Protein AF-A0A8J7TY53-F1 (afdb_monomer)

pLDDT: mean 84.24, std 17.17, range [24.39, 98.81]

Mean predicted aligned error: 18.44 Å

Nearest PDB structures (foldseek):
  4e5v-assembly2_B  TM=7.227E-01  e=2.374E-07  Parabacteroides merdae ATCC 43184
  7zs0-assembly1_A  TM=5.339E-01  e=5.710E-08  Candidatus Kuenenia
  7zs2-assembly1_A  TM=5.351E-01  e=7.876E-08  Candidatus Kuenenia
  7zs1-assembly1_A  TM=4.752E-01  e=8.247E-08  Candidatus Kuenenia
  5t8y-assembly2_B  TM=8.502E-01  e=2.109E-01  Bacillus subtilis subsp. subtilis str. 168

Secondary structure (DSSP, 8-state):
--S----------------TT--HHHHHHHHHH-HHHHTSHHIIIIIHHHHHHHHHHHHSSSS-S-TTS--HHHHHHH-TTS-HHHHHHHHHHHHTT---SS--TTTHHHHHHHHHTT---HHHHHHHHHTT-HHHHHHHHHHHH-TTS-HHHHHHHHHHHHHH--GGGHHHHHHHHHH-SSHHHHHHHHHHHHTT--HHHHHHHHHHGGG--HHHHHHHHHHHHTSHHHHHHHHHHHHTTSS-GGGS-HHHHGGGGGG--HHHHHHHHHHH---SPPPHHHHHHHHHHHHHHTTSS---HHHHHHHHHHHTTTT-EETTEE-SSS--GGGS-TT-HHHHHHHHH-TTS---GGG-EEEEEETTS-EEEEEEES--SSEEEEEEEETTEEEEEEEEGGGEEEEEE-SS-SSPS-TTTTS-HHHHHHHHHHHT-SSS-PPPP--------------PPPP-PPPPEEEEEEEE-TTTTHHHHHHHHHHHHHHHSSEEEEEEE-SBTTB-TTGGGGGT-SEEEEEE-SB---HHHHHHHHHHHTTT--EEEEGGGGG-BGGGTTHIIIII------BPPS-SPEEEEE-HHHHT-GGGTTPPP-EE-SPPBP-SS--TTEEEEEEEEETTEEEEEEEEEEETTEEEEEES---TTGGGSHHHHHHHHHHHHHHTT-PPP--

Structure (mmCIF, N/CA/C/O backbone):
data_AF-A0A8J7TY53-F1
#
_entry.id   AF-A0A8J7TY53-F1
#
loop_
_atom_site.group_PDB
_atom_site.id
_atom_site.type_symbol
_atom_site.label_atom_id
_atom_site.label_alt_id
_atom_site.label_comp_id
_atom_site.label_asym_id
_atom_site.label_entity_id
_atom_site.label_seq_id
_atom_site.pdbx_PDB_ins_code
_atom_site.Cartn_x
_atom_site.Cartn_y
_atom_site.Cartn_z
_atom_site.occupancy
_atom_site.B_iso_or_equiv
_atom_site.auth_seq_id
_atom_site.auth_comp_id
_atom_site.auth_asym_id
_atom_site.auth_atom_id
_atom_site.pdbx_PDB_model_num
ATOM 1 N N . ASP A 1 1 ? -9.320 24.859 16.523 1.00 36.00 1 ASP A N 1
ATOM 2 C CA . ASP A 1 1 ? -8.706 25.915 15.698 1.00 36.00 1 ASP A CA 1
ATOM 3 C C . ASP A 1 1 ? -8.739 25.535 14.229 1.00 36.00 1 ASP A C 1
ATOM 5 O O . ASP A 1 1 ? -8.508 24.372 13.924 1.00 36.00 1 ASP A O 1
ATOM 9 N N . THR A 1 2 ? -9.061 26.504 13.361 1.00 31.62 2 THR A N 1
ATOM 10 C CA . THR A 1 2 ? -9.163 26.456 11.877 1.00 31.62 2 THR A CA 1
ATOM 11 C C . THR A 1 2 ? -10.469 25.981 11.218 1.00 31.62 2 THR A C 1
ATOM 13 O O . THR A 1 2 ? -10.434 25.165 10.308 1.00 31.62 2 THR A O 1
ATOM 16 N N . LEU A 1 3 ? -11.634 26.538 11.584 1.00 24.39 3 LEU A N 1
ATOM 17 C CA . LEU A 1 3 ? -12.836 26.372 10.734 1.00 24.39 3 LEU A CA 1
ATOM 18 C C . LEU A 1 3 ? -13.633 27.639 10.390 1.00 24.39 3 LEU A C 1
ATOM 20 O O . LEU A 1 3 ? -14.588 27.525 9.636 1.00 24.39 3 LEU A O 1
ATOM 24 N N . PHE A 1 4 ? -13.239 28.837 10.832 1.00 30.91 4 PHE A N 1
ATOM 25 C CA . PHE A 1 4 ? -13.923 30.074 10.423 1.00 30.91 4 PHE A CA 1
ATOM 26 C C . PHE A 1 4 ? -12.960 31.259 10.343 1.00 30.91 4 PHE A C 1
ATOM 28 O O . PHE A 1 4 ? -12.955 32.136 11.197 1.00 30.91 4 PHE A O 1
ATOM 35 N N . ALA A 1 5 ? -12.134 31.284 9.304 1.00 32.97 5 ALA A N 1
ATOM 36 C CA . ALA A 1 5 ? -11.469 32.505 8.877 1.00 32.97 5 ALA A CA 1
ATOM 37 C C . ALA A 1 5 ? -11.552 32.564 7.355 1.00 32.97 5 ALA A C 1
ATOM 39 O O . ALA A 1 5 ? -10.741 31.936 6.686 1.00 32.97 5 ALA A O 1
ATOM 40 N N . GLN A 1 6 ? -12.588 33.239 6.846 1.00 31.09 6 GLN A N 1
ATOM 41 C CA . GLN A 1 6 ? -12.584 34.040 5.614 1.00 31.09 6 GLN A CA 1
ATOM 42 C C . GLN A 1 6 ? -14.010 34.511 5.285 1.00 31.09 6 GLN A C 1
ATOM 44 O O . GLN A 1 6 ? -14.848 33.726 4.853 1.00 31.09 6 GLN A O 1
ATOM 49 N N . SER A 1 7 ? -14.269 35.801 5.503 1.00 26.81 7 SER A N 1
ATOM 50 C CA . SER A 1 7 ? -14.832 36.703 4.485 1.00 26.81 7 SER A CA 1
ATOM 51 C C . SER A 1 7 ? -14.895 38.141 5.023 1.00 26.81 7 SER A C 1
ATOM 53 O O . SER A 1 7 ? -15.268 38.322 6.183 1.00 26.81 7 SER A O 1
ATOM 55 N N . PRO A 1 8 ? -14.539 39.168 4.226 1.00 39.78 8 PRO A N 1
ATOM 56 C CA . PRO A 1 8 ? -14.582 40.561 4.646 1.00 39.78 8 PRO A CA 1
ATOM 57 C C . PRO A 1 8 ? -15.925 41.188 4.250 1.00 39.78 8 PRO A C 1
ATOM 59 O O . PRO A 1 8 ? -16.258 41.250 3.068 1.00 39.78 8 PRO A O 1
ATOM 62 N N . VAL A 1 9 ? -16.694 41.692 5.216 1.00 28.78 9 VAL A N 1
ATOM 63 C CA . VAL A 1 9 ? -17.817 42.602 4.941 1.00 28.78 9 VAL A CA 1
ATOM 64 C C . VAL A 1 9 ? -17.729 43.794 5.891 1.00 28.78 9 VAL A C 1
ATOM 66 O O . VAL A 1 9 ? -17.426 43.643 7.071 1.00 28.78 9 VAL A O 1
ATOM 69 N N . ARG A 1 10 ? -17.915 44.974 5.293 1.00 30.16 10 ARG A N 1
ATOM 70 C CA . ARG A 1 10 ? -17.729 46.332 5.818 1.00 30.16 10 ARG A CA 1
ATOM 71 C C . ARG A 1 10 ? -18.547 46.652 7.075 1.00 30.16 10 ARG A C 1
ATOM 73 O O . ARG A 1 10 ? -19.642 46.138 7.268 1.00 30.16 10 ARG A O 1
ATOM 80 N N . GLU A 1 11 ? -17.984 47.580 7.848 1.00 38.50 11 GLU A N 1
ATOM 81 C CA . GLU A 1 11 ? -18.534 48.276 9.015 1.00 38.50 11 GLU A CA 1
ATOM 82 C C . GLU A 1 11 ? -19.918 48.905 8.789 1.00 38.50 11 GLU A C 1
ATOM 84 O O . GLU A 1 11 ? -20.113 49.563 7.771 1.00 38.50 11 GLU A O 1
ATOM 89 N N . THR A 1 12 ? -20.788 48.812 9.808 1.00 30.00 12 THR A N 1
ATOM 90 C CA . THR A 1 12 ? -21.607 49.923 10.352 1.00 30.00 12 THR A CA 1
ATOM 91 C C . THR A 1 12 ? -22.182 49.562 11.745 1.00 30.00 12 THR A C 1
ATOM 93 O O . THR A 1 12 ? -23.109 48.762 11.807 1.00 30.00 12 THR A O 1
ATOM 96 N N . THR A 1 13 ? -21.607 50.166 12.808 1.00 30.39 13 THR A N 1
ATOM 97 C CA . THR A 1 13 ? -22.185 50.684 14.097 1.00 30.39 13 THR A CA 1
ATOM 98 C C . THR A 1 13 ? -23.059 49.785 15.033 1.00 30.39 13 THR A C 1
ATOM 100 O O . THR A 1 13 ? -23.451 48.688 14.660 1.00 30.39 13 THR A O 1
ATOM 103 N N . PRO A 1 14 ? -23.332 50.179 16.308 1.00 39.03 14 PRO A N 1
ATOM 104 C CA . PRO A 1 14 ? -22.408 50.076 17.444 1.00 39.03 14 PRO A CA 1
ATOM 105 C C . PRO A 1 14 ? -22.964 49.293 18.669 1.00 39.03 14 PRO A C 1
ATOM 107 O O . PRO A 1 14 ? -24.156 49.275 18.948 1.00 39.03 14 PRO A O 1
ATOM 110 N N . GLU A 1 15 ? -22.031 48.732 19.444 1.00 34.25 15 GLU A N 1
ATOM 111 C CA . GLU A 1 15 ? -22.101 48.502 20.901 1.00 34.25 15 GLU A CA 1
ATOM 112 C C . GLU A 1 15 ? -23.185 47.571 21.490 1.00 34.25 15 GLU A C 1
ATOM 114 O O . GLU A 1 15 ? -24.177 47.988 22.079 1.00 34.25 15 GLU A O 1
ATOM 119 N N . SER A 1 16 ? -22.834 46.285 21.581 1.00 29.86 16 SER A N 1
ATOM 120 C CA . SER A 1 16 ? -22.959 45.563 22.853 1.00 29.86 16 SER A CA 1
ATOM 121 C C . SER A 1 16 ? -21.611 44.915 23.156 1.00 29.86 16 SER A C 1
ATOM 123 O O . SER A 1 16 ? -21.231 43.948 22.495 1.00 29.86 16 SER A O 1
ATOM 125 N N . ARG A 1 17 ? -20.857 45.483 24.107 1.00 29.95 17 ARG A N 1
ATOM 126 C CA . ARG A 1 17 ? -19.597 44.910 24.605 1.00 29.95 17 ARG A CA 1
ATOM 127 C C . ARG A 1 17 ? -19.853 43.476 25.072 1.00 29.95 17 ARG A C 1
ATOM 129 O O . ARG A 1 17 ? -20.432 43.265 26.135 1.00 29.95 17 ARG A O 1
ATOM 136 N N . ILE A 1 18 ? -19.425 42.504 24.274 1.00 30.11 18 ILE A N 1
ATOM 137 C CA . ILE A 1 18 ? -19.148 41.165 24.776 1.00 30.11 18 ILE A CA 1
ATOM 138 C C . ILE A 1 18 ? -17.835 41.305 25.539 1.00 30.11 18 ILE A C 1
ATOM 140 O O . ILE A 1 18 ? -16.844 41.793 25.009 1.00 30.11 18 ILE A O 1
ATOM 144 N N . ASP A 1 19 ? -17.886 40.979 26.820 1.00 31.17 19 ASP A N 1
ATOM 145 C CA . ASP A 1 19 ? -16.741 40.937 27.717 1.00 31.17 19 ASP A CA 1
ATOM 146 C C . ASP A 1 19 ? -15.701 39.931 27.182 1.00 31.17 19 ASP A C 1
ATOM 148 O O . ASP A 1 19 ? -15.899 38.716 27.253 1.00 31.17 19 ASP A O 1
ATOM 152 N N . ASP A 1 20 ? -14.611 40.450 26.607 1.00 31.92 20 ASP A N 1
ATOM 153 C CA . ASP A 1 20 ? -13.496 39.697 26.006 1.00 31.92 20 ASP A CA 1
ATOM 154 C C . ASP A 1 20 ? -12.597 38.990 27.047 1.00 31.92 20 ASP A C 1
ATOM 156 O O . ASP A 1 20 ? -11.519 38.491 26.720 1.00 31.92 20 ASP A O 1
ATOM 160 N N . SER A 1 21 ? -13.025 38.902 28.311 1.00 31.89 21 SER A N 1
ATOM 161 C CA . SER A 1 21 ? -12.300 38.185 29.369 1.00 31.89 21 SER A CA 1
ATOM 162 C C . SER A 1 21 ? -12.662 36.698 29.497 1.00 31.89 21 SER A C 1
ATOM 164 O O . SER A 1 21 ? -12.040 35.979 30.283 1.00 31.89 21 SER A O 1
ATOM 166 N N . ALA A 1 22 ? -13.624 36.191 28.716 1.00 32.75 22 ALA A N 1
ATOM 167 C CA . ALA A 1 22 ? -13.957 34.769 28.727 1.00 32.75 22 ALA A CA 1
ATOM 168 C C . ALA A 1 22 ? -12.801 33.945 28.140 1.00 32.75 22 ALA A C 1
ATOM 170 O O . ALA A 1 22 ? -12.512 33.999 26.943 1.00 32.75 22 ALA A O 1
ATOM 171 N N . SER A 1 23 ? -12.153 33.139 28.982 1.00 39.31 23 SER A N 1
ATOM 172 C CA . SER A 1 23 ? -11.111 32.223 28.526 1.00 39.31 23 SER A CA 1
ATOM 173 C C . SER A 1 23 ? -11.661 31.287 27.436 1.00 39.31 23 SER A C 1
ATOM 175 O O . SER A 1 23 ? -12.847 30.946 27.417 1.00 39.31 23 SER A O 1
ATOM 177 N N . LEU A 1 24 ? -10.801 30.792 26.539 1.00 36.38 24 LEU A N 1
ATOM 178 C CA . LEU A 1 24 ? -11.184 29.794 25.525 1.00 36.38 24 LEU A CA 1
ATOM 179 C C . LEU A 1 24 ? -11.861 28.548 26.149 1.00 36.38 24 LEU A C 1
ATOM 181 O O . LEU A 1 24 ? -12.570 27.805 25.471 1.00 36.38 24 LEU A O 1
ATOM 185 N N . ASP A 1 25 ? -11.648 28.320 27.446 1.00 42.19 25 ASP A N 1
ATOM 186 C CA . ASP A 1 25 ? -12.269 27.258 28.227 1.00 42.19 25 ASP A CA 1
ATOM 187 C C . ASP A 1 25 ? -13.657 27.632 28.786 1.00 42.19 25 ASP A C 1
ATOM 189 O O . ASP A 1 25 ? -14.517 26.753 28.865 1.00 42.19 25 ASP A O 1
ATOM 193 N N . ASP A 1 26 ? -13.941 28.909 29.066 1.00 38.31 26 ASP A N 1
ATOM 194 C CA . ASP A 1 26 ? -15.299 29.387 29.383 1.00 38.31 26 ASP A CA 1
ATOM 195 C C . ASP A 1 26 ? -16.229 29.288 28.177 1.00 38.31 26 ASP A C 1
ATOM 197 O O . ASP A 1 26 ? -17.399 28.921 28.312 1.00 38.31 26 ASP A O 1
ATOM 201 N N . LEU A 1 27 ? -15.697 29.536 26.978 1.00 40.28 27 LEU A N 1
ATOM 202 C CA . LEU A 1 27 ? -16.423 29.322 25.728 1.00 40.28 27 LEU A CA 1
ATOM 203 C C . LEU A 1 27 ? -16.746 27.838 25.513 1.00 40.28 27 LEU A C 1
ATOM 205 O O . LEU A 1 27 ? -17.884 27.518 25.177 1.00 40.28 27 LEU A O 1
ATOM 209 N N . LYS A 1 28 ? -15.808 26.915 25.779 1.00 52.88 28 LYS A N 1
ATOM 210 C CA . LYS A 1 28 ? -16.068 25.460 25.712 1.00 52.88 28 LYS A CA 1
ATOM 211 C C . LYS A 1 28 ? -17.121 25.014 26.727 1.00 52.88 28 LYS A C 1
ATOM 213 O O . LYS A 1 28 ? -17.968 24.186 26.396 1.00 52.88 28 LYS A O 1
ATOM 218 N N . ARG A 1 29 ? -17.094 25.568 27.942 1.00 52.50 29 ARG A N 1
ATOM 219 C CA . ARG A 1 29 ? -18.047 25.240 29.009 1.00 52.50 29 ARG A CA 1
ATOM 220 C C . ARG A 1 29 ? -19.459 25.745 28.693 1.00 52.50 29 ARG A C 1
ATOM 222 O O . ARG A 1 29 ? -20.400 24.954 28.713 1.00 52.50 29 ARG A O 1
ATOM 229 N N . LYS A 1 30 ? -19.593 27.005 28.258 1.00 54.12 30 LYS A N 1
ATOM 230 C CA . LYS A 1 30 ? -20.865 27.564 27.761 1.00 54.12 30 LYS A CA 1
ATOM 231 C C . LYS A 1 30 ? -21.425 26.765 26.580 1.00 54.12 30 LYS A C 1
ATOM 233 O O . LYS A 1 30 ? -22.636 26.572 26.482 1.00 54.12 30 LYS A O 1
ATOM 238 N N . TRP A 1 31 ? -20.562 26.256 25.702 1.00 59.78 31 TRP A N 1
ATOM 239 C CA . TRP A 1 31 ? -20.964 25.481 24.526 1.00 59.78 31 TRP A CA 1
ATOM 240 C C . TRP A 1 31 ? -21.574 24.116 24.880 1.00 59.78 31 TRP A C 1
ATOM 242 O O . TRP A 1 31 ? -22.592 23.725 24.314 1.00 59.78 31 TRP A O 1
ATOM 252 N N . VAL A 1 32 ? -21.001 23.415 25.865 1.00 58.28 32 VAL A N 1
ATOM 253 C CA . VAL A 1 32 ? -21.538 22.147 26.389 1.00 58.28 32 VAL A CA 1
ATOM 254 C C . VAL A 1 32 ? -22.881 22.357 27.103 1.00 58.28 32 VAL A C 1
ATOM 256 O O . VAL A 1 32 ? -23.777 21.526 26.964 1.00 58.28 32 VAL A O 1
ATOM 259 N N . GLU A 1 33 ? -23.046 23.468 27.823 1.00 57.75 33 GLU A N 1
ATOM 260 C CA . GLU A 1 33 ? -24.235 23.762 28.640 1.00 57.75 33 GLU A CA 1
ATOM 261 C C . GLU A 1 33 ? -25.410 24.372 27.840 1.00 57.75 33 GLU A C 1
ATOM 263 O O . GLU A 1 33 ? -26.546 24.419 28.323 1.00 57.75 33 GLU A O 1
ATOM 268 N N . THR A 1 34 ? -25.190 24.786 26.585 1.00 65.44 34 THR A N 1
ATOM 269 C CA . THR A 1 34 ? -26.235 25.392 25.743 1.00 65.44 34 THR A CA 1
ATOM 270 C C . THR A 1 34 ? -27.188 24.329 25.176 1.00 65.44 34 THR A C 1
ATOM 272 O O . THR A 1 34 ? -26.959 23.751 24.111 1.00 65.44 34 THR A O 1
ATOM 275 N N . LYS A 1 35 ? -28.312 24.087 25.867 1.00 60.91 35 LYS A N 1
ATOM 276 C CA . LYS A 1 35 ? -29.345 23.097 25.481 1.00 60.91 35 LYS A CA 1
ATOM 277 C C . LYS A 1 35 ? -29.849 23.231 24.034 1.00 60.91 35 LYS A C 1
ATOM 279 O O . LYS A 1 35 ? -30.110 22.215 23.391 1.00 60.91 35 LYS A O 1
ATOM 284 N N . SER A 1 36 ? -29.986 24.454 23.512 1.00 67.31 36 SER A N 1
ATOM 285 C CA . SER A 1 36 ? -30.500 24.705 22.152 1.00 67.31 36 SER A CA 1
ATOM 286 C C . SER A 1 36 ? -29.552 24.216 21.053 1.00 67.31 36 SER A C 1
ATOM 288 O O . SER A 1 36 ? -30.001 23.795 19.987 1.00 67.31 36 SER A O 1
ATOM 290 N N . LEU A 1 37 ? -28.245 24.204 21.325 1.00 75.81 37 LEU A N 1
ATOM 291 C CA . LEU A 1 37 ? -27.225 23.778 20.375 1.00 75.81 37 LEU A CA 1
ATOM 292 C C . LEU A 1 37 ? -27.285 22.265 20.132 1.00 75.81 37 LEU A C 1
ATOM 294 O O . LEU A 1 37 ? -27.290 21.820 18.982 1.00 75.81 37 LEU A O 1
ATOM 298 N N . TRP A 1 38 ? -27.384 21.480 21.207 1.00 78.75 38 TRP A N 1
ATOM 299 C CA . TRP A 1 38 ? -27.443 20.016 21.149 1.00 78.75 38 TRP A CA 1
ATOM 300 C C . TRP A 1 38 ? -28.717 19.481 20.490 1.00 78.75 38 TRP A C 1
ATOM 302 O O . TRP A 1 38 ? -28.677 18.444 19.831 1.00 78.75 38 TRP A O 1
ATOM 312 N N . GLY A 1 39 ? -29.822 20.224 20.597 1.00 73.88 39 GLY A N 1
ATOM 313 C CA . GLY A 1 39 ? -31.075 19.920 19.901 1.00 73.88 39 GLY A CA 1
ATOM 314 C C . GLY A 1 39 ? -31.086 20.288 18.410 1.00 73.88 39 GLY A C 1
ATOM 315 O O . GLY A 1 39 ? -31.977 19.844 17.674 1.00 73.88 39 GLY A O 1
ATOM 316 N N . SER A 1 40 ? -30.116 21.074 17.929 1.00 83.94 40 SER A N 1
ATOM 317 C CA . SER A 1 40 ? -30.072 21.510 16.528 1.00 83.94 40 SER A CA 1
ATOM 318 C C . SER A 1 40 ? -29.864 20.336 15.564 1.00 83.94 40 SER A C 1
ATOM 320 O O . SER A 1 40 ? -29.194 19.351 15.882 1.00 83.94 40 SER A O 1
ATOM 322 N N . LYS A 1 41 ? -30.422 20.446 14.351 1.00 85.38 41 LYS A N 1
ATOM 323 C CA . LYS A 1 41 ? -30.261 19.431 13.296 1.00 85.38 41 LYS A CA 1
ATOM 324 C C . LYS A 1 41 ? -28.787 19.223 12.931 1.00 85.38 41 LYS A C 1
ATOM 326 O O . LYS A 1 41 ? -28.338 18.095 12.798 1.00 85.38 41 LYS A O 1
ATOM 331 N N . LEU A 1 42 ? -28.015 20.310 12.851 1.00 85.00 42 LEU A N 1
ATOM 332 C CA . LEU A 1 42 ? -26.580 20.251 12.573 1.00 85.00 42 LEU A CA 1
ATOM 333 C C . LEU A 1 42 ? -25.826 19.416 13.621 1.00 85.00 42 LEU A C 1
ATOM 335 O O . LEU A 1 42 ? -24.982 18.591 13.268 1.00 85.00 42 LEU A O 1
ATOM 339 N N . MET A 1 43 ? -26.145 19.608 14.906 1.00 85.06 43 MET A N 1
ATOM 340 C CA . MET A 1 43 ? -25.497 18.856 15.976 1.00 85.06 43 MET A CA 1
ATOM 341 C C . MET A 1 43 ? -25.899 17.382 15.955 1.00 85.06 43 MET A C 1
ATOM 343 O O . MET A 1 43 ? -25.022 16.518 15.993 1.00 85.06 43 MET A O 1
ATOM 347 N N . ARG A 1 44 ? -27.202 17.100 15.832 1.00 82.69 44 ARG A N 1
ATOM 348 C CA . ARG A 1 44 ? -27.746 15.735 15.816 1.00 82.69 44 ARG A CA 1
ATOM 349 C C . ARG A 1 44 ? -27.294 14.911 14.615 1.00 82.69 44 ARG A C 1
ATOM 351 O O . ARG A 1 44 ? -26.954 13.743 14.787 1.00 82.69 44 ARG A O 1
ATOM 358 N N . ASP A 1 45 ? -27.251 15.513 13.432 1.00 84.06 45 ASP A N 1
ATOM 359 C CA . ASP A 1 45 ? -27.046 14.762 12.194 1.00 84.06 45 ASP A CA 1
ATOM 360 C C . ASP A 1 45 ? -25.563 14.657 11.804 1.00 84.06 45 ASP A C 1
ATOM 362 O O . ASP A 1 45 ? -25.179 13.699 11.136 1.00 84.06 45 ASP A O 1
ATOM 366 N N . PHE A 1 46 ? -24.710 15.608 12.218 1.00 82.94 46 PHE A N 1
ATOM 367 C CA . PHE A 1 46 ? -23.345 15.706 11.674 1.00 82.94 46 PHE A CA 1
ATOM 368 C C . PHE A 1 46 ? -22.227 15.860 12.707 1.00 82.94 46 PHE A C 1
ATOM 370 O O . PHE A 1 46 ? -21.137 15.316 12.505 1.00 82.94 46 PHE A O 1
ATOM 377 N N . LEU A 1 47 ? -22.441 16.631 13.777 1.00 88.75 47 LEU A N 1
ATOM 378 C CA . LEU A 1 47 ? -21.333 17.057 14.639 1.00 88.75 47 LEU A CA 1
ATOM 379 C C . LEU A 1 47 ? -21.162 16.202 15.897 1.00 88.75 47 LEU A C 1
ATOM 381 O O . LEU A 1 47 ? -20.018 15.927 16.258 1.00 88.75 47 LEU A O 1
ATOM 385 N N . ALA A 1 48 ? -22.245 15.745 16.535 1.00 88.75 48 ALA A N 1
ATOM 386 C CA . ALA A 1 48 ? -22.177 15.060 17.829 1.00 88.75 48 ALA A CA 1
ATOM 387 C C . ALA A 1 48 ? -21.252 13.830 17.808 1.00 88.75 48 ALA A C 1
ATOM 389 O O . ALA A 1 48 ? -20.352 13.728 18.639 1.00 88.75 48 ALA A O 1
ATOM 390 N N . GLU A 1 49 ? -21.398 12.954 16.808 1.00 91.06 49 GLU A N 1
ATOM 391 C CA . GLU A 1 49 ? -20.544 11.768 16.634 1.00 91.06 49 GLU A CA 1
ATOM 392 C C . GLU A 1 49 ? -19.064 12.145 16.453 1.00 91.06 49 GLU A C 1
ATOM 394 O O . GLU A 1 49 ? -18.180 11.551 17.068 1.00 91.06 49 GLU A O 1
ATOM 399 N N . ARG A 1 50 ? -18.770 13.170 15.643 1.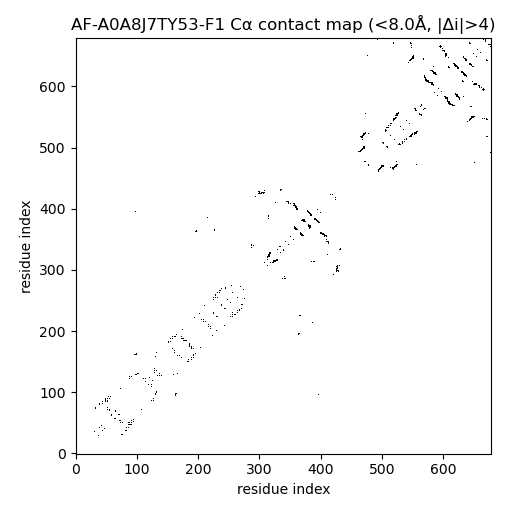00 88.06 50 ARG A N 1
ATOM 400 C CA . ARG A 1 50 ? -17.391 13.601 15.353 1.00 88.06 50 ARG A CA 1
ATOM 401 C C . ARG A 1 50 ? -16.720 14.238 16.567 1.00 88.06 50 ARG A C 1
ATOM 403 O O . ARG A 1 50 ? -15.535 14.003 16.799 1.00 88.06 50 ARG A O 1
ATOM 410 N N . ILE A 1 51 ? -17.470 15.038 17.324 1.00 87.88 51 ILE A N 1
ATOM 411 C CA . ILE A 1 51 ? -17.007 15.658 18.571 1.00 87.88 51 ILE A CA 1
ATOM 412 C C . ILE A 1 51 ? -16.722 14.576 19.601 1.00 87.88 51 ILE A C 1
ATOM 414 O O . ILE A 1 51 ? -15.648 14.577 20.195 1.00 87.88 51 ILE A O 1
ATOM 418 N N . ALA A 1 52 ? -17.652 13.634 19.765 1.00 87.88 52 ALA A N 1
ATOM 419 C CA . ALA A 1 52 ? -17.508 12.522 20.686 1.00 87.88 52 ALA A CA 1
ATOM 420 C C . ALA A 1 52 ? -16.290 11.657 20.345 1.00 87.88 52 ALA A C 1
ATOM 422 O O . ALA A 1 52 ? -15.470 11.390 21.219 1.00 87.88 52 ALA A O 1
ATOM 423 N N . ARG A 1 53 ? -16.101 11.320 19.064 1.00 87.00 53 ARG A N 1
ATOM 424 C CA . ARG A 1 53 ? -14.919 10.585 18.598 1.00 87.00 53 ARG A CA 1
ATOM 425 C C . ARG A 1 53 ? -13.619 11.314 18.933 1.00 87.00 53 ARG A C 1
ATOM 427 O O . ARG A 1 53 ? -12.718 10.733 19.522 1.00 87.00 53 ARG A O 1
ATOM 434 N N . ARG A 1 54 ? -13.544 12.617 18.637 1.00 83.38 54 ARG A N 1
ATOM 435 C CA . ARG A 1 54 ? -12.352 13.433 18.921 1.00 83.38 54 ARG A CA 1
ATOM 436 C C . ARG A 1 54 ? -12.090 13.602 20.421 1.00 83.38 54 ARG A C 1
ATOM 438 O O . ARG A 1 54 ? -10.935 13.674 20.826 1.00 83.38 54 ARG A O 1
ATOM 445 N N . ALA A 1 55 ? -13.142 13.686 21.234 1.00 83.06 55 ALA A N 1
ATOM 446 C CA . ALA A 1 55 ? -13.028 13.729 22.688 1.00 83.06 55 ALA A CA 1
ATOM 447 C C . ALA A 1 55 ? -12.466 12.412 23.238 1.00 83.06 55 ALA A C 1
ATOM 449 O O . ALA A 1 55 ? -11.531 12.445 24.032 1.00 83.06 55 ALA A O 1
ATOM 450 N N . ALA A 1 56 ? -12.973 11.275 22.757 1.00 83.12 56 ALA A N 1
ATOM 451 C CA . ALA A 1 56 ? -12.475 9.959 23.133 1.00 83.12 56 ALA A CA 1
ATOM 452 C C . ALA A 1 56 ? -11.025 9.734 22.684 1.00 83.12 56 ALA A C 1
ATOM 454 O O . ALA A 1 56 ? -10.213 9.288 23.486 1.00 83.12 56 ALA A O 1
ATOM 455 N N . ASP A 1 57 ? -10.651 10.124 21.465 1.00 78.62 57 ASP A N 1
ATOM 456 C CA . ASP A 1 57 ? -9.251 10.054 21.027 1.00 78.62 57 ASP A CA 1
ATOM 457 C C . ASP A 1 57 ? -8.313 10.903 21.891 1.00 78.62 57 ASP A C 1
ATOM 459 O O . ASP A 1 57 ? -7.187 10.488 22.164 1.00 78.62 57 ASP A O 1
ATOM 463 N N . ALA A 1 58 ? -8.773 12.075 22.339 1.00 76.31 58 ALA A N 1
ATOM 464 C CA . ALA A 1 58 ? -7.997 12.942 23.217 1.00 76.31 58 ALA A CA 1
ATOM 465 C C . ALA A 1 58 ? -7.842 12.352 24.626 1.00 76.31 58 ALA A C 1
ATOM 467 O O . ALA A 1 58 ? -6.735 12.359 25.154 1.00 76.31 58 ALA A O 1
ATOM 468 N N . ASP A 1 59 ? -8.926 11.844 25.218 1.00 77.25 59 ASP A N 1
ATOM 469 C CA . ASP A 1 59 ? -8.938 11.331 26.594 1.00 77.25 59 ASP A CA 1
ATOM 470 C C . ASP A 1 59 ? -8.299 9.932 26.724 1.00 77.25 59 ASP A C 1
ATOM 472 O O . ASP A 1 59 ? -7.767 9.599 27.780 1.00 77.25 59 ASP A O 1
ATOM 476 N N . PHE A 1 60 ? -8.344 9.110 25.668 1.00 76.62 60 PHE A N 1
ATOM 477 C CA . PHE A 1 60 ? -7.776 7.752 25.628 1.00 76.62 60 PHE A CA 1
ATOM 478 C C . PHE A 1 60 ? -6.492 7.644 24.779 1.00 76.62 60 PHE A C 1
ATOM 480 O O . PHE A 1 60 ? -6.051 6.537 24.456 1.00 76.62 60 PHE A O 1
ATOM 487 N N . GLY A 1 61 ? -5.928 8.777 24.349 1.00 69.75 61 GLY A N 1
ATOM 488 C CA . GLY A 1 61 ? -4.694 8.875 23.561 1.00 69.75 61 GLY A CA 1
ATOM 489 C C . GLY A 1 61 ? -3.432 9.059 24.418 1.00 69.75 61 GLY A C 1
ATOM 490 O O . GLY A 1 61 ? -3.356 8.596 25.549 1.00 69.75 61 GLY A O 1
ATOM 491 N N . LYS A 1 62 ? -2.413 9.758 23.884 1.00 56.09 62 LYS A N 1
ATOM 492 C CA . LYS A 1 62 ? -1.134 10.051 24.583 1.00 56.09 62 LYS A CA 1
ATOM 493 C C . LYS A 1 62 ? -1.234 11.123 25.687 1.00 56.09 62 LYS A C 1
ATOM 495 O O . LYS A 1 62 ? -0.211 11.508 26.246 1.00 56.09 62 LYS A O 1
ATOM 500 N N . GLY A 1 63 ? -2.428 11.632 25.974 1.00 47.16 63 GLY A N 1
ATOM 501 C CA . GLY A 1 63 ? -2.679 12.584 27.049 1.00 47.16 63 GLY A CA 1
ATOM 502 C C . GLY A 1 63 ? -3.664 11.988 28.042 1.00 47.16 63 GLY A C 1
ATOM 503 O O . GLY A 1 63 ? -4.698 11.463 27.646 1.00 47.16 63 GLY A O 1
ATOM 504 N N . THR A 1 64 ? -3.348 12.086 29.328 1.00 47.56 64 THR A N 1
ATOM 505 C CA . THR A 1 64 ? -4.332 12.005 30.412 1.00 47.56 64 THR A CA 1
ATOM 506 C C . THR A 1 64 ? -5.432 13.070 30.222 1.00 47.56 64 THR A C 1
ATOM 508 O O . THR A 1 64 ? -5.291 13.943 29.350 1.00 47.56 64 THR A O 1
ATOM 511 N N . PRO A 1 65 ? -6.531 13.045 31.015 1.00 50.22 65 PRO A N 1
ATOM 512 C CA . PRO A 1 65 ? -7.490 14.152 31.063 1.00 50.22 65 PRO A CA 1
ATOM 513 C C . PRO A 1 65 ? -6.749 15.489 31.170 1.00 50.22 65 PRO A C 1
ATOM 515 O O . PRO A 1 65 ? -5.591 15.511 31.581 1.00 50.22 65 PRO A O 1
ATOM 518 N N . ASP A 1 66 ? -7.380 16.584 30.744 1.00 50.97 66 ASP A N 1
ATOM 519 C CA . ASP A 1 66 ? -6.739 17.900 30.632 1.00 50.97 66 ASP A CA 1
ATOM 520 C C . ASP A 1 66 ? -5.892 18.316 31.862 1.00 50.97 66 ASP A C 1
ATOM 522 O O . ASP A 1 66 ? -5.933 17.698 32.921 1.00 50.97 66 ASP A O 1
ATOM 526 N N . ARG A 1 67 ? -5.130 19.417 31.774 1.00 43.91 67 ARG A N 1
ATOM 527 C CA . ARG A 1 67 ? -4.276 19.908 32.883 1.00 43.91 67 ARG A CA 1
ATOM 528 C C . ARG A 1 67 ? -5.007 20.112 34.237 1.00 43.91 67 ARG A C 1
ATOM 530 O O . ARG A 1 67 ? -4.341 20.430 35.215 1.00 43.91 67 ARG A O 1
ATOM 537 N N . ARG A 1 68 ? -6.338 19.953 34.302 1.00 47.69 68 ARG A N 1
ATOM 538 C CA . ARG A 1 68 ? -7.205 20.053 35.486 1.00 47.69 68 ARG A CA 1
ATOM 539 C C . ARG A 1 68 ? -7.859 18.722 35.904 1.00 47.69 68 ARG A C 1
ATOM 541 O O . ARG A 1 68 ? -8.641 18.722 36.848 1.00 47.69 68 ARG A O 1
ATOM 548 N N . GLY A 1 69 ? -7.573 17.604 35.234 1.00 51.12 69 GLY A N 1
ATOM 549 C CA . GLY A 1 69 ? -8.101 16.280 35.580 1.00 51.12 69 GLY A CA 1
ATOM 550 C C . GLY A 1 69 ? -9.542 16.013 35.125 1.00 51.12 69 GLY A C 1
ATOM 551 O O . GLY A 1 69 ? -10.145 15.047 35.587 1.00 51.12 69 GLY A O 1
ATOM 552 N N . THR A 1 70 ? -10.118 16.830 34.231 1.00 61.12 70 THR A N 1
ATOM 553 C CA . THR A 1 70 ? -11.516 16.653 33.793 1.00 61.12 70 THR A CA 1
ATOM 554 C C . THR A 1 70 ? -11.598 15.921 32.450 1.00 61.12 70 THR A C 1
ATOM 556 O O . THR A 1 70 ? -11.007 16.347 31.456 1.00 61.12 70 THR A O 1
ATOM 559 N N . SER A 1 71 ? -12.347 14.812 32.398 1.00 75.19 71 SER A N 1
ATOM 560 C CA . SER A 1 71 ? -12.583 14.066 31.154 1.00 75.19 71 SER A CA 1
ATOM 561 C C . SER A 1 71 ? -13.651 14.733 30.281 1.00 75.19 71 SER A C 1
ATOM 563 O O . SER A 1 71 ? -14.779 14.983 30.715 1.00 75.19 71 SER A O 1
ATOM 565 N N . ARG A 1 72 ? -13.321 14.936 29.002 1.00 83.19 72 ARG A N 1
ATOM 566 C CA . ARG A 1 72 ? -14.250 15.397 27.959 1.00 83.19 72 ARG A CA 1
ATOM 567 C C . ARG A 1 72 ? -15.341 14.365 27.707 1.00 83.19 72 ARG A C 1
ATOM 569 O O . ARG A 1 72 ? -16.496 14.730 27.497 1.00 83.19 72 ARG A O 1
ATOM 576 N N . CYS A 1 73 ? -14.987 13.084 27.755 1.00 83.19 73 CYS A N 1
ATOM 577 C CA . CYS A 1 73 ? -15.930 11.989 27.595 1.00 83.19 73 CYS A CA 1
ATOM 578 C C . CYS A 1 73 ? -16.993 11.977 28.699 1.00 83.19 73 CYS A C 1
ATOM 580 O O . CYS A 1 73 ? -18.188 11.906 28.401 1.00 83.19 73 CYS A O 1
ATOM 582 N N . ALA A 1 74 ? -16.571 12.116 29.960 1.00 81.06 74 ALA A N 1
ATOM 583 C CA . ALA A 1 74 ? -17.489 12.208 31.093 1.00 81.06 74 ALA A CA 1
ATOM 584 C C . ALA A 1 74 ? -18.448 13.398 30.946 1.00 81.06 74 ALA A C 1
ATOM 586 O O . ALA A 1 74 ? -19.651 13.258 31.164 1.00 81.06 74 ALA A O 1
ATOM 587 N N . ILE A 1 75 ? -17.935 14.559 30.525 1.00 80.81 75 ILE A N 1
ATOM 588 C CA . ILE A 1 75 ? -18.756 15.749 30.277 1.00 80.81 75 ILE A CA 1
ATOM 589 C C . ILE A 1 75 ? -19.841 15.456 29.235 1.00 80.81 75 ILE A C 1
ATOM 591 O O . ILE A 1 75 ? -21.019 15.679 29.510 1.00 80.81 75 ILE A O 1
ATOM 595 N N . LEU A 1 76 ? -19.470 14.931 28.063 1.00 85.81 76 LEU A N 1
ATOM 596 C CA . LEU A 1 76 ? -20.408 14.696 26.960 1.00 85.81 76 LEU A CA 1
ATOM 597 C C . LEU A 1 76 ? -21.532 13.723 27.338 1.00 85.81 76 LEU A C 1
ATOM 599 O O . LEU A 1 76 ? -22.698 13.991 27.048 1.00 85.81 76 LEU A O 1
ATOM 603 N N . LEU A 1 77 ? -21.211 12.634 28.042 1.00 85.44 77 LEU A N 1
ATOM 604 C CA . LEU A 1 77 ? -22.220 11.672 28.499 1.00 85.44 77 LEU A CA 1
ATOM 605 C C . LEU A 1 77 ? -23.152 12.247 29.576 1.00 85.44 77 LEU A C 1
ATOM 607 O O . LEU A 1 77 ? -24.254 11.739 29.770 1.00 85.44 77 LEU A O 1
ATOM 611 N N . ASN A 1 78 ? -22.741 13.306 30.280 1.00 80.31 78 ASN A N 1
ATOM 612 C CA . ASN A 1 78 ? -23.559 13.995 31.280 1.00 80.31 78 ASN A CA 1
ATOM 613 C C . ASN A 1 78 ? -24.520 15.041 30.684 1.00 80.31 78 ASN A C 1
ATOM 615 O O . ASN A 1 78 ? -25.435 15.492 31.381 1.00 80.31 78 ASN A O 1
ATOM 619 N N . VAL A 1 79 ? -24.383 15.403 29.404 1.00 81.44 79 VAL A N 1
ATOM 620 C CA . VAL A 1 79 ? -25.281 16.367 28.751 1.00 81.44 79 VAL A CA 1
ATOM 621 C C . VAL A 1 79 ? -26.625 15.710 28.420 1.00 81.44 79 VAL A C 1
ATOM 623 O O . VAL A 1 79 ? -26.783 15.045 27.398 1.00 81.44 79 VAL A O 1
ATOM 626 N N . ARG A 1 80 ? -27.643 15.941 29.259 1.00 77.06 80 ARG A N 1
ATOM 627 C CA . ARG A 1 80 ? -28.990 15.354 29.079 1.00 77.06 80 ARG A CA 1
ATOM 628 C C . ARG A 1 80 ? -29.660 15.693 27.742 1.00 77.06 80 ARG A C 1
ATOM 630 O O . ARG A 1 80 ? -30.446 14.900 27.248 1.00 77.06 80 ARG A O 1
ATOM 637 N N . SER A 1 81 ? -29.382 16.865 27.174 1.00 78.62 81 SER A N 1
ATOM 638 C CA . SER A 1 81 ? -29.946 17.305 25.889 1.00 78.62 81 SER A CA 1
ATOM 639 C C . SER A 1 81 ? -29.172 16.809 24.663 1.00 78.62 81 SER A C 1
ATOM 641 O O . SER A 1 81 ? -29.599 17.076 23.542 1.00 78.62 81 SER A O 1
ATOM 643 N N . ALA A 1 82 ? -28.016 16.163 24.848 1.00 81.81 82 ALA A N 1
ATOM 644 C CA . ALA A 1 82 ? -27.213 15.652 23.742 1.00 81.81 82 ALA A CA 1
ATOM 645 C C . ALA A 1 82 ? -27.826 14.370 23.155 1.00 81.81 82 ALA A C 1
ATOM 647 O O . ALA A 1 82 ? -28.402 13.572 23.899 1.00 81.81 82 ALA A O 1
ATOM 648 N N . PRO A 1 83 ? -27.683 14.137 21.836 1.00 87.31 83 PRO A N 1
ATOM 649 C CA . PRO A 1 83 ? -28.091 12.885 21.205 1.00 87.31 83 PRO A CA 1
ATOM 650 C C . PRO A 1 83 ? -27.160 11.750 21.655 1.00 87.31 83 PRO A C 1
ATOM 652 O O . PRO A 1 83 ? -26.094 11.534 21.074 1.00 87.31 83 PRO A O 1
ATOM 655 N N . GLN A 1 84 ? -27.537 11.063 22.737 1.00 88.12 84 GLN A N 1
ATOM 656 C CA . GLN A 1 84 ? -26.690 10.063 23.396 1.00 88.12 84 GLN A CA 1
ATOM 657 C C . GLN A 1 84 ? -26.288 8.918 22.457 1.00 88.12 84 GLN A C 1
ATOM 659 O O . GLN A 1 84 ? -25.137 8.497 22.498 1.00 88.12 84 GLN A O 1
ATOM 664 N N . ASP A 1 85 ? -27.161 8.495 21.538 1.00 89.44 85 ASP A N 1
ATOM 665 C CA . ASP A 1 85 ? -26.848 7.484 20.518 1.00 89.44 85 ASP A CA 1
ATOM 666 C C . ASP A 1 85 ? -25.649 7.900 19.643 1.00 89.44 85 ASP A C 1
ATOM 668 O O . ASP A 1 85 ? -24.749 7.104 19.371 1.00 89.44 85 ASP A O 1
ATOM 672 N N . LYS A 1 86 ? -25.585 9.177 19.237 1.00 91.50 86 LYS A N 1
ATOM 673 C CA . LYS A 1 86 ? -24.478 9.722 18.433 1.00 91.50 86 LYS A CA 1
ATOM 674 C C . LYS A 1 86 ? -23.201 9.868 19.241 1.00 91.50 86 LYS A C 1
ATOM 676 O O . LYS A 1 86 ? -22.121 9.622 18.706 1.00 91.50 86 LYS A O 1
ATOM 681 N N . ILE A 1 87 ? -23.315 10.267 20.508 1.00 90.88 87 ILE A N 1
ATOM 682 C CA . ILE A 1 87 ? -22.163 10.374 21.408 1.00 90.88 87 ILE A CA 1
ATOM 683 C C . ILE A 1 87 ? -21.543 8.991 21.627 1.00 90.88 87 ILE A C 1
ATOM 685 O O . ILE A 1 87 ? -20.346 8.817 21.400 1.00 90.88 87 ILE A O 1
ATOM 689 N N . LEU A 1 88 ? -22.360 7.994 21.978 1.00 92.44 88 LEU A N 1
ATOM 690 C CA . LEU A 1 88 ? -21.915 6.617 22.187 1.00 92.44 88 LEU A CA 1
ATOM 691 C C . LEU A 1 88 ? -21.303 6.025 20.914 1.00 92.44 88 LEU A C 1
ATOM 693 O O . LEU A 1 88 ? -20.232 5.428 20.978 1.00 92.44 88 LEU A O 1
ATOM 697 N N . LYS A 1 89 ? -21.921 6.255 19.748 1.00 91.44 89 LYS A N 1
ATOM 698 C CA . LYS A 1 89 ? -21.363 5.843 18.453 1.00 91.44 89 LYS A CA 1
ATOM 699 C C . LYS A 1 89 ? -19.994 6.475 18.180 1.00 91.44 89 LYS A C 1
ATOM 701 O O . LYS A 1 89 ? -19.086 5.797 17.709 1.00 91.44 89 LYS A O 1
ATOM 706 N N . GLY A 1 90 ? -19.826 7.763 18.483 1.00 88.31 90 GLY A N 1
ATOM 707 C CA . GLY A 1 90 ? -18.542 8.448 18.332 1.00 88.31 90 GLY A CA 1
ATOM 708 C C . GLY A 1 90 ? -17.457 7.873 19.246 1.00 88.31 90 GLY A C 1
ATOM 709 O O . GLY A 1 90 ? -16.324 7.693 18.804 1.00 88.31 90 GLY A O 1
ATOM 710 N N . PHE A 1 91 ? -17.804 7.545 20.494 1.00 88.75 91 PHE A N 1
ATOM 711 C CA . PHE A 1 91 ? -16.876 6.913 21.440 1.00 88.75 91 PHE A CA 1
ATOM 712 C C . PHE A 1 91 ? -16.488 5.507 20.998 1.00 88.75 91 PHE A C 1
ATOM 714 O O . PHE A 1 91 ? -15.307 5.171 21.018 1.00 88.75 91 PHE A O 1
ATOM 721 N N . GLU A 1 92 ? -17.463 4.702 20.573 1.00 87.50 92 GLU A N 1
ATOM 722 C CA . GLU A 1 92 ? -17.218 3.348 20.072 1.00 87.50 92 GLU A CA 1
ATOM 723 C C . GLU A 1 92 ? -16.267 3.389 18.870 1.00 87.50 92 GLU A C 1
ATOM 725 O O . GLU A 1 92 ? -15.258 2.692 18.878 1.00 87.50 92 GLU A O 1
ATOM 730 N N . ALA A 1 93 ? -16.491 4.308 17.925 1.00 85.12 93 ALA A N 1
ATOM 731 C CA . ALA A 1 93 ? -15.622 4.491 16.766 1.00 85.12 93 ALA A CA 1
ATOM 732 C C . ALA A 1 93 ? -14.188 4.940 17.116 1.00 85.12 93 ALA A C 1
ATOM 734 O O . ALA A 1 93 ? -13.260 4.609 16.384 1.00 85.12 93 ALA A O 1
ATOM 735 N N . ALA A 1 94 ? -13.982 5.705 18.195 1.00 81.19 94 ALA A N 1
ATOM 736 C CA . ALA A 1 94 ? -12.639 6.099 18.654 1.00 81.19 94 ALA A CA 1
ATOM 737 C C . ALA A 1 94 ? -11.889 4.953 19.351 1.00 81.19 94 ALA A C 1
ATOM 739 O O . ALA A 1 94 ? -10.657 4.886 19.333 1.00 81.19 94 ALA A O 1
ATOM 740 N N . LEU A 1 95 ? -12.645 4.073 20.007 1.00 81.56 95 LEU A N 1
ATOM 741 C CA . LEU A 1 95 ? -12.130 2.951 20.785 1.00 81.56 95 LEU A CA 1
ATOM 742 C C . LEU A 1 95 ? -12.105 1.642 19.994 1.00 81.56 95 LEU A C 1
ATOM 744 O O . LEU A 1 95 ? -11.702 0.616 20.546 1.00 81.56 95 LEU A O 1
ATOM 748 N N . ASP A 1 96 ? -12.508 1.660 18.724 1.00 78.31 96 ASP A N 1
ATOM 749 C CA . ASP A 1 96 ? -12.408 0.503 17.846 1.00 78.31 96 ASP A CA 1
ATOM 750 C C . ASP A 1 96 ? -10.960 -0.003 17.785 1.00 78.31 96 ASP A C 1
ATOM 752 O O . ASP A 1 96 ? -10.005 0.775 17.765 1.00 78.31 96 ASP A O 1
ATOM 756 N N . GLY A 1 97 ? -10.791 -1.322 17.886 1.00 68.88 97 GLY A N 1
ATOM 757 C CA . GLY A 1 97 ? -9.478 -1.962 18.010 1.00 68.88 97 GLY A CA 1
ATOM 758 C C . GLY A 1 97 ? -8.750 -1.754 19.350 1.00 68.88 97 GLY A C 1
ATOM 759 O O . GLY A 1 97 ? -7.683 -2.340 19.546 1.00 68.88 97 GLY A O 1
ATOM 760 N N . ARG A 1 98 ? -9.292 -0.971 20.299 1.00 73.06 98 ARG A N 1
ATOM 761 C CA . ARG A 1 98 ? -8.695 -0.754 21.630 1.00 73.06 98 ARG A CA 1
ATOM 762 C C . ARG A 1 98 ? -9.355 -1.622 22.702 1.00 73.06 98 ARG A C 1
ATOM 764 O O . ARG A 1 98 ? -10.577 -1.757 22.769 1.00 73.06 98 ARG A O 1
ATOM 771 N N . ALA A 1 99 ? -8.510 -2.145 23.586 1.00 70.50 99 ALA A N 1
ATOM 772 C CA . ALA A 1 99 ? -8.889 -2.798 24.833 1.00 70.50 99 ALA A CA 1
ATOM 773 C C . ALA A 1 99 ? -8.369 -1.972 26.015 1.00 70.50 99 ALA A C 1
ATOM 775 O O . ALA A 1 99 ? -7.205 -1.556 26.011 1.00 70.50 99 ALA A O 1
ATOM 776 N N . THR A 1 100 ? -9.207 -1.766 27.028 1.00 72.75 100 THR A N 1
ATOM 777 C CA . THR A 1 100 ? -8.843 -1.088 28.282 1.00 72.75 100 THR A CA 1
ATOM 778 C C . THR A 1 100 ? -8.915 -2.080 29.432 1.00 72.75 100 THR A C 1
ATOM 780 O O . THR A 1 100 ? -9.916 -2.774 29.561 1.00 72.75 100 THR A O 1
ATOM 783 N N . ALA A 1 101 ? -7.889 -2.171 30.279 1.00 68.31 101 ALA A N 1
ATOM 784 C CA . ALA A 1 101 ? -7.866 -3.161 31.363 1.00 68.31 101 ALA A CA 1
ATOM 785 C C . ALA A 1 101 ? -9.046 -3.002 32.342 1.00 68.31 101 ALA A C 1
ATOM 787 O O . ALA A 1 101 ? -9.631 -3.997 32.764 1.00 68.31 101 ALA A O 1
ATOM 788 N N . VAL A 1 102 ? -9.420 -1.754 32.621 1.00 72.31 102 VAL A N 1
ATOM 789 C CA . VAL A 1 102 ? -10.493 -1.353 33.534 1.00 72.31 102 VAL A CA 1
ATOM 790 C C . VAL A 1 102 ? -11.212 -0.124 32.985 1.00 72.31 102 VAL A C 1
ATOM 792 O O . VAL A 1 102 ? -10.602 0.692 32.283 1.00 72.31 102 VAL A O 1
ATOM 795 N N . THR A 1 103 ? -12.494 0.018 33.318 1.00 81.12 103 THR A N 1
ATOM 796 C CA . THR A 1 103 ? -13.219 1.275 33.137 1.00 81.12 103 THR A CA 1
ATOM 797 C C . THR A 1 103 ? -12.506 2.380 33.917 1.00 81.12 103 THR A C 1
ATOM 799 O O . THR A 1 103 ? -12.229 2.200 35.103 1.00 81.12 103 THR A O 1
ATOM 802 N N . PRO A 1 104 ? -12.216 3.537 33.304 1.00 82.12 104 PRO A N 1
ATOM 803 C CA . PRO A 1 104 ? -11.708 4.670 34.060 1.00 82.12 104 PRO A CA 1
ATOM 804 C C . PRO A 1 104 ? -12.708 5.116 35.135 1.00 82.12 104 PRO A C 1
ATOM 806 O O . PRO A 1 104 ? -13.898 5.257 34.844 1.00 82.12 104 PRO A O 1
ATOM 809 N N . GLU A 1 105 ? -12.227 5.417 36.344 1.00 82.75 105 GLU A N 1
ATOM 810 C CA . GLU A 1 105 ? -13.073 5.850 37.473 1.00 82.75 105 GLU A CA 1
ATOM 811 C C . GLU A 1 105 ? -13.957 7.054 37.120 1.00 82.75 105 GLU A C 1
ATOM 813 O O . GLU A 1 105 ? -15.123 7.119 37.497 1.00 82.75 105 GLU A O 1
ATOM 818 N N . TRP A 1 106 ? -13.433 7.985 36.319 1.00 81.25 106 TRP A N 1
ATOM 819 C CA . TRP A 1 106 ? -14.166 9.169 35.868 1.00 81.25 106 TRP A CA 1
ATOM 820 C C . TRP A 1 106 ? -15.303 8.860 34.882 1.00 81.25 106 TRP A C 1
ATOM 822 O O . TRP A 1 106 ? -16.184 9.697 34.682 1.00 81.25 106 TRP A O 1
ATOM 832 N N . LEU A 1 107 ? -15.289 7.690 34.235 1.00 84.06 107 LEU A N 1
ATOM 833 C CA . LEU A 1 107 ? -16.291 7.284 33.248 1.00 84.06 107 LEU A CA 1
ATOM 834 C C . LEU A 1 107 ? -17.408 6.443 33.870 1.00 84.06 107 LEU A C 1
ATOM 836 O O . LEU A 1 107 ? -18.556 6.533 33.428 1.00 84.06 107 LEU A O 1
ATOM 840 N N . GLN A 1 108 ? -17.075 5.653 34.895 1.00 85.00 108 GLN A N 1
ATOM 841 C CA . GLN A 1 108 ? -17.971 4.675 35.513 1.00 85.00 108 GLN A CA 1
ATOM 842 C C . GLN A 1 108 ? -19.348 5.263 35.895 1.00 85.00 108 GLN A C 1
ATOM 844 O O . GLN A 1 108 ? -20.350 4.719 35.430 1.00 85.00 108 GLN A O 1
ATOM 849 N N . PRO A 1 109 ? -19.462 6.427 36.578 1.00 86.81 109 PRO A N 1
ATOM 850 C CA . PRO A 1 109 ? -20.769 6.958 36.981 1.00 86.81 109 PRO A CA 1
ATOM 851 C C . PRO A 1 109 ? -21.691 7.300 35.802 1.00 86.81 109 PRO A C 1
ATOM 853 O O . PRO A 1 109 ? -22.917 7.199 35.897 1.00 86.81 109 PRO A O 1
ATOM 856 N N . ALA A 1 110 ? -21.115 7.730 34.675 1.00 85.88 110 ALA A N 1
ATOM 857 C CA . ALA A 1 110 ? -21.888 8.058 33.484 1.00 85.88 110 ALA A CA 1
ATOM 858 C C . ALA A 1 110 ? -22.432 6.794 32.805 1.00 85.88 110 ALA A C 1
ATOM 860 O O . ALA A 1 110 ? -23.582 6.801 32.360 1.00 85.88 110 ALA A O 1
ATOM 861 N N . LEU A 1 111 ? -21.633 5.720 32.759 1.00 87.44 111 LEU A N 1
ATOM 862 C CA . LEU A 1 111 ? -22.057 4.421 32.236 1.00 87.44 111 LEU A CA 1
ATOM 863 C C . LEU A 1 111 ? -23.127 3.789 33.131 1.00 87.44 111 LEU A C 1
ATOM 865 O O . LEU A 1 111 ? -24.171 3.401 32.613 1.00 87.44 111 LEU A O 1
ATOM 869 N N . ASP A 1 112 ? -22.932 3.782 34.451 1.00 88.25 112 ASP A N 1
ATOM 870 C CA . ASP A 1 112 ? -23.888 3.211 35.410 1.00 88.25 112 ASP A CA 1
ATOM 871 C C . ASP A 1 112 ? -25.259 3.879 35.305 1.00 88.25 112 ASP A C 1
ATOM 873 O O . ASP A 1 112 ? -26.288 3.207 35.274 1.00 88.25 112 ASP A O 1
ATOM 877 N N . ARG A 1 113 ? -25.296 5.209 35.165 1.00 89.44 113 ARG A N 1
ATOM 878 C CA . ARG A 1 113 ? -26.551 5.936 34.945 1.00 89.44 113 ARG A CA 1
ATOM 879 C C . ARG A 1 113 ? -27.232 5.528 33.638 1.00 89.44 113 ARG A C 1
ATOM 881 O O . ARG A 1 113 ? -28.453 5.385 33.610 1.00 89.44 113 ARG A O 1
ATOM 888 N N . LEU A 1 114 ? -26.475 5.399 32.548 1.00 87.88 114 LEU A N 1
ATOM 889 C CA . LEU A 1 114 ? -27.036 5.010 31.250 1.00 87.88 114 LEU A CA 1
ATOM 890 C C . LEU A 1 114 ? -27.578 3.576 31.292 1.00 87.88 114 LEU A C 1
ATOM 892 O O . LEU A 1 114 ? -28.667 3.327 30.780 1.00 87.88 114 LEU A O 1
ATOM 896 N N . VAL A 1 115 ? -26.881 2.663 31.967 1.00 88.25 115 VAL A N 1
ATOM 897 C CA . VAL A 1 115 ? -27.347 1.288 32.200 1.00 88.25 115 VAL A CA 1
ATOM 898 C C . VAL A 1 115 ? -28.592 1.276 33.088 1.00 88.25 115 VAL A C 1
ATOM 900 O O . VAL A 1 115 ? -29.602 0.685 32.716 1.00 88.25 115 VAL A O 1
ATOM 903 N N . GLY A 1 116 ? -28.569 1.996 34.212 1.00 87.19 116 GLY A N 1
ATOM 904 C CA . GLY A 1 116 ? -29.691 2.099 35.149 1.00 87.19 116 GLY A CA 1
ATOM 905 C C . GLY A 1 116 ? -30.946 2.746 34.554 1.00 87.19 116 GLY A C 1
ATOM 906 O O . GLY A 1 116 ? -32.043 2.524 35.055 1.00 87.19 116 GLY A O 1
ATOM 907 N N . SER A 1 117 ? -30.812 3.498 33.456 1.00 85.50 117 SER A N 1
ATOM 908 C CA . SER A 1 117 ? -31.956 4.028 32.701 1.00 85.50 117 SER A CA 1
ATOM 909 C C . SER A 1 117 ? -32.694 2.978 31.856 1.00 85.50 117 SER A C 1
ATOM 911 O O . SER A 1 117 ? -33.725 3.294 31.266 1.00 85.50 117 SER A O 1
ATOM 913 N N . GLY A 1 118 ? -32.179 1.745 31.778 1.00 82.12 118 GLY A N 1
ATOM 914 C CA . GLY A 1 118 ? -32.742 0.678 30.949 1.00 82.12 118 GLY A CA 1
ATOM 915 C C . GLY A 1 118 ? -32.444 0.837 29.455 1.00 82.12 118 GLY A C 1
ATOM 916 O O . GLY A 1 118 ? -33.167 0.289 28.625 1.00 82.12 118 GLY A O 1
ATOM 917 N N . SER A 1 119 ? -31.408 1.601 29.091 1.00 83.31 119 SER A N 1
ATOM 918 C CA . SER A 1 119 ? -31.030 1.815 27.691 1.00 83.31 119 SER A CA 1
ATOM 919 C C . SER A 1 119 ? -30.622 0.505 27.011 1.00 83.31 119 SER A C 1
ATOM 921 O O . SER A 1 119 ? -29.721 -0.191 27.476 1.00 83.31 119 SER A O 1
ATOM 923 N N . SER A 1 120 ? -31.235 0.208 25.864 1.00 84.56 120 SER A N 1
ATOM 924 C CA . SER A 1 120 ? -30.880 -0.921 24.996 1.00 84.56 120 SER A CA 1
ATOM 925 C C . SER A 1 120 ? -29.926 -0.520 23.861 1.00 84.56 120 SER A C 1
ATOM 927 O O . SER A 1 120 ? -29.917 -1.157 22.807 1.00 84.56 120 SER A O 1
ATOM 929 N N . ASP A 1 121 ? -29.182 0.580 24.021 1.00 90.19 121 ASP A N 1
ATOM 930 C CA . ASP A 1 121 ? -28.269 1.084 22.992 1.00 90.19 121 ASP A CA 1
ATOM 931 C C . ASP A 1 121 ? -27.106 0.104 22.754 1.00 90.19 121 ASP A C 1
ATOM 933 O O . ASP A 1 121 ? -26.349 -0.254 23.659 1.00 90.19 121 ASP A O 1
ATOM 937 N N . GLU A 1 122 ? -26.951 -0.324 21.504 1.00 91.00 122 GLU A N 1
ATOM 938 C CA . GLU A 1 122 ? -25.937 -1.304 21.112 1.00 91.00 122 GLU A CA 1
ATOM 939 C C . GLU A 1 122 ? -24.503 -0.764 21.271 1.00 91.00 122 GLU A C 1
ATOM 941 O O . GLU A 1 122 ? -23.592 -1.525 21.590 1.00 91.00 122 GLU A O 1
ATOM 946 N N . ASN A 1 123 ? -24.276 0.543 21.106 1.00 92.25 123 ASN A N 1
ATOM 947 C CA . ASN A 1 123 ? -22.960 1.147 21.323 1.00 92.25 123 ASN A CA 1
ATOM 948 C C . ASN A 1 123 ? -22.624 1.207 22.816 1.00 92.25 123 ASN A C 1
ATOM 950 O O . ASN A 1 123 ? -21.474 0.973 23.183 1.00 92.25 123 ASN A O 1
ATOM 954 N N . LEU A 1 124 ? -23.614 1.460 23.684 1.00 92.56 124 LEU A N 1
ATOM 955 C CA . LEU A 1 124 ? -23.423 1.377 25.136 1.00 92.56 124 LEU A CA 1
ATOM 956 C C . LEU A 1 124 ? -22.991 -0.034 25.551 1.00 92.56 124 LEU A C 1
ATOM 958 O O . LEU A 1 124 ? -22.013 -0.183 26.283 1.00 92.56 124 LEU A O 1
ATOM 962 N N . PHE A 1 125 ? -23.676 -1.062 25.044 1.00 93.62 125 PHE A N 1
ATOM 963 C CA . PHE A 1 125 ? -23.302 -2.457 25.277 1.00 93.62 125 PHE A CA 1
ATOM 964 C C . PHE A 1 125 ? -21.852 -2.737 24.837 1.00 93.62 125 PHE A C 1
ATOM 966 O O . PHE A 1 125 ? -21.052 -3.246 25.624 1.00 93.62 125 PHE A O 1
ATOM 973 N N . ARG A 1 126 ? -21.465 -2.334 23.619 1.00 91.81 126 ARG A N 1
ATOM 974 C CA . ARG A 1 126 ? -20.094 -2.538 23.111 1.00 91.81 126 ARG A CA 1
ATOM 975 C C . ARG A 1 126 ? -19.041 -1.817 23.943 1.00 91.81 126 ARG A C 1
ATOM 977 O O . ARG A 1 126 ? -17.996 -2.397 24.229 1.00 91.81 126 ARG A O 1
ATOM 984 N N . LEU A 1 127 ? -19.313 -0.579 24.357 1.00 90.56 127 LEU A N 1
ATOM 985 C CA . LEU A 1 127 ? -18.414 0.183 25.222 1.00 90.56 127 LEU A CA 1
ATOM 986 C C . LEU A 1 127 ? -18.195 -0.534 26.556 1.00 90.56 127 LEU A C 1
ATOM 988 O O . LEU A 1 127 ? -17.051 -0.681 26.974 1.00 90.56 127 LEU A O 1
ATOM 992 N N . ARG A 1 128 ? -19.254 -1.059 27.184 1.00 91.88 128 ARG A N 1
ATOM 993 C CA . ARG A 1 128 ? -19.131 -1.843 28.424 1.00 91.88 128 ARG A CA 1
ATOM 994 C C . ARG A 1 128 ? -18.227 -3.067 28.248 1.00 91.88 128 ARG A C 1
ATOM 996 O O . ARG A 1 128 ? -17.334 -3.283 29.064 1.00 91.88 128 ARG A O 1
ATOM 1003 N N . VAL A 1 129 ? -18.364 -3.807 27.144 1.00 92.19 129 VAL A N 1
ATOM 1004 C CA . VAL A 1 129 ? -17.457 -4.928 26.821 1.00 92.19 129 VAL A CA 1
ATOM 1005 C C . VAL A 1 129 ? -16.001 -4.450 26.674 1.00 92.19 129 VAL A C 1
ATOM 1007 O O . VAL A 1 129 ? -15.084 -5.077 27.215 1.00 92.19 129 VAL A O 1
ATOM 1010 N N . ARG A 1 130 ? -15.761 -3.315 25.995 1.00 90.06 130 ARG A N 1
ATOM 1011 C CA . ARG A 1 130 ? -14.413 -2.719 25.861 1.00 90.06 130 ARG A CA 1
ATOM 1012 C C . ARG A 1 130 ? -13.805 -2.358 27.216 1.00 90.06 130 ARG A C 1
ATOM 1014 O O . ARG A 1 130 ? -12.626 -2.641 27.440 1.00 90.06 130 ARG A O 1
ATOM 1021 N N . PHE A 1 131 ? -14.623 -1.840 28.128 1.00 88.38 131 PHE A N 1
ATOM 1022 C CA . PHE A 1 131 ? -14.226 -1.422 29.473 1.00 88.38 131 PHE A CA 1
ATOM 1023 C C . PHE A 1 131 ? -14.144 -2.541 30.520 1.00 88.38 131 PHE A C 1
ATOM 1025 O O . PHE A 1 131 ? -13.883 -2.257 31.683 1.00 88.38 131 PHE A O 1
ATOM 1032 N N . ASN A 1 132 ? -14.236 -3.809 30.109 1.00 88.56 132 ASN A N 1
ATOM 1033 C CA . ASN A 1 132 ? -14.141 -4.966 31.008 1.00 88.56 132 ASN A CA 1
ATOM 1034 C C . ASN A 1 132 ? -15.311 -5.101 31.995 1.00 88.56 132 ASN A C 1
ATOM 1036 O O . ASN A 1 132 ? -15.138 -5.604 33.103 1.00 88.56 132 ASN A O 1
ATOM 1040 N N . ASP A 1 133 ? -16.504 -4.656 31.611 1.00 89.62 133 ASP A N 1
ATOM 1041 C CA . ASP A 1 133 ? -17.708 -4.910 32.395 1.00 89.62 133 ASP A CA 1
ATOM 1042 C C . ASP A 1 133 ? -18.070 -6.405 32.323 1.00 89.62 133 ASP A C 1
ATOM 1044 O O . ASP A 1 133 ? -18.346 -6.948 31.247 1.00 89.62 133 ASP A O 1
ATOM 1048 N N . GLY A 1 134 ? -18.044 -7.077 33.476 1.00 89.44 134 GLY A N 1
ATOM 1049 C CA . GLY A 1 134 ? -18.254 -8.521 33.563 1.00 89.44 134 GLY A CA 1
ATOM 1050 C C . GLY A 1 134 ? -19.656 -8.971 33.147 1.00 89.44 134 GLY A C 1
ATOM 1051 O O . GLY A 1 134 ? -19.801 -10.052 32.575 1.00 89.44 134 GLY A O 1
ATOM 1052 N N . ASP A 1 135 ? -20.684 -8.153 33.377 1.00 91.12 135 ASP A N 1
ATOM 1053 C CA . ASP A 1 135 ? -22.055 -8.491 32.990 1.00 91.12 135 ASP A CA 1
ATOM 1054 C C . ASP A 1 135 ? -22.258 -8.308 31.489 1.00 91.12 135 ASP A C 1
ATOM 1056 O O . ASP A 1 135 ? -22.851 -9.170 30.841 1.00 91.12 135 ASP A O 1
ATOM 1060 N N . ALA A 1 136 ? -21.680 -7.255 30.908 1.00 93.25 136 ALA A N 1
ATOM 1061 C CA . ALA A 1 136 ? -21.676 -7.074 29.460 1.00 93.25 136 ALA A CA 1
ATOM 1062 C C . ALA A 1 136 ? -20.895 -8.190 28.743 1.00 93.25 136 ALA A C 1
ATOM 1064 O O . ALA A 1 136 ? -21.300 -8.631 27.667 1.00 93.25 136 ALA A O 1
ATOM 1065 N N . LEU A 1 137 ? -19.802 -8.693 29.334 1.00 93.69 137 LEU A N 1
ATOM 1066 C CA . LEU A 1 137 ? -19.048 -9.818 28.773 1.00 93.69 137 LEU A CA 1
ATOM 1067 C C . LEU A 1 137 ? -19.858 -11.124 28.798 1.00 93.69 137 LEU A C 1
ATOM 1069 O O . LEU A 1 137 ? -19.937 -11.815 27.780 1.00 93.69 137 LEU A O 1
ATOM 1073 N N . LYS A 1 138 ? -20.521 -11.433 29.922 1.00 95.62 138 LYS A N 1
ATOM 1074 C CA . LYS A 1 138 ? -21.447 -12.576 30.023 1.00 95.62 138 LYS A CA 1
ATOM 1075 C C . LYS A 1 138 ? -22.597 -12.451 29.028 1.00 95.62 138 LYS A C 1
ATOM 1077 O O . LYS A 1 138 ? -22.954 -13.425 28.367 1.00 95.62 138 LYS A O 1
ATOM 1082 N N . GLU A 1 139 ? -23.156 -11.252 28.889 1.00 95.50 139 GLU A N 1
ATOM 1083 C CA . GLU A 1 139 ? -24.197 -10.967 27.908 1.00 95.50 139 GLU A CA 1
ATOM 1084 C C . GLU A 1 139 ? -23.686 -11.182 26.474 1.00 95.50 139 GLU A C 1
ATOM 1086 O O . GLU A 1 139 ? -24.389 -11.781 25.661 1.00 95.50 139 GLU A O 1
ATOM 1091 N N . ALA A 1 140 ? -22.451 -10.778 26.155 1.00 96.56 140 ALA A N 1
ATOM 1092 C CA . ALA A 1 140 ? -21.841 -11.042 24.852 1.00 96.56 140 ALA A CA 1
ATOM 1093 C C . ALA A 1 140 ? -21.748 -12.548 24.557 1.00 96.56 140 ALA A C 1
ATOM 1095 O O . ALA A 1 140 ? -22.118 -12.986 23.465 1.00 96.56 140 ALA A O 1
ATOM 1096 N N . HIS A 1 141 ? -21.314 -13.355 25.532 1.00 97.25 141 HIS A N 1
ATOM 1097 C CA . HIS A 1 141 ? -21.260 -14.817 25.397 1.00 97.25 141 HIS A CA 1
ATOM 1098 C C . HIS A 1 141 ? -22.655 -15.432 25.237 1.00 97.25 141 HIS A C 1
ATOM 1100 O O . HIS A 1 141 ? -22.856 -16.262 24.351 1.00 97.25 141 HIS A O 1
ATOM 1106 N N . ALA A 1 142 ? -23.640 -14.977 26.014 1.00 96.75 142 ALA A N 1
ATOM 1107 C CA . ALA A 1 142 ? -25.025 -15.434 25.899 1.00 96.75 142 ALA A CA 1
ATOM 1108 C C . ALA A 1 142 ? -25.632 -15.099 24.525 1.00 96.75 142 ALA A C 1
ATOM 1110 O O . ALA A 1 142 ? -26.260 -15.949 23.891 1.00 96.75 142 ALA A O 1
ATOM 1111 N N . ARG A 1 143 ? -25.387 -13.884 24.012 1.00 95.81 143 ARG A N 1
ATOM 1112 C CA . ARG A 1 143 ? -25.817 -13.464 22.669 1.00 95.81 143 ARG A CA 1
ATOM 1113 C C . ARG A 1 143 ? -25.191 -14.335 21.572 1.00 95.81 143 ARG A C 1
ATOM 1115 O O . ARG A 1 143 ? -25.856 -14.598 20.573 1.00 95.81 143 ARG A O 1
ATOM 1122 N N . LEU A 1 144 ? -23.947 -14.791 21.737 1.00 96.50 144 LEU A N 1
ATOM 1123 C CA . LEU A 1 144 ? -23.289 -15.700 20.789 1.00 96.50 144 LEU A CA 1
ATOM 1124 C C . LEU A 1 144 ? -23.853 -17.125 20.832 1.00 96.50 144 LEU A C 1
ATOM 1126 O O . LEU A 1 144 ? -23.987 -17.756 19.779 1.00 96.50 144 LEU A O 1
ATOM 1130 N N . ALA A 1 145 ? -24.213 -17.602 22.025 1.00 94.19 145 ALA A N 1
ATOM 1131 C CA . ALA A 1 145 ? -24.820 -18.913 22.232 1.00 94.19 145 ALA A CA 1
ATOM 1132 C C . ALA A 1 145 ? -26.251 -19.013 21.668 1.00 94.19 145 ALA A C 1
ATOM 1134 O O . ALA A 1 145 ? -26.695 -20.109 21.330 1.00 94.19 145 ALA A O 1
ATOM 1135 N N . ASP A 1 146 ? -26.964 -17.891 21.515 1.00 94.38 146 ASP A N 1
ATOM 1136 C CA . ASP A 1 146 ? -28.322 -17.868 20.962 1.00 94.38 146 ASP A CA 1
ATOM 1137 C C . ASP A 1 146 ? -28.355 -18.392 19.507 1.00 94.38 146 ASP A C 1
ATOM 1139 O O . ASP A 1 146 ? -27.807 -17.759 18.592 1.00 94.38 146 ASP A O 1
ATOM 1143 N N . PRO A 1 147 ? -29.018 -19.532 19.229 1.00 89.38 147 PRO A N 1
ATOM 1144 C CA . PRO A 1 147 ? -29.095 -20.091 17.884 1.00 89.38 147 PRO A CA 1
ATOM 1145 C C . PRO A 1 147 ? -29.961 -19.264 16.926 1.00 89.38 147 PRO A C 1
ATOM 1147 O O . PRO A 1 147 ? -29.841 -19.465 15.719 1.00 89.38 147 PRO A O 1
ATOM 1150 N N . LYS A 1 148 ? -30.824 -18.370 17.429 1.00 93.56 148 LYS A N 1
ATOM 1151 C CA . LYS A 1 148 ? -31.720 -17.527 16.622 1.00 93.56 148 LYS A CA 1
ATOM 1152 C C . LYS A 1 148 ? -31.076 -16.211 16.193 1.00 93.56 148 LYS A C 1
ATOM 1154 O O . LYS A 1 148 ? -31.599 -15.543 15.303 1.00 93.56 148 LYS A O 1
ATOM 1159 N N . ARG A 1 149 ? -29.957 -15.822 16.811 1.00 94.38 149 ARG A N 1
ATOM 1160 C CA . ARG A 1 149 ? -29.274 -14.573 16.472 1.00 94.38 149 ARG A CA 1
ATOM 1161 C C . ARG A 1 149 ? -28.670 -14.644 15.060 1.00 94.38 149 ARG A C 1
ATOM 1163 O O . ARG A 1 149 ? -27.974 -15.620 14.772 1.00 94.38 149 ARG A O 1
ATOM 1170 N N . PRO A 1 150 ? -28.861 -13.614 14.211 1.00 95.38 150 PRO A N 1
ATOM 1171 C CA . PRO A 1 150 ? -28.283 -13.583 12.872 1.00 95.38 150 PRO A CA 1
ATOM 1172 C C . PRO A 1 150 ? -26.754 -13.668 12.879 1.00 95.38 150 PRO A C 1
ATOM 1174 O O . PRO A 1 150 ? -26.087 -13.028 13.696 1.00 95.38 150 PRO A O 1
ATOM 1177 N N . ASP A 1 151 ? -26.191 -14.384 11.908 1.00 93.69 151 ASP A N 1
ATOM 1178 C CA . ASP A 1 151 ? -24.740 -14.555 11.770 1.00 93.69 151 ASP A CA 1
ATOM 1179 C C . ASP A 1 151 ? -23.995 -13.224 11.650 1.00 93.69 151 ASP A C 1
ATOM 1181 O O . ASP A 1 151 ? -22.935 -13.059 12.245 1.00 93.69 151 ASP A O 1
ATOM 1185 N N . ALA A 1 152 ? -24.567 -12.241 10.948 1.00 91.44 152 ALA A N 1
ATOM 1186 C CA . ALA A 1 152 ? -23.969 -10.914 10.810 1.00 91.44 152 ALA A CA 1
ATOM 1187 C C . ALA A 1 152 ? -23.758 -10.215 12.166 1.00 91.44 152 ALA A C 1
ATOM 1189 O O . ALA A 1 152 ? -22.775 -9.495 12.345 1.00 91.44 152 ALA A O 1
ATOM 1190 N N . ASP A 1 153 ? -24.650 -10.440 13.131 1.00 91.81 153 ASP A N 1
ATOM 1191 C CA . ASP A 1 153 ? -24.519 -9.874 14.473 1.00 91.81 153 ASP A CA 1
ATOM 1192 C C . ASP A 1 153 ? -23.549 -10.688 15.327 1.00 91.81 153 ASP A C 1
ATOM 1194 O O . ASP A 1 153 ? -22.755 -10.109 16.070 1.00 91.81 153 ASP A O 1
ATOM 1198 N N . LYS A 1 154 ? -23.537 -12.019 15.170 1.00 95.69 154 LYS A N 1
ATOM 1199 C CA . LYS A 1 154 ? -22.528 -12.878 15.807 1.00 95.69 154 LYS A CA 1
ATOM 1200 C C . LYS A 1 154 ? -21.119 -12.505 15.365 1.00 95.69 154 LYS A C 1
ATOM 1202 O O . LYS A 1 154 ? -20.244 -12.366 16.209 1.00 95.69 154 LYS A O 1
ATOM 1207 N N . VAL A 1 155 ? -20.907 -12.276 14.070 1.00 93.94 155 VAL A N 1
ATOM 1208 C CA . VAL A 1 155 ? -19.608 -11.865 13.518 1.00 93.94 155 VAL A CA 1
ATOM 1209 C C . VAL A 1 155 ? -19.130 -10.552 14.145 1.00 93.94 155 VAL A C 1
ATOM 1211 O O . VAL A 1 155 ? -17.976 -10.478 14.559 1.00 93.94 155 VAL A O 1
ATOM 1214 N N . LYS A 1 156 ? -20.002 -9.545 14.302 1.00 90.75 156 LYS A N 1
ATOM 1215 C CA . LYS A 1 156 ? -19.643 -8.276 14.969 1.00 90.75 156 LYS A CA 1
ATOM 1216 C C . LYS A 1 156 ? -19.254 -8.480 16.437 1.00 90.75 156 LYS A C 1
ATOM 1218 O O . LYS A 1 156 ? -18.281 -7.891 16.901 1.00 90.75 156 LYS A O 1
ATOM 1223 N N . LEU A 1 157 ? -19.991 -9.321 17.166 1.00 94.56 157 LEU A N 1
ATOM 1224 C CA . LEU A 1 157 ? -19.678 -9.653 18.560 1.00 94.56 157 LEU A CA 1
ATOM 1225 C C . LEU A 1 157 ? -18.347 -10.400 18.676 1.00 94.56 157 LEU A C 1
ATOM 1227 O O . LEU A 1 157 ? -17.520 -10.063 19.514 1.00 94.56 157 LEU A O 1
ATOM 1231 N N . ILE A 1 158 ? -18.109 -11.376 17.804 1.00 95.88 158 ILE A N 1
ATOM 1232 C CA . ILE A 1 158 ? -16.850 -12.120 17.730 1.00 95.88 158 ILE A CA 1
ATOM 1233 C C . ILE A 1 158 ? -15.671 -11.177 17.460 1.00 95.88 158 ILE A C 1
ATOM 1235 O O . ILE A 1 158 ? -14.650 -11.263 18.141 1.00 95.88 158 ILE A O 1
ATOM 1239 N N . GLN A 1 159 ? -15.819 -10.250 16.508 1.00 90.81 159 GLN A N 1
ATOM 1240 C CA . GLN A 1 159 ? -14.807 -9.233 16.213 1.00 90.81 159 GLN A CA 1
ATOM 1241 C C . GLN A 1 159 ? -14.505 -8.379 17.447 1.00 90.81 159 GLN A C 1
ATOM 1243 O O . GLN A 1 159 ? -13.337 -8.207 17.789 1.00 90.81 159 GLN A O 1
ATOM 1248 N N . LEU A 1 160 ? -15.537 -7.916 18.160 1.00 90.81 160 LEU A N 1
ATOM 1249 C CA . LEU A 1 160 ? -15.373 -7.180 19.413 1.00 90.81 160 LEU A CA 1
ATOM 1250 C C . LEU A 1 160 ? -14.593 -7.995 20.456 1.00 90.81 160 LEU A C 1
ATOM 1252 O O . LEU A 1 160 ? -13.635 -7.477 21.027 1.00 90.81 160 LEU A O 1
ATOM 1256 N N . LEU A 1 161 ? -14.940 -9.272 20.666 1.00 93.81 161 LEU A N 1
ATOM 1257 C CA . LEU A 1 161 ? -14.228 -10.155 21.602 1.00 93.81 161 LEU A CA 1
ATOM 1258 C C . LEU A 1 161 ? -12.752 -10.343 21.220 1.00 93.81 161 LEU A C 1
ATOM 1260 O O . LEU A 1 161 ? -11.884 -10.302 22.092 1.00 93.81 161 LEU A O 1
ATOM 1264 N N . GLY A 1 162 ? -12.455 -10.473 19.925 1.00 89.94 162 GLY A N 1
ATOM 1265 C CA . GLY A 1 162 ? -11.086 -10.531 19.408 1.00 89.94 162 GLY A CA 1
ATOM 1266 C C . GLY A 1 162 ? -10.303 -9.222 19.569 1.00 89.94 162 GLY A C 1
ATOM 1267 O O . GLY A 1 162 ? -9.076 -9.247 19.664 1.00 89.94 162 GLY A O 1
ATOM 1268 N N . GLN A 1 163 ? -10.975 -8.072 19.630 1.00 86.50 163 GLN A N 1
ATOM 1269 C CA . GLN A 1 163 ? -10.324 -6.791 19.913 1.00 86.50 163 GLN A CA 1
ATOM 1270 C C . GLN A 1 163 ? -10.041 -6.608 21.409 1.00 86.50 163 GLN A C 1
ATOM 1272 O O . GLN A 1 163 ? -8.970 -6.120 21.765 1.00 86.50 163 GLN A O 1
ATOM 1277 N N . VAL A 1 164 ? -10.973 -7.009 22.286 1.00 88.44 164 VAL A N 1
ATOM 1278 C CA . VAL A 1 164 ? -10.827 -6.832 23.745 1.00 88.44 164 VAL A CA 1
ATOM 1279 C C . VAL A 1 164 ? -9.984 -7.916 24.416 1.00 88.44 164 VAL A C 1
ATOM 1281 O O . VAL A 1 164 ? -9.433 -7.668 25.485 1.00 88.44 164 VAL A O 1
ATOM 1284 N N . ARG A 1 165 ? -9.876 -9.097 23.790 1.00 90.44 165 ARG A N 1
ATOM 1285 C CA . ARG A 1 165 ? -8.998 -10.218 24.175 1.00 90.44 165 ARG A CA 1
ATOM 1286 C C . ARG A 1 165 ? -9.142 -10.663 25.636 1.00 90.44 165 ARG A C 1
ATOM 1288 O O . ARG A 1 165 ? -8.157 -10.930 26.319 1.00 90.44 165 ARG A O 1
ATOM 1295 N N . ARG A 1 166 ? -10.381 -10.741 26.131 1.00 91.06 166 ARG A N 1
ATOM 1296 C CA . ARG A 1 166 ? -10.671 -11.223 27.495 1.00 91.06 166 ARG A CA 1
ATOM 1297 C C . ARG A 1 166 ? -10.461 -12.734 27.577 1.00 91.06 166 ARG A C 1
ATOM 1299 O O . ARG A 1 166 ? -11.124 -13.422 26.795 1.00 91.06 166 ARG A O 1
ATOM 1306 N N . PRO A 1 167 ? -9.587 -13.261 28.458 1.00 92.19 167 PRO A N 1
ATOM 1307 C CA . PRO A 1 167 ? -9.255 -14.690 28.515 1.00 92.19 167 PRO A CA 1
ATOM 1308 C C . PRO A 1 167 ? -10.475 -15.622 28.540 1.00 92.19 167 PRO A C 1
ATOM 1310 O O . PRO A 1 167 ? -10.482 -16.661 27.885 1.00 92.19 167 PRO A O 1
ATOM 1313 N N . GLU A 1 168 ? -11.548 -15.205 29.211 1.00 93.75 168 GLU A N 1
ATOM 1314 C CA . GLU A 1 168 ? -12.830 -15.906 29.329 1.00 93.75 168 GLU A CA 1
ATOM 1315 C C . GLU A 1 168 ? -13.527 -16.116 27.976 1.00 93.75 168 GLU A C 1
ATOM 1317 O O . GLU A 1 168 ? -14.345 -17.018 27.820 1.00 93.75 168 GLU A O 1
ATOM 1322 N N . SER A 1 169 ? -13.205 -15.293 26.978 1.00 95.94 169 SER A N 1
ATOM 1323 C CA . SER A 1 169 ? -13.778 -15.377 25.633 1.00 95.94 169 SER A CA 1
ATOM 1324 C C . SER A 1 169 ? -13.072 -16.392 24.745 1.00 95.94 169 SER A C 1
ATOM 1326 O O . SER A 1 169 ? -13.680 -16.870 23.790 1.00 95.94 169 SER A O 1
ATOM 1328 N N . LEU A 1 170 ? -11.815 -16.747 25.030 1.00 95.38 170 LEU A N 1
ATOM 1329 C CA . LEU A 1 170 ? -11.051 -17.644 24.164 1.00 95.38 170 LEU A CA 1
ATOM 1330 C C . LEU A 1 170 ? -11.711 -19.034 24.021 1.00 95.38 170 LEU A C 1
ATOM 1332 O O . LEU A 1 170 ? -11.888 -19.474 22.884 1.00 95.38 170 LEU A O 1
ATOM 1336 N N . PRO A 1 171 ? -12.165 -19.710 25.099 1.00 95.88 171 PRO A N 1
ATOM 1337 C CA . PRO A 1 171 ? -12.873 -20.985 24.970 1.00 95.88 171 PRO A CA 1
ATOM 1338 C C . PRO A 1 171 ? -14.158 -20.883 24.139 1.00 95.88 171 PRO A C 1
ATOM 1340 O O . PRO A 1 171 ? -14.451 -21.782 23.350 1.00 95.88 171 PRO A O 1
ATOM 1343 N N . VAL A 1 172 ? -14.898 -19.775 24.271 1.00 96.62 172 VAL A N 1
ATOM 1344 C CA . VAL A 1 172 ? -16.129 -19.515 23.505 1.00 96.62 172 VAL A CA 1
ATOM 1345 C C . VAL A 1 172 ? -15.813 -19.379 22.015 1.00 96.62 172 VAL A C 1
ATOM 1347 O O . VAL A 1 172 ? -16.481 -19.987 21.182 1.00 96.62 172 VAL A O 1
ATOM 1350 N N . LEU A 1 173 ? -14.763 -18.629 21.671 1.00 97.12 173 LEU A N 1
ATOM 1351 C CA . LEU A 1 173 ? -14.318 -18.449 20.288 1.00 97.12 173 LEU A CA 1
ATOM 1352 C C . LEU A 1 173 ? -13.841 -19.769 19.664 1.00 97.12 173 LEU A C 1
ATOM 1354 O O . LEU A 1 173 ? -14.240 -20.093 18.547 1.00 97.12 173 LEU A O 1
ATOM 1358 N N . LEU A 1 174 ? -13.052 -20.571 20.385 1.00 95.69 174 LEU A N 1
ATOM 1359 C CA . LEU A 1 174 ? -12.623 -21.887 19.896 1.00 95.69 174 LEU A CA 1
ATOM 1360 C C . LEU A 1 174 ? -13.810 -22.850 19.722 1.00 95.69 174 LEU A C 1
ATOM 1362 O O . LEU A 1 174 ? -13.862 -23.586 18.737 1.00 95.69 174 LEU A O 1
ATOM 1366 N N . GLY A 1 175 ? -14.803 -22.801 20.617 1.00 95.06 175 GLY A N 1
ATOM 1367 C CA . GLY A 1 175 ? -16.060 -23.538 20.460 1.00 95.06 175 GLY A CA 1
ATOM 1368 C C . GLY A 1 175 ? -16.823 -23.136 19.195 1.00 95.06 175 GLY A C 1
ATOM 1369 O O . GLY A 1 175 ? -17.201 -23.994 18.401 1.00 95.06 175 GLY A O 1
ATOM 1370 N N . LEU A 1 176 ? -16.971 -21.832 18.941 1.00 96.00 176 LEU A N 1
ATOM 1371 C CA . LEU A 1 176 ? -17.622 -21.316 17.729 1.00 96.00 176 LEU A CA 1
ATOM 1372 C C . LEU A 1 176 ? -16.870 -21.678 16.443 1.00 96.00 176 LEU A C 1
ATOM 1374 O O . LEU A 1 176 ? -17.499 -21.913 15.414 1.00 96.00 176 LEU A O 1
ATOM 1378 N N . PHE A 1 177 ? -15.540 -21.746 16.481 1.00 95.12 177 PHE A N 1
ATOM 1379 C CA . PHE A 1 177 ? -14.744 -22.218 15.350 1.00 95.12 177 PHE A CA 1
ATOM 1380 C C . PHE A 1 177 ? -14.998 -23.706 15.043 1.00 95.12 177 PHE A C 1
ATOM 1382 O O . PHE A 1 177 ? -15.178 -24.077 13.875 1.00 95.12 177 PHE A O 1
ATOM 1389 N N . ARG A 1 178 ? -15.063 -24.551 16.082 1.00 92.38 178 ARG A N 1
ATOM 1390 C CA . ARG A 1 178 ? -15.340 -25.988 15.942 1.00 92.38 178 ARG A CA 1
ATOM 1391 C C . ARG A 1 178 ? -16.763 -26.273 15.467 1.00 92.38 178 ARG A C 1
ATOM 1393 O O . ARG A 1 178 ? -16.944 -27.032 14.519 1.00 92.38 178 ARG A O 1
ATOM 1400 N N . GLU A 1 179 ? -17.748 -25.676 16.132 1.00 91.75 179 GLU A N 1
ATOM 1401 C CA . GLU A 1 179 ? -19.158 -26.097 16.088 1.00 91.75 179 GLU A CA 1
ATOM 1402 C C . GLU A 1 179 ? -20.081 -25.077 15.404 1.00 91.75 179 GLU A C 1
ATOM 1404 O O . GLU A 1 179 ? -21.284 -25.309 15.267 1.00 91.75 179 GLU A O 1
ATOM 1409 N N . GLY A 1 180 ? -19.547 -23.932 14.971 1.00 90.88 180 GLY A N 1
ATOM 1410 C CA . GLY A 1 180 ? -20.323 -22.905 14.284 1.00 90.88 180 GLY A CA 1
ATOM 1411 C C . GLY A 1 180 ? -21.031 -23.454 13.043 1.00 90.88 180 GLY A C 1
ATOM 1412 O O . GLY A 1 180 ? -20.454 -24.200 12.258 1.00 90.88 180 GLY A O 1
ATOM 1413 N N . LYS A 1 181 ? -22.293 -23.058 12.842 1.00 89.75 181 LYS A N 1
ATOM 1414 C CA . LYS A 1 181 ? -23.121 -23.561 11.731 1.00 89.75 181 LYS A CA 1
ATOM 1415 C C . LYS A 1 181 ? -22.653 -23.089 10.358 1.00 89.75 181 LYS A C 1
ATOM 1417 O O . LYS A 1 181 ? -22.895 -23.771 9.368 1.00 89.75 181 LYS A O 1
ATOM 1422 N N . THR A 1 182 ? -22.042 -21.909 10.293 1.00 91.50 182 THR A N 1
ATOM 1423 C CA . THR A 1 182 ? -21.658 -21.264 9.038 1.00 91.50 182 THR A CA 1
ATOM 1424 C C . THR A 1 182 ? -20.188 -20.890 9.043 1.00 91.50 182 THR A C 1
ATOM 1426 O O . THR A 1 182 ? -19.621 -20.509 10.071 1.00 91.50 182 THR A O 1
ATOM 1429 N N . ASP A 1 183 ? -19.571 -20.944 7.866 1.00 90.12 183 ASP A N 1
ATOM 1430 C CA . ASP A 1 183 ? -18.165 -20.578 7.698 1.00 90.12 183 ASP A CA 1
ATOM 1431 C C . ASP A 1 183 ? -17.899 -19.107 8.038 1.00 90.12 183 ASP A C 1
ATOM 1433 O O . ASP A 1 183 ? -16.805 -18.776 8.484 1.00 90.12 183 ASP A O 1
ATOM 1437 N N . ALA A 1 184 ? -18.903 -18.229 7.922 1.00 89.81 184 ALA A N 1
ATOM 1438 C CA . ALA A 1 184 ? -18.794 -16.834 8.345 1.00 89.81 184 ALA A CA 1
ATOM 1439 C C . ALA A 1 184 ? -18.535 -16.714 9.857 1.00 89.81 184 ALA A C 1
ATOM 1441 O O . ALA A 1 184 ? -17.630 -15.992 10.277 1.00 89.81 184 ALA A O 1
ATOM 1442 N N . VAL A 1 185 ? -19.295 -17.449 10.677 1.00 94.50 185 VAL A N 1
ATOM 1443 C CA . VAL A 1 185 ? -19.124 -17.462 12.137 1.00 94.50 185 VAL A CA 1
ATOM 1444 C C . VAL A 1 185 ? -17.820 -18.157 12.518 1.00 94.50 185 VAL A C 1
ATOM 1446 O O . VAL A 1 185 ? -17.055 -17.616 13.3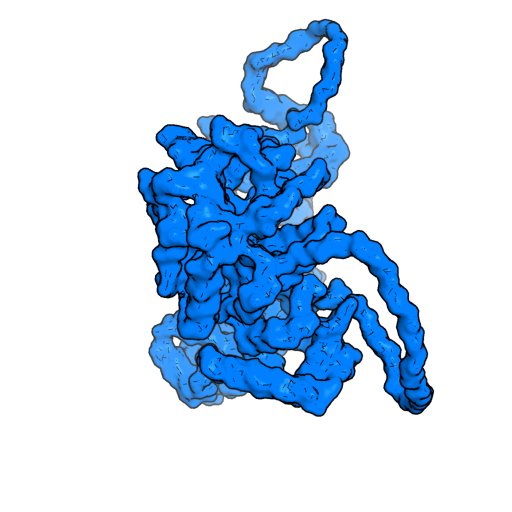14 1.00 94.50 185 VAL A O 1
ATOM 1449 N N . ARG A 1 186 ? -17.534 -19.320 11.921 1.00 94.62 186 ARG A N 1
ATOM 1450 C CA . ARG A 1 186 ? -16.313 -20.088 12.209 1.00 94.62 186 ARG A CA 1
ATOM 1451 C C . ARG A 1 186 ? -15.054 -19.307 11.840 1.00 94.62 186 ARG A C 1
ATOM 1453 O O . ARG A 1 186 ? -14.124 -19.232 12.637 1.00 94.62 186 ARG A O 1
ATOM 1460 N N . GLY A 1 187 ? -15.043 -18.688 10.661 1.00 91.81 187 GLY A N 1
ATOM 1461 C CA . GLY A 1 187 ? -13.940 -17.862 10.180 1.00 91.81 187 GLY A CA 1
ATOM 1462 C C . GLY A 1 187 ? -13.740 -16.613 11.034 1.00 91.81 187 GLY A C 1
ATOM 1463 O O . GLY A 1 187 ? -12.612 -16.313 11.423 1.00 91.81 187 GLY A O 1
ATOM 1464 N N . ALA A 1 188 ? -14.817 -15.915 11.413 1.00 91.31 188 ALA A N 1
ATOM 1465 C CA . ALA A 1 188 ? -14.711 -14.788 12.339 1.00 91.31 188 ALA A CA 1
ATOM 1466 C C . ALA A 1 188 ? -14.135 -15.227 13.694 1.00 91.31 188 ALA A C 1
ATOM 1468 O O . ALA A 1 188 ? -13.265 -14.546 14.239 1.00 91.31 188 ALA A O 1
ATOM 1469 N N . ALA A 1 189 ? -14.595 -16.367 14.221 1.00 95.44 189 ALA A N 1
ATOM 1470 C CA . ALA A 1 189 ? -14.160 -16.890 15.512 1.00 95.44 189 ALA A CA 1
ATOM 1471 C C . ALA A 1 189 ? -12.676 -17.261 15.498 1.00 95.44 189 ALA A C 1
ATOM 1473 O O . ALA A 1 189 ? -11.957 -16.935 16.439 1.00 95.44 189 ALA A O 1
ATOM 1474 N N . LEU A 1 190 ? -12.204 -17.850 14.399 1.00 92.44 190 LEU A N 1
ATOM 1475 C CA . LEU A 1 190 ? -10.795 -18.158 14.196 1.00 92.44 190 LEU A CA 1
ATOM 1476 C C . LEU A 1 190 ? -9.920 -16.892 14.162 1.00 92.44 190 LEU A C 1
ATOM 1478 O O . LEU A 1 190 ? -8.918 -16.826 14.874 1.00 92.44 190 LEU A O 1
ATOM 1482 N N . THR A 1 191 ? -10.309 -15.865 13.395 1.00 88.69 191 THR A N 1
ATOM 1483 C CA . THR A 1 191 ? -9.587 -14.575 13.360 1.00 88.69 191 THR A CA 1
ATOM 1484 C C . THR A 1 191 ? -9.558 -13.909 14.734 1.00 88.69 191 THR A C 1
ATOM 1486 O O . THR A 1 191 ? -8.525 -13.387 15.152 1.00 88.69 191 THR A O 1
ATOM 1489 N N . ALA A 1 192 ? -10.681 -13.936 15.456 1.00 90.31 192 ALA A N 1
ATOM 1490 C CA . ALA A 1 192 ? -10.769 -13.374 16.797 1.00 90.31 192 ALA A CA 1
ATOM 1491 C C . ALA A 1 192 ? -9.924 -14.156 17.808 1.00 90.31 192 ALA A C 1
ATOM 1493 O O . ALA A 1 192 ? -9.264 -13.539 18.631 1.00 90.31 192 ALA A O 1
ATOM 1494 N N . ALA A 1 193 ? -9.897 -15.490 17.742 1.00 92.56 193 ALA A N 1
ATOM 1495 C CA . ALA A 1 193 ? -9.061 -16.311 18.615 1.00 92.56 193 ALA A CA 1
ATOM 1496 C C . ALA A 1 193 ? -7.565 -16.068 18.356 1.00 92.56 193 ALA A C 1
ATOM 1498 O O . ALA A 1 193 ? -6.780 -15.992 19.297 1.00 92.56 193 ALA A O 1
ATOM 1499 N N . GLN A 1 194 ? -7.159 -15.875 17.096 1.00 87.38 194 GLN A N 1
ATOM 1500 C CA . GLN A 1 194 ? -5.759 -15.634 16.731 1.00 87.38 194 GLN A CA 1
ATOM 1501 C C . GLN A 1 194 ? -5.152 -14.415 17.440 1.00 87.38 194 GLN A C 1
ATOM 1503 O 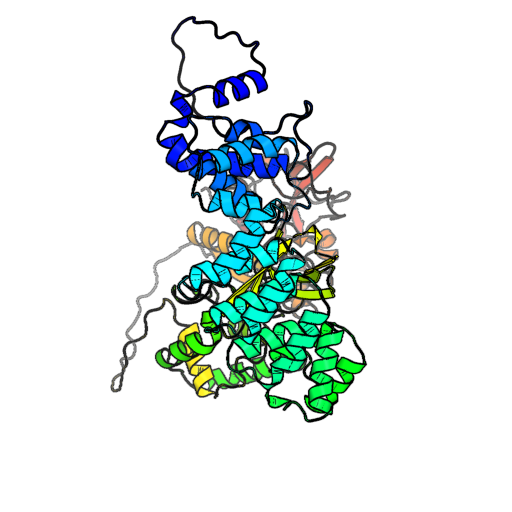O . GLN A 1 194 ? -3.960 -14.437 17.758 1.00 87.38 194 GLN A O 1
ATOM 1508 N N . SER A 1 195 ? -5.947 -13.371 17.692 1.00 84.88 195 SER A N 1
ATOM 1509 C CA . SER A 1 195 ? -5.473 -12.128 18.306 1.00 84.88 195 SER A CA 1
ATOM 1510 C C . SER A 1 195 ? -5.044 -12.288 19.769 1.00 84.88 195 SER A C 1
ATOM 1512 O O . SER A 1 195 ? -4.351 -11.417 20.287 1.00 84.88 195 SER A O 1
ATOM 1514 N N . PHE A 1 196 ? -5.424 -13.389 20.428 1.00 87.25 196 PHE A N 1
ATOM 1515 C CA . PHE A 1 196 ? -5.043 -13.685 21.810 1.00 87.25 196 PHE A CA 1
ATOM 1516 C C . PHE A 1 196 ? -3.570 -14.070 21.956 1.00 87.25 196 PHE A C 1
ATOM 1518 O O . PHE A 1 196 ? -3.044 -14.006 23.061 1.00 87.25 196 PHE A O 1
ATOM 1525 N N . GLY A 1 197 ? -2.914 -14.509 20.875 1.00 81.19 197 GLY A N 1
ATOM 1526 C CA . GLY A 1 197 ? -1.536 -15.001 20.940 1.00 81.19 197 GLY A CA 1
ATOM 1527 C C . GLY A 1 197 ? -1.355 -16.287 21.761 1.00 81.19 197 GLY A C 1
ATOM 1528 O O . GLY A 1 197 ? -0.222 -16.688 22.005 1.00 81.19 197 GLY A O 1
ATOM 1529 N N . ASP A 1 198 ? -2.443 -16.941 22.183 1.00 86.06 198 ASP A N 1
ATOM 1530 C CA . ASP A 1 198 ? -2.393 -18.142 23.020 1.00 86.06 198 ASP A CA 1
ATOM 1531 C C . ASP A 1 198 ? -1.969 -19.373 22.183 1.00 86.06 198 ASP A C 1
ATOM 1533 O O . ASP A 1 198 ? -2.579 -19.639 21.135 1.00 86.06 198 ASP A O 1
ATOM 1537 N N . PRO A 1 199 ? -0.954 -20.150 22.618 1.00 85.06 199 PRO A N 1
ATOM 1538 C CA . PRO A 1 199 ? -0.517 -21.371 21.939 1.00 85.06 199 PRO A CA 1
ATOM 1539 C C . PRO A 1 199 ? -1.646 -22.370 21.651 1.00 85.06 199 PRO A C 1
ATOM 1541 O O . PRO A 1 199 ? -1.634 -23.002 20.592 1.00 85.06 199 PRO A O 1
ATOM 1544 N N . LYS A 1 200 ? -2.675 -22.440 22.508 1.00 87.19 200 LYS A N 1
ATOM 1545 C CA . LYS A 1 200 ? -3.840 -23.324 22.331 1.00 87.19 200 LYS A CA 1
ATOM 1546 C C . LYS A 1 200 ? -4.575 -23.081 21.021 1.00 87.19 200 LYS A C 1
ATOM 1548 O O . LYS A 1 200 ? -5.129 -24.011 20.448 1.00 87.19 200 LYS A O 1
ATOM 1553 N N . VAL A 1 201 ? -4.576 -21.844 20.520 1.00 89.62 201 VAL A N 1
ATOM 1554 C CA . VAL A 1 201 ? -5.189 -21.519 19.222 1.00 89.62 201 VAL A CA 1
ATOM 1555 C C . VAL A 1 201 ? -4.470 -22.264 18.105 1.00 89.62 201 VAL A C 1
ATOM 1557 O O . VAL A 1 201 ? -5.105 -22.816 17.211 1.00 89.62 201 VAL A O 1
ATOM 1560 N N . SER A 1 202 ? -3.141 -22.292 18.166 1.00 87.31 202 SER A N 1
ATOM 1561 C CA . SER A 1 202 ? -2.307 -22.963 17.173 1.00 87.31 202 SER A CA 1
ATOM 1562 C C . SER A 1 202 ? -2.433 -24.482 17.269 1.00 87.31 202 SER A C 1
ATOM 1564 O O . SER A 1 202 ? -2.541 -25.147 16.242 1.00 87.31 202 SER A O 1
ATOM 1566 N N . GLU A 1 203 ? -2.472 -25.025 18.488 1.00 88.44 203 GLU A N 1
ATOM 1567 C CA . GLU A 1 203 ? -2.695 -26.454 18.748 1.00 88.44 203 GLU A CA 1
ATOM 1568 C C . GLU A 1 203 ? -4.050 -26.924 18.200 1.00 88.44 203 GLU A C 1
ATOM 1570 O O . GLU A 1 203 ? -4.118 -27.890 17.436 1.00 88.44 203 GLU A O 1
ATOM 1575 N N . GLU A 1 204 ? -5.121 -26.194 18.521 1.00 90.00 204 GLU A N 1
ATOM 1576 C CA . GLU A 1 204 ? -6.477 -26.467 18.041 1.00 90.00 204 GLU A CA 1
ATOM 1577 C C . GLU A 1 204 ? -6.553 -26.413 16.510 1.00 90.00 204 GLU A C 1
ATOM 1579 O O . GLU A 1 204 ? -7.164 -27.271 15.860 1.00 90.00 204 GLU A O 1
ATOM 1584 N N . LEU A 1 205 ? -5.909 -25.404 15.918 1.00 91.00 205 LEU A N 1
ATOM 1585 C CA . LEU A 1 205 ? -5.905 -25.203 14.479 1.00 91.00 205 LEU A CA 1
ATOM 1586 C C . LEU A 1 205 ? -5.135 -26.313 13.763 1.00 91.00 205 LEU A C 1
ATOM 1588 O O . LEU A 1 205 ? -5.654 -26.858 12.795 1.00 91.00 205 LEU A O 1
ATOM 1592 N N . LEU A 1 206 ? -3.958 -26.709 14.258 1.00 89.06 206 LEU A N 1
ATOM 1593 C CA . LEU A 1 206 ? -3.179 -27.829 13.714 1.00 89.06 206 LEU A CA 1
ATOM 1594 C C . LEU A 1 206 ? -3.939 -29.159 13.790 1.00 89.06 206 LEU A C 1
ATOM 1596 O O . LEU A 1 206 ? -3.858 -29.959 12.855 1.00 89.06 206 LEU A O 1
ATOM 1600 N N . ALA A 1 207 ? -4.680 -29.396 14.876 1.00 88.25 207 ALA A N 1
ATOM 1601 C CA . ALA A 1 207 ? -5.489 -30.601 15.051 1.00 88.25 207 ALA A CA 1
ATOM 1602 C C . ALA A 1 207 ? -6.707 -30.631 14.113 1.00 88.25 207 ALA A C 1
ATOM 1604 O O . ALA A 1 207 ? -7.080 -31.686 13.591 1.00 88.25 207 ALA A O 1
ATOM 1605 N N . THR A 1 208 ? -7.325 -29.472 13.877 1.00 89.44 208 THR A N 1
ATOM 1606 C CA . THR A 1 208 ? -8.548 -29.357 13.069 1.00 89.44 208 THR A CA 1
ATOM 1607 C C . THR A 1 208 ? -8.253 -29.208 11.575 1.00 89.44 208 THR A C 1
ATOM 1609 O O . THR A 1 208 ? -9.052 -29.648 10.747 1.00 89.44 208 THR A O 1
ATOM 1612 N N . PHE A 1 209 ? -7.097 -28.644 11.210 1.00 89.81 209 PHE A N 1
ATOM 1613 C CA . PHE A 1 209 ? -6.717 -28.294 9.839 1.00 89.81 209 PHE A CA 1
ATOM 1614 C C . PHE A 1 209 ? -6.928 -29.410 8.798 1.00 89.81 209 PHE A C 1
ATOM 1616 O O . PHE A 1 209 ? -7.510 -29.118 7.749 1.00 89.81 209 PHE A O 1
ATOM 1623 N N . PRO A 1 210 ? -6.570 -30.688 9.053 1.00 85.19 210 PRO A N 1
ATOM 1624 C CA . PRO A 1 210 ? -6.794 -31.767 8.087 1.00 85.19 210 PRO A CA 1
ATOM 1625 C C . PRO A 1 210 ? -8.265 -31.961 7.691 1.00 85.19 210 PRO A C 1
ATOM 1627 O O . PRO A 1 210 ? -8.536 -32.438 6.594 1.00 85.19 210 PRO A O 1
ATOM 1630 N N . LYS A 1 211 ? -9.211 -31.574 8.557 1.00 87.56 211 LYS A N 1
ATOM 1631 C CA . LYS A 1 211 ? -10.660 -31.715 8.341 1.00 87.56 211 LYS A CA 1
ATOM 1632 C C . LYS A 1 211 ? -11.296 -30.496 7.666 1.00 87.56 211 LYS A C 1
ATOM 1634 O O . LYS A 1 211 ? -12.459 -30.558 7.278 1.00 87.56 211 LYS A O 1
ATOM 1639 N N . LEU A 1 212 ? -10.577 -29.377 7.568 1.00 90.06 212 LEU A N 1
ATOM 1640 C CA . LEU A 1 212 ? -11.106 -28.146 6.983 1.00 90.06 212 LEU A CA 1
ATOM 1641 C C . LEU A 1 212 ? -11.098 -28.216 5.455 1.00 90.06 212 LEU A C 1
ATOM 1643 O O . LEU A 1 212 ? -10.146 -28.716 4.849 1.00 90.06 212 LEU A O 1
ATOM 1647 N N . THR A 1 213 ? -12.119 -27.622 4.842 1.00 87.50 213 THR A N 1
ATOM 1648 C CA . THR A 1 213 ? -12.280 -27.477 3.389 1.00 87.50 213 THR A CA 1
ATOM 1649 C C . THR A 1 213 ? -12.604 -26.022 3.021 1.00 87.50 213 THR A C 1
ATOM 1651 O O . THR A 1 213 ? -12.856 -25.190 3.895 1.00 87.50 213 THR A O 1
ATOM 1654 N N . GLY A 1 214 ? -12.550 -25.697 1.724 1.00 86.94 214 GLY A N 1
ATOM 1655 C CA . GLY A 1 214 ? -12.928 -24.380 1.197 1.00 86.94 214 GLY A CA 1
ATOM 1656 C C . GLY A 1 214 ? -12.146 -23.202 1.794 1.00 86.94 214 GLY A C 1
ATOM 1657 O O . GLY A 1 214 ? -10.992 -23.347 2.207 1.00 86.94 214 GLY A O 1
ATOM 1658 N N . GLY A 1 215 ? -12.797 -22.038 1.866 1.00 83.12 215 GLY A N 1
ATOM 1659 C CA . GLY A 1 215 ? -12.172 -20.797 2.335 1.00 83.12 215 GLY A CA 1
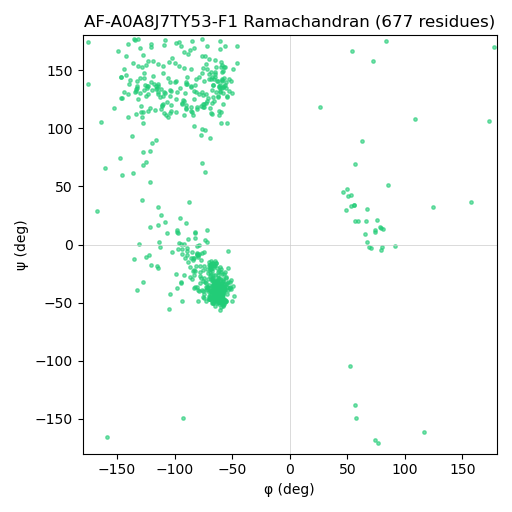ATOM 1660 C C . GLY A 1 215 ? -11.717 -20.848 3.798 1.00 83.12 215 GLY A C 1
ATOM 1661 O O . GLY A 1 215 ? -10.693 -20.262 4.145 1.00 83.12 215 GLY A O 1
ATOM 1662 N N . LEU A 1 216 ? -12.401 -21.617 4.657 1.00 87.94 216 LEU A N 1
ATOM 1663 C CA . LEU A 1 216 ? -12.001 -21.775 6.059 1.00 87.94 216 LEU A CA 1
ATOM 1664 C C . LEU A 1 216 ? -10.663 -22.519 6.190 1.00 87.94 216 LEU A C 1
ATOM 1666 O O . LEU A 1 216 ? -9.842 -22.169 7.039 1.00 87.94 216 LEU A O 1
ATOM 1670 N N . ARG A 1 217 ? -10.407 -23.507 5.320 1.00 89.56 217 ARG A N 1
ATOM 1671 C CA . ARG A 1 217 ? -9.098 -24.172 5.232 1.00 89.56 217 ARG A CA 1
ATOM 1672 C C . ARG A 1 217 ? -8.002 -23.189 4.836 1.00 89.56 217 ARG A C 1
ATOM 1674 O O . ARG A 1 217 ? -6.938 -23.215 5.444 1.00 89.56 217 ARG A O 1
ATOM 1681 N N . GLN A 1 218 ? -8.251 -22.337 3.842 1.00 85.00 218 GLN A N 1
ATOM 1682 C CA . GLN A 1 218 ? -7.258 -21.356 3.389 1.00 85.00 218 GLN A CA 1
ATOM 1683 C C . GLN A 1 218 ? -6.958 -20.314 4.466 1.00 85.00 218 GLN A C 1
ATOM 1685 O O . GLN A 1 218 ? -5.798 -20.000 4.720 1.00 85.00 218 GLN A O 1
ATOM 1690 N N . GLN A 1 219 ? -7.990 -19.836 5.161 1.00 85.81 219 GLN A N 1
ATOM 1691 C CA . GLN A 1 219 ? -7.822 -18.939 6.298 1.00 85.81 219 GLN A CA 1
ATOM 1692 C C . GLN A 1 219 ? -6.989 -19.594 7.411 1.00 85.81 219 GLN A C 1
ATOM 1694 O O . GLN A 1 219 ? -6.048 -18.986 7.916 1.00 85.81 219 GLN A O 1
ATOM 1699 N N . ALA A 1 220 ? -7.294 -20.846 7.762 1.00 89.94 220 ALA A N 1
ATOM 1700 C CA . ALA A 1 220 ? -6.527 -21.612 8.739 1.00 89.94 220 ALA A CA 1
ATOM 1701 C C . ALA A 1 220 ? -5.062 -21.795 8.322 1.00 89.94 220 ALA A C 1
ATOM 1703 O O . ALA A 1 220 ? -4.166 -21.576 9.133 1.00 89.94 220 ALA A O 1
ATOM 1704 N N . LEU A 1 221 ? -4.812 -22.146 7.059 1.00 90.19 221 LEU A N 1
ATOM 1705 C CA . LEU A 1 221 ? -3.462 -22.295 6.524 1.00 90.19 221 LEU A CA 1
ATOM 1706 C C . LEU A 1 221 ? -2.682 -20.981 6.620 1.00 90.19 221 LEU A C 1
ATOM 1708 O O . LEU A 1 221 ? -1.578 -20.976 7.151 1.00 90.19 221 LEU A O 1
ATOM 1712 N N . SER A 1 222 ? -3.276 -19.862 6.199 1.00 87.00 222 SER A N 1
ATOM 1713 C CA . SER A 1 222 ? -2.650 -18.538 6.292 1.00 87.00 222 SER A CA 1
ATOM 1714 C C . SER A 1 222 ? -2.252 -18.181 7.730 1.00 87.00 222 SER A C 1
ATOM 1716 O O . SER A 1 222 ? -1.161 -17.662 7.954 1.00 87.00 222 SER A O 1
ATOM 1718 N N . ILE A 1 223 ? -3.088 -18.526 8.716 1.00 87.06 223 ILE A N 1
ATOM 1719 C CA . ILE A 1 223 ? -2.792 -18.313 10.141 1.00 87.06 223 ILE A CA 1
ATOM 1720 C C . ILE A 1 223 ? -1.658 -19.224 10.624 1.00 87.06 223 ILE A C 1
ATOM 1722 O O . ILE A 1 223 ? -0.762 -18.767 11.331 1.00 87.06 223 ILE A O 1
ATOM 1726 N N . LEU A 1 224 ? -1.670 -20.505 10.249 1.00 90.94 224 LEU A N 1
ATOM 1727 C CA . LEU A 1 224 ? -0.606 -21.441 10.619 1.00 90.94 224 LEU A CA 1
ATOM 1728 C C . LEU A 1 224 ? 0.734 -21.059 9.984 1.00 90.94 224 LEU A C 1
ATOM 1730 O O . LEU A 1 224 ? 1.776 -21.205 10.615 1.00 90.94 224 LEU A O 1
ATOM 1734 N N . LEU A 1 225 ? 0.724 -20.534 8.764 1.00 91.50 225 LEU A N 1
ATOM 1735 C CA . LEU A 1 225 ? 1.933 -20.095 8.074 1.00 91.50 225 LEU A CA 1
ATOM 1736 C C . LEU A 1 225 ? 2.425 -18.715 8.540 1.00 91.50 225 LEU A C 1
ATOM 1738 O O . LEU A 1 225 ? 3.543 -18.339 8.208 1.00 91.50 225 LEU A O 1
ATOM 1742 N N . SER A 1 226 ? 1.650 -17.974 9.346 1.00 89.12 226 SER A N 1
ATOM 1743 C CA . SER A 1 226 ? 2.035 -16.632 9.807 1.00 89.12 226 SER A CA 1
ATOM 1744 C C . SER A 1 226 ? 3.050 -16.628 10.955 1.00 89.12 226 SER A C 1
ATOM 1746 O O . SER A 1 226 ? 3.492 -15.551 11.353 1.00 89.12 226 SER A O 1
ATOM 1748 N N . ARG A 1 227 ? 3.379 -17.781 11.555 1.00 88.62 227 ARG A N 1
ATOM 1749 C CA . ARG A 1 227 ? 4.371 -17.893 12.641 1.00 88.62 227 ARG A CA 1
ATOM 1750 C C . ARG A 1 227 ? 5.383 -19.004 12.329 1.00 88.62 227 ARG A C 1
ATOM 1752 O O . ARG A 1 227 ? 4.960 -20.058 11.852 1.00 88.62 227 ARG A O 1
ATOM 1759 N N . PRO A 1 228 ? 6.678 -18.843 12.668 1.00 89.75 228 PRO A N 1
ATOM 1760 C CA . PRO A 1 228 ? 7.698 -19.856 12.382 1.00 89.75 228 PRO A CA 1
ATOM 1761 C C . PRO A 1 228 ? 7.372 -21.237 12.967 1.00 89.75 228 PRO A C 1
ATOM 1763 O O . PRO A 1 228 ? 7.393 -22.234 12.252 1.00 89.75 228 PRO A O 1
ATOM 1766 N N . ALA A 1 229 ? 6.989 -21.299 14.248 1.00 90.00 229 ALA A N 1
ATOM 1767 C CA . ALA A 1 229 ? 6.728 -22.564 14.939 1.00 90.00 229 ALA A CA 1
ATOM 1768 C C . ALA A 1 229 ? 5.577 -23.365 14.304 1.00 90.00 229 ALA A C 1
ATOM 1770 O O . ALA A 1 229 ? 5.678 -24.576 14.112 1.00 90.00 229 ALA A O 1
ATOM 1771 N N . THR A 1 230 ? 4.483 -22.694 13.937 1.00 91.25 230 THR A N 1
ATOM 1772 C CA . THR A 1 230 ? 3.328 -23.348 13.311 1.00 91.25 230 THR A CA 1
ATOM 1773 C C . THR A 1 230 ? 3.563 -23.650 11.838 1.00 91.25 230 THR A C 1
ATOM 1775 O O . THR A 1 230 ? 3.100 -24.686 11.365 1.00 91.25 230 THR A O 1
ATOM 1778 N N . ALA A 1 231 ? 4.325 -22.816 11.125 1.00 93.56 231 ALA A N 1
ATOM 1779 C CA . ALA A 1 231 ? 4.733 -23.101 9.754 1.00 93.56 231 ALA A CA 1
ATOM 1780 C C . ALA A 1 231 ? 5.604 -24.363 9.694 1.00 93.56 231 ALA A C 1
ATOM 1782 O O . ALA A 1 231 ? 5.353 -25.251 8.878 1.00 93.56 231 ALA A O 1
ATOM 1783 N N . LEU A 1 232 ? 6.559 -24.490 10.620 1.00 94.00 232 LEU A N 1
ATOM 1784 C CA . LEU A 1 232 ? 7.361 -25.697 10.783 1.00 94.00 232 LEU A CA 1
ATOM 1785 C C . LEU A 1 232 ? 6.480 -26.915 11.099 1.00 94.00 232 LEU A C 1
ATOM 1787 O O . LEU A 1 232 ? 6.634 -27.948 10.454 1.00 94.00 232 LEU A O 1
ATOM 1791 N N . ALA A 1 233 ? 5.516 -26.796 12.017 1.00 92.44 233 ALA A N 1
ATOM 1792 C CA . ALA A 1 233 ? 4.596 -27.889 12.343 1.00 92.44 233 ALA A CA 1
ATOM 1793 C C . ALA A 1 233 ? 3.748 -28.337 11.135 1.00 92.44 233 ALA A C 1
ATOM 1795 O O . ALA A 1 233 ? 3.564 -29.536 10.921 1.00 92.44 233 ALA A O 1
ATOM 1796 N N . VAL A 1 234 ? 3.269 -27.401 10.306 1.00 93.81 234 VAL A N 1
ATOM 1797 C CA . VAL A 1 234 ? 2.561 -27.718 9.053 1.00 93.81 234 VAL A CA 1
ATOM 1798 C C . VAL A 1 234 ? 3.479 -28.452 8.074 1.00 93.81 234 VAL A C 1
ATOM 1800 O O . VAL A 1 234 ? 3.101 -29.495 7.542 1.00 93.81 234 VAL A O 1
ATOM 1803 N N . LEU A 1 235 ? 4.707 -27.969 7.869 1.00 94.56 235 LEU A N 1
ATOM 1804 C CA . LEU A 1 235 ? 5.682 -28.620 6.988 1.00 94.56 235 LEU A CA 1
ATOM 1805 C C . LEU A 1 235 ? 6.107 -30.004 7.511 1.00 94.56 235 LEU A C 1
ATOM 1807 O O . LEU A 1 235 ? 6.309 -30.929 6.728 1.00 94.56 235 LEU A O 1
ATOM 1811 N N . GLN A 1 236 ? 6.159 -30.198 8.828 1.00 94.19 236 GLN A N 1
ATOM 1812 C CA . GLN A 1 236 ? 6.371 -31.512 9.439 1.00 94.19 236 GLN A CA 1
ATOM 1813 C C . GLN A 1 236 ? 5.186 -32.460 9.208 1.00 94.19 236 GLN A C 1
ATOM 1815 O O . GLN A 1 236 ? 5.387 -33.668 9.089 1.00 94.19 236 GLN A O 1
ATOM 1820 N N . GLN A 1 237 ? 3.946 -31.966 9.118 1.00 92.31 237 GLN A N 1
ATOM 1821 C CA . GLN A 1 237 ? 2.815 -32.810 8.707 1.00 92.31 237 GLN A CA 1
ATOM 1822 C C . GLN A 1 237 ? 2.956 -33.280 7.250 1.00 92.31 237 GLN A C 1
ATOM 1824 O O . GLN A 1 237 ? 2.576 -34.415 6.955 1.00 92.31 237 GLN A O 1
ATOM 1829 N N . VAL A 1 238 ? 3.545 -32.459 6.372 1.00 93.81 238 VAL A N 1
ATOM 1830 C CA . VAL A 1 238 ? 3.893 -32.846 4.991 1.00 93.81 238 VAL A CA 1
ATOM 1831 C C . VAL A 1 238 ? 4.984 -33.918 4.984 1.00 93.81 238 VAL A C 1
ATOM 1833 O O . VAL A 1 238 ? 4.799 -34.976 4.386 1.00 93.81 238 VAL A O 1
ATOM 1836 N N . GLU A 1 239 ? 6.079 -33.703 5.720 1.00 94.94 239 GLU A N 1
ATOM 1837 C CA . GLU A 1 239 ? 7.171 -34.681 5.873 1.00 94.94 239 GLU A CA 1
ATOM 1838 C C . GLU A 1 239 ? 6.662 -36.043 6.365 1.00 94.94 239 GLU A C 1
ATOM 1840 O O . GLU A 1 239 ? 7.020 -37.088 5.824 1.00 94.94 239 GLU A O 1
ATOM 1845 N N . ASN A 1 240 ? 5.754 -36.027 7.340 1.00 94.19 240 ASN A N 1
ATOM 1846 C CA . ASN A 1 240 ? 5.156 -37.227 7.919 1.00 94.19 240 ASN A CA 1
ATOM 1847 C C . ASN A 1 240 ? 3.989 -37.803 7.095 1.00 94.19 240 ASN A C 1
ATOM 1849 O O . ASN A 1 240 ? 3.266 -38.667 7.594 1.00 94.19 240 ASN A O 1
ATOM 1853 N N . LYS A 1 241 ? 3.768 -37.327 5.860 1.00 91.62 241 LYS A N 1
ATOM 1854 C CA . LYS A 1 241 ? 2.703 -37.773 4.938 1.00 91.62 241 LYS A CA 1
ATOM 1855 C C . LYS A 1 241 ? 1.276 -37.655 5.497 1.00 91.62 241 LYS A C 1
ATOM 1857 O O . LYS A 1 241 ? 0.362 -38.310 5.003 1.00 91.62 241 LYS A O 1
ATOM 1862 N N . LYS A 1 242 ? 1.065 -36.816 6.516 1.00 89.12 242 LYS A N 1
ATOM 1863 C CA . LYS A 1 242 ? -0.268 -36.496 7.060 1.00 89.12 242 LYS A CA 1
ATOM 1864 C C . LYS A 1 242 ? -0.985 -35.436 6.227 1.00 89.12 242 LYS A C 1
ATOM 1866 O O . LYS A 1 242 ? -2.201 -35.298 6.328 1.00 89.12 242 LYS A O 1
ATOM 1871 N N . LEU A 1 243 ? -0.230 -34.691 5.423 1.00 88.88 243 LEU A N 1
ATOM 1872 C CA . LEU A 1 243 ? -0.721 -33.630 4.562 1.00 88.88 243 LEU A CA 1
ATOM 1873 C C . LEU A 1 243 ? -0.087 -33.753 3.172 1.00 88.88 243 LEU A C 1
ATOM 1875 O O . LEU A 1 243 ? 1.128 -33.895 3.062 1.00 88.88 243 LEU A O 1
ATOM 1879 N N . ASP A 1 244 ? -0.900 -33.690 2.117 1.00 89.31 244 ASP A N 1
ATOM 1880 C CA . ASP A 1 244 ? -0.398 -33.670 0.738 1.00 89.31 244 ASP A CA 1
ATOM 1881 C C . ASP A 1 244 ? 0.278 -32.313 0.463 1.00 89.31 244 ASP A C 1
ATOM 1883 O O . ASP A 1 244 ? -0.380 -31.281 0.656 1.00 89.31 244 ASP A O 1
ATOM 1887 N N . PRO A 1 245 ? 1.543 -32.269 -0.002 1.00 89.62 245 PRO A N 1
ATOM 1888 C CA . PRO A 1 245 ? 2.192 -31.014 -0.372 1.00 89.62 245 PRO A CA 1
ATOM 1889 C C . PRO A 1 245 ? 1.391 -30.209 -1.407 1.00 89.62 245 PRO A C 1
ATOM 1891 O O . PRO A 1 245 ? 1.319 -28.989 -1.312 1.00 89.62 245 PRO A O 1
ATOM 1894 N N . LYS A 1 246 ? 0.681 -30.859 -2.340 1.00 87.00 246 LYS A N 1
ATOM 1895 C CA . LYS A 1 246 ? -0.164 -30.168 -3.334 1.00 87.00 246 LYS A CA 1
ATOM 1896 C C . LYS A 1 246 ? -1.335 -29.404 -2.714 1.00 87.00 246 LYS A C 1
ATOM 1898 O O . LYS A 1 246 ? -1.943 -28.572 -3.381 1.00 87.00 246 LYS A O 1
ATOM 1903 N N . SER A 1 247 ? -1.671 -29.688 -1.455 1.00 84.19 247 SER A N 1
ATOM 1904 C CA . SER A 1 247 ? -2.740 -28.999 -0.731 1.00 84.19 247 SER A CA 1
ATOM 1905 C C . SER A 1 247 ? -2.321 -27.643 -0.151 1.00 84.19 247 SER A C 1
ATOM 1907 O O . SER A 1 247 ? -3.185 -26.919 0.350 1.00 84.19 247 SER A O 1
ATOM 1909 N N . ILE A 1 248 ? -1.029 -27.299 -0.217 1.00 88.44 248 ILE A N 1
ATOM 1910 C CA . ILE A 1 248 ? -0.489 -26.004 0.195 1.00 88.44 248 ILE A CA 1
ATOM 1911 C C . ILE A 1 248 ? -0.066 -25.229 -1.065 1.00 88.44 248 ILE A C 1
ATOM 1913 O O . ILE A 1 248 ? 0.892 -25.625 -1.732 1.00 88.44 248 ILE A O 1
ATOM 1917 N N . PRO A 1 249 ? -0.744 -24.116 -1.402 1.00 83.12 249 PRO A N 1
ATOM 1918 C CA . PRO A 1 249 ? -0.350 -23.276 -2.528 1.00 83.12 249 PRO A CA 1
ATOM 1919 C C . PRO A 1 249 ? 1.053 -22.690 -2.335 1.00 83.12 249 PRO A C 1
ATOM 1921 O O . PRO A 1 249 ? 1.383 -22.174 -1.263 1.00 83.12 249 PRO A O 1
ATOM 1924 N N . VAL A 1 250 ? 1.870 -22.719 -3.390 1.00 80.81 250 VAL A N 1
ATOM 1925 C CA . VAL A 1 250 ? 3.251 -22.201 -3.372 1.00 80.81 250 VAL A CA 1
ATOM 1926 C C . VAL A 1 250 ? 3.277 -20.714 -3.009 1.00 80.81 250 VAL A C 1
ATOM 1928 O O . VAL A 1 250 ? 4.182 -20.251 -2.319 1.00 80.81 250 VAL A O 1
ATOM 1931 N N . GLU A 1 251 ? 2.253 -19.969 -3.417 1.00 75.69 251 GLU A N 1
ATOM 1932 C CA . GLU A 1 251 ? 2.082 -18.544 -3.144 1.00 75.69 251 GLU A CA 1
ATOM 1933 C C . GLU A 1 251 ? 1.985 -18.254 -1.642 1.00 75.69 251 GLU A C 1
ATOM 1935 O O . GLU A 1 251 ? 2.486 -17.228 -1.191 1.00 75.69 251 GLU A O 1
ATOM 1940 N N . GLN A 1 252 ? 1.399 -19.167 -0.860 1.00 80.50 252 GLN A N 1
ATOM 1941 C CA . GLN A 1 252 ? 1.300 -19.034 0.597 1.00 80.50 252 GLN A CA 1
ATOM 1942 C C . GLN A 1 252 ? 2.568 -19.505 1.322 1.00 80.50 252 GLN A C 1
ATOM 1944 O O . GLN A 1 252 ? 2.814 -19.076 2.446 1.00 80.50 252 GLN A O 1
ATOM 1949 N N . LEU A 1 253 ? 3.393 -20.348 0.688 1.00 84.06 253 LEU A N 1
ATOM 1950 C CA . LEU A 1 253 ? 4.685 -20.786 1.232 1.00 84.06 253 LEU A CA 1
ATOM 1951 C C . LEU A 1 253 ? 5.819 -19.794 0.982 1.00 84.06 253 LEU A C 1
ATOM 1953 O O . LEU A 1 253 ? 6.775 -19.770 1.749 1.00 84.06 253 LEU A O 1
ATOM 1957 N N . ARG A 1 254 ? 5.749 -18.966 -0.064 1.00 80.25 254 ARG A N 1
ATOM 1958 C CA . ARG A 1 254 ? 6.810 -17.983 -0.344 1.00 80.25 254 ARG A CA 1
ATOM 1959 C C . ARG A 1 254 ? 7.098 -17.049 0.843 1.00 80.25 254 ARG A C 1
ATOM 1961 O O . ARG A 1 254 ? 8.267 -16.969 1.211 1.00 80.25 254 ARG A O 1
ATOM 1968 N N . PRO A 1 255 ? 6.098 -16.421 1.499 1.00 81.12 255 PRO A N 1
ATOM 1969 C CA . PRO A 1 255 ? 6.346 -15.568 2.667 1.00 81.12 255 PRO A CA 1
ATOM 1970 C C . PRO A 1 255 ? 6.952 -16.316 3.863 1.00 81.12 255 PRO A C 1
ATOM 1972 O O . PRO A 1 255 ? 7.613 -15.718 4.705 1.00 81.12 255 PRO A O 1
ATOM 1975 N N . VAL A 1 256 ? 6.757 -17.636 3.945 1.00 86.94 256 VAL A N 1
ATOM 1976 C CA . VAL A 1 256 ? 7.306 -18.475 5.022 1.00 86.94 256 VAL A CA 1
ATOM 1977 C C . VAL A 1 256 ? 8.837 -18.535 4.946 1.00 86.94 256 VAL A C 1
ATOM 1979 O O . VAL A 1 256 ? 9.502 -18.637 5.975 1.00 86.94 256 VAL A O 1
ATOM 1982 N N . LEU A 1 257 ? 9.424 -18.407 3.751 1.00 85.62 257 LEU A N 1
ATOM 1983 C CA . LEU A 1 257 ? 10.881 -18.374 3.583 1.00 85.62 257 LEU A CA 1
ATOM 1984 C C . LEU A 1 257 ? 11.519 -17.110 4.178 1.00 85.62 257 LEU A C 1
ATOM 1986 O O . LEU A 1 257 ? 12.685 -17.142 4.574 1.00 85.62 257 LEU A O 1
ATOM 1990 N N . ASP A 1 258 ? 10.757 -16.025 4.346 1.00 83.00 258 ASP A N 1
ATOM 1991 C CA . ASP A 1 258 ? 11.266 -14.802 4.970 1.00 83.00 258 ASP A CA 1
ATOM 1992 C C . ASP A 1 258 ? 11.589 -15.000 6.455 1.00 83.00 258 ASP A C 1
ATOM 1994 O O . ASP A 1 258 ? 12.305 -14.177 7.036 1.00 83.00 258 ASP A O 1
ATOM 1998 N N . PHE A 1 259 ? 11.096 -16.074 7.096 1.00 86.31 259 PHE A N 1
ATOM 1999 C CA . PHE A 1 259 ? 11.485 -16.452 8.463 1.00 86.31 259 PHE A CA 1
ATOM 2000 C C . PHE A 1 259 ? 12.983 -16.734 8.598 1.00 86.31 259 PHE A C 1
ATOM 2002 O O . PHE A 1 259 ? 13.497 -16.627 9.707 1.00 86.31 259 PHE A O 1
ATOM 2009 N N . LYS A 1 260 ? 13.683 -17.039 7.491 1.00 85.44 260 LYS A N 1
ATOM 2010 C CA . LYS A 1 260 ? 15.114 -17.397 7.478 1.00 85.44 260 LYS A CA 1
ATOM 2011 C C . LYS A 1 260 ? 15.443 -18.549 8.438 1.00 85.44 260 LYS A C 1
ATOM 2013 O O . LYS A 1 260 ? 16.518 -18.591 9.031 1.00 85.44 260 LYS A O 1
ATOM 2018 N N . ASP A 1 261 ? 14.499 -19.474 8.593 1.00 91.75 261 ASP A N 1
ATOM 2019 C CA . ASP A 1 261 ? 14.652 -20.677 9.403 1.00 91.75 261 ASP A CA 1
ATOM 2020 C C . ASP A 1 261 ? 15.166 -21.831 8.531 1.00 91.75 261 ASP A C 1
ATOM 2022 O O . ASP A 1 261 ? 14.553 -22.194 7.523 1.00 91.75 261 ASP A O 1
ATOM 2026 N N . ALA A 1 262 ? 16.297 -22.415 8.928 1.00 93.19 262 ALA A N 1
ATOM 2027 C CA . ALA A 1 262 ? 16.980 -23.442 8.147 1.00 93.19 262 ALA A CA 1
ATOM 2028 C C . ALA A 1 262 ? 16.177 -24.750 8.017 1.00 93.19 262 ALA A C 1
ATOM 2030 O O . ALA A 1 262 ? 16.293 -25.442 7.004 1.00 93.19 262 ALA A O 1
ATOM 2031 N N . GLN A 1 263 ? 15.359 -25.111 9.015 1.00 95.62 263 GLN A N 1
ATOM 2032 C CA . GLN A 1 263 ? 14.537 -26.324 8.955 1.00 95.62 263 GLN A CA 1
ATOM 2033 C C . GLN A 1 263 ? 13.352 -26.132 8.014 1.00 95.62 263 GLN A C 1
ATOM 2035 O O . GLN A 1 263 ? 13.053 -27.014 7.206 1.00 95.62 263 GLN A O 1
ATOM 2040 N N . ILE A 1 264 ? 12.705 -24.969 8.095 1.00 94.31 264 ILE A N 1
ATOM 2041 C CA . ILE A 1 264 ? 11.642 -24.575 7.171 1.00 94.31 264 ILE A CA 1
ATOM 2042 C C . ILE A 1 264 ? 12.167 -24.591 5.735 1.00 94.31 264 ILE A C 1
ATOM 2044 O O . ILE A 1 264 ? 11.561 -25.232 4.876 1.00 94.31 264 ILE A O 1
ATOM 2048 N N . GLU A 1 265 ? 13.306 -23.944 5.473 1.00 91.75 265 GLU A N 1
ATOM 2049 C CA . GLU A 1 265 ? 13.899 -23.893 4.135 1.00 91.75 265 GLU A CA 1
ATOM 2050 C C . GLU A 1 265 ? 14.224 -25.299 3.605 1.00 91.75 265 GLU A C 1
ATOM 2052 O O . GLU A 1 265 ? 13.868 -25.631 2.473 1.00 91.75 265 GLU A O 1
ATOM 2057 N N . ALA A 1 266 ? 14.808 -26.167 4.438 1.00 94.06 266 ALA A N 1
ATOM 2058 C CA . ALA A 1 266 ? 15.109 -27.547 4.065 1.00 94.06 266 ALA A CA 1
ATOM 2059 C C . ALA A 1 266 ? 13.848 -28.356 3.708 1.00 94.06 266 ALA A C 1
ATOM 2061 O O . ALA A 1 266 ? 13.835 -29.067 2.700 1.00 94.06 266 ALA A O 1
ATOM 2062 N N . LEU A 1 267 ? 12.774 -28.238 4.498 1.00 95.50 267 LEU A N 1
ATOM 2063 C CA . LEU A 1 267 ? 11.506 -28.927 4.235 1.00 95.50 267 LEU A CA 1
ATOM 2064 C C . LEU A 1 267 ? 10.816 -28.396 2.975 1.00 95.50 267 LEU A C 1
ATOM 2066 O O . LEU A 1 267 ? 10.295 -29.182 2.181 1.00 95.50 267 LEU A O 1
ATOM 2070 N N . VAL A 1 268 ? 10.846 -27.080 2.757 1.00 92.75 268 VAL A N 1
ATOM 2071 C CA . VAL A 1 268 ? 10.308 -26.469 1.539 1.00 92.75 268 VAL A CA 1
ATOM 2072 C C . VAL A 1 268 ? 11.069 -26.969 0.311 1.00 92.75 268 VAL A C 1
ATOM 2074 O O . VAL A 1 268 ? 10.443 -27.461 -0.625 1.00 92.75 268 VAL A O 1
ATOM 2077 N N . ILE A 1 269 ? 12.406 -26.933 0.327 1.00 91.06 269 ILE A N 1
ATOM 2078 C CA . ILE A 1 269 ? 13.229 -27.416 -0.792 1.00 91.06 269 ILE A CA 1
ATOM 2079 C C . ILE A 1 269 ? 12.967 -28.899 -1.070 1.00 91.06 269 ILE A C 1
ATOM 2081 O O . ILE A 1 269 ? 12.844 -29.289 -2.231 1.00 91.06 269 ILE A O 1
ATOM 2085 N N . LYS A 1 270 ? 12.846 -29.724 -0.025 1.00 93.81 270 LYS A N 1
ATOM 2086 C CA . LYS A 1 270 ? 12.621 -31.167 -0.159 1.00 93.81 270 LYS A CA 1
ATOM 2087 C C . LYS A 1 270 ? 11.289 -31.509 -0.833 1.00 93.81 270 LYS A C 1
ATOM 2089 O O . LYS A 1 270 ? 11.260 -32.401 -1.676 1.00 93.81 270 LYS A O 1
ATOM 2094 N N . HIS A 1 271 ? 10.203 -30.830 -0.459 1.00 93.62 271 HIS A N 1
ATOM 2095 C CA . HIS A 1 271 ? 8.844 -31.191 -0.900 1.00 93.62 271 HIS A CA 1
ATOM 2096 C C . HIS A 1 271 ? 8.315 -30.354 -2.065 1.00 93.62 271 HIS A C 1
ATOM 2098 O O . HIS A 1 271 ? 7.462 -30.824 -2.814 1.00 93.62 271 HIS A O 1
ATOM 2104 N N . TYR A 1 272 ? 8.822 -29.133 -2.234 1.00 89.38 272 TYR A N 1
ATOM 2105 C CA . TYR A 1 272 ? 8.339 -28.166 -3.227 1.00 89.38 272 TYR A CA 1
ATOM 2106 C C . TYR A 1 272 ? 9.433 -27.709 -4.201 1.00 89.38 272 TYR A C 1
ATOM 2108 O O . TYR A 1 272 ? 9.136 -27.038 -5.189 1.00 89.38 272 TYR A O 1
ATOM 2116 N N . GLY A 1 273 ? 10.696 -28.065 -3.951 1.00 86.19 273 GLY A N 1
ATOM 2117 C CA . GLY A 1 273 ? 11.839 -27.544 -4.694 1.00 86.19 273 GLY A CA 1
ATOM 2118 C C . GLY A 1 273 ? 12.177 -26.099 -4.316 1.00 86.19 273 GLY A C 1
ATOM 2119 O O . GLY A 1 273 ? 11.693 -25.543 -3.329 1.00 86.19 273 GLY A O 1
ATOM 2120 N N . LYS A 1 274 ? 13.037 -25.458 -5.114 1.00 79.12 274 LYS A N 1
ATOM 2121 C CA . LYS A 1 274 ? 13.355 -24.034 -4.940 1.00 79.12 274 LYS A CA 1
ATOM 2122 C C . LYS A 1 274 ? 12.176 -23.182 -5.419 1.00 79.12 274 LYS A C 1
ATOM 2124 O O . LYS A 1 274 ? 12.035 -22.931 -6.611 1.00 79.12 274 LYS A O 1
ATOM 2129 N N . ILE A 1 275 ? 11.347 -22.728 -4.480 1.00 75.69 275 ILE A N 1
ATOM 2130 C CA . ILE A 1 275 ? 10.171 -21.875 -4.744 1.00 75.69 275 ILE A CA 1
ATOM 2131 C C . ILE A 1 275 ? 10.418 -20.372 -4.520 1.00 75.69 275 ILE A C 1
ATOM 2133 O O . ILE A 1 275 ? 9.459 -19.595 -4.485 1.00 75.69 275 ILE A O 1
ATOM 2137 N N . GLY A 1 276 ? 11.687 -19.971 -4.372 1.00 64.31 276 GLY A N 1
ATOM 2138 C CA . GLY A 1 276 ? 12.106 -18.575 -4.222 1.00 64.31 276 GLY A CA 1
ATOM 2139 C C . GLY A 1 276 ? 11.727 -17.690 -5.416 1.00 64.31 276 GLY A C 1
ATOM 2140 O O . GLY A 1 276 ? 11.193 -18.166 -6.421 1.00 64.31 276 GLY A O 1
ATOM 2141 N N . GLN A 1 277 ? 11.984 -16.384 -5.295 1.00 63.06 277 GLN A N 1
ATOM 2142 C CA . GLN A 1 277 ? 11.699 -15.429 -6.369 1.00 63.06 277 GLN A CA 1
ATOM 2143 C C . GLN A 1 277 ? 12.386 -15.836 -7.671 1.00 63.06 277 GLN A C 1
ATOM 2145 O O . GLN A 1 277 ? 13.537 -16.280 -7.663 1.00 63.06 277 GLN A O 1
ATOM 2150 N N . VAL A 1 278 ? 11.674 -15.660 -8.786 1.00 70.56 278 VAL A N 1
ATOM 2151 C CA . VAL A 1 278 ? 12.262 -15.854 -10.112 1.00 70.56 278 VAL A CA 1
ATOM 2152 C C . VAL A 1 278 ? 13.419 -14.867 -10.253 1.00 70.56 278 VAL A C 1
ATOM 2154 O O . VAL A 1 278 ? 13.280 -13.684 -9.928 1.00 70.56 278 VAL A O 1
ATOM 2157 N N . THR A 1 279 ? 14.577 -15.341 -10.702 1.00 76.38 279 THR A N 1
ATOM 2158 C CA . THR A 1 279 ? 15.752 -14.473 -10.812 1.00 76.38 279 THR A CA 1
ATOM 2159 C C . THR A 1 279 ? 15.499 -13.360 -11.836 1.00 76.38 279 THR A C 1
ATOM 2161 O O . THR A 1 279 ? 14.741 -13.560 -12.792 1.00 76.38 279 THR A O 1
ATOM 2164 N N . PRO A 1 280 ? 16.158 -12.192 -11.714 1.00 77.62 280 PRO A N 1
ATOM 2165 C CA . PRO A 1 280 ? 16.021 -11.125 -12.707 1.00 77.62 280 PRO A CA 1
ATOM 2166 C C . PRO A 1 280 ? 16.287 -11.603 -14.146 1.00 77.62 280 PRO A C 1
ATOM 2168 O O . PRO A 1 280 ? 15.571 -11.220 -15.068 1.00 77.62 280 PRO A O 1
ATOM 2171 N N . GLY A 1 281 ? 17.262 -12.501 -14.339 1.00 75.19 281 GLY A N 1
ATOM 2172 C CA . GLY A 1 281 ? 17.576 -13.084 -15.648 1.00 75.19 281 GLY A CA 1
ATOM 2173 C C . GLY A 1 281 ? 16.441 -13.937 -16.224 1.00 75.19 281 GLY A C 1
ATOM 2174 O O . GLY A 1 281 ? 16.075 -13.772 -17.387 1.00 75.19 281 GLY A O 1
ATOM 2175 N N . GLU A 1 282 ? 15.833 -14.802 -15.411 1.00 80.94 282 GLU A N 1
ATOM 2176 C CA . GLU A 1 282 ? 14.681 -15.618 -15.821 1.00 80.94 282 GLU A CA 1
ATOM 2177 C C . GLU A 1 282 ? 13.453 -14.752 -16.145 1.00 80.94 282 GLU A C 1
ATOM 2179 O O . GLU A 1 282 ? 12.763 -15.008 -17.135 1.00 80.94 282 GLU A O 1
ATOM 2184 N N . LYS A 1 283 ? 13.205 -13.687 -15.370 1.00 85.56 283 LYS A N 1
ATOM 2185 C CA . LYS A 1 283 ? 12.119 -12.727 -15.636 1.00 85.56 283 LYS A CA 1
ATOM 2186 C C . LYS A 1 283 ? 12.327 -11.995 -16.962 1.00 85.56 283 LYS A C 1
ATOM 2188 O O . LYS A 1 283 ? 11.404 -11.923 -17.773 1.00 85.56 283 LYS A O 1
ATOM 2193 N N . LEU A 1 284 ? 13.543 -11.515 -17.231 1.00 84.00 284 LEU A N 1
ATOM 2194 C CA . LEU A 1 284 ? 13.890 -10.864 -18.499 1.00 84.00 284 LEU A CA 1
ATOM 2195 C C . LEU A 1 284 ? 13.736 -11.812 -19.693 1.00 84.00 284 LEU A C 1
ATOM 2197 O O . LEU A 1 284 ? 13.152 -11.428 -20.710 1.00 84.00 284 LEU A O 1
ATOM 2201 N N . ALA A 1 285 ? 14.197 -13.059 -19.561 1.00 83.50 285 ALA A N 1
ATOM 2202 C CA . ALA A 1 285 ? 14.019 -14.081 -20.588 1.00 83.50 285 ALA A CA 1
ATOM 2203 C C . ALA A 1 285 ? 12.530 -14.359 -20.850 1.00 83.50 285 ALA A C 1
ATOM 2205 O O . ALA A 1 285 ? 12.100 -14.436 -22.004 1.00 83.50 285 ALA A O 1
ATOM 2206 N N . ARG A 1 286 ? 11.715 -14.434 -19.790 1.00 89.19 286 ARG A N 1
ATOM 2207 C CA . ARG A 1 286 ? 10.264 -14.619 -19.898 1.00 89.19 286 ARG A CA 1
ATOM 2208 C C . ARG A 1 286 ? 9.576 -13.438 -20.585 1.00 89.19 286 ARG A C 1
ATOM 2210 O O . ARG A 1 286 ? 8.742 -13.668 -21.460 1.00 89.19 286 ARG A O 1
ATOM 2217 N N . ILE A 1 287 ? 9.945 -12.197 -20.255 1.00 88.06 287 ILE A N 1
ATOM 2218 C CA . ILE A 1 287 ? 9.437 -10.986 -20.926 1.00 88.06 287 ILE A CA 1
ATOM 2219 C C . ILE A 1 287 ? 9.791 -11.013 -22.418 1.00 88.06 287 ILE A C 1
ATOM 2221 O O . ILE A 1 287 ? 8.921 -10.790 -23.260 1.00 88.06 287 ILE A O 1
ATOM 2225 N N . ALA A 1 288 ? 11.045 -11.326 -22.759 1.00 87.25 288 ALA A N 1
ATOM 2226 C CA . ALA A 1 288 ? 11.493 -11.415 -24.148 1.00 87.25 288 ALA A CA 1
ATOM 2227 C C . ALA A 1 288 ? 10.734 -12.500 -24.931 1.00 87.25 288 ALA A C 1
ATOM 2229 O O . ALA A 1 288 ? 10.299 -12.263 -26.060 1.00 87.25 288 ALA A O 1
ATOM 2230 N N . TRP A 1 289 ? 10.511 -13.665 -24.316 1.00 89.88 289 TRP A N 1
ATOM 2231 C CA . TRP A 1 289 ? 9.722 -14.744 -24.907 1.00 89.88 289 TRP A CA 1
ATOM 2232 C C . TRP A 1 289 ? 8.273 -14.321 -25.174 1.00 89.88 289 TRP A C 1
ATOM 2234 O O . TRP A 1 289 ? 7.775 -14.456 -26.293 1.00 89.88 289 TRP A O 1
ATOM 2244 N N . LEU A 1 290 ? 7.599 -13.762 -24.165 1.00 92.25 290 LEU A N 1
ATOM 2245 C CA . LEU A 1 290 ? 6.206 -13.329 -24.274 1.00 92.25 290 LEU A CA 1
ATOM 2246 C C . LEU A 1 290 ? 6.027 -12.186 -25.281 1.00 92.25 290 LEU A C 1
ATOM 2248 O O . LEU A 1 290 ? 5.023 -12.161 -25.990 1.00 92.25 290 LEU A O 1
ATOM 2252 N N . ARG A 1 291 ? 7.006 -11.279 -25.411 1.00 90.44 291 ARG A N 1
ATOM 2253 C CA . ARG A 1 291 ? 7.005 -10.228 -26.443 1.00 90.44 291 ARG A CA 1
ATOM 2254 C C . ARG A 1 291 ? 6.912 -10.822 -27.846 1.00 90.44 291 ARG A C 1
ATOM 2256 O O . ARG A 1 291 ? 6.107 -10.353 -28.653 1.00 90.44 291 ARG A O 1
ATOM 2263 N N . THR A 1 292 ? 7.725 -11.836 -28.126 1.00 88.50 292 THR A N 1
ATOM 2264 C CA . THR A 1 292 ? 7.716 -12.543 -29.411 1.00 88.50 292 THR A CA 1
ATOM 2265 C C . THR A 1 292 ? 6.383 -13.249 -29.618 1.00 88.50 292 THR A C 1
ATOM 2267 O O . THR A 1 292 ? 5.769 -13.119 -30.673 1.00 88.50 292 THR A O 1
ATOM 2270 N N . GLU A 1 293 ? 5.889 -13.941 -28.594 1.00 89.94 293 GLU A N 1
ATOM 2271 C CA . GLU A 1 293 ? 4.691 -14.772 -28.698 1.00 89.94 293 GLU A CA 1
ATOM 2272 C C . GLU A 1 293 ? 3.391 -13.975 -28.869 1.00 89.94 293 GLU A C 1
ATOM 2274 O O . GLU A 1 293 ? 2.504 -14.362 -29.635 1.00 89.94 293 GLU A O 1
ATOM 2279 N N . LEU A 1 294 ? 3.313 -12.805 -28.234 1.00 90.38 294 LEU A N 1
ATOM 2280 C CA . LEU A 1 294 ? 2.241 -11.835 -28.448 1.00 90.38 294 LEU A CA 1
ATOM 2281 C C . LEU A 1 294 ? 2.294 -11.190 -29.842 1.00 90.38 294 LEU A C 1
ATOM 2283 O O . LEU A 1 294 ? 1.314 -10.594 -30.271 1.00 90.38 294 LEU A O 1
ATOM 2287 N N . GLY A 1 295 ? 3.430 -11.250 -30.545 1.00 87.06 295 GLY A N 1
ATOM 2288 C CA . GLY A 1 295 ? 3.574 -10.752 -31.917 1.00 87.06 295 GLY A CA 1
ATOM 2289 C C . GLY A 1 295 ? 3.119 -11.736 -32.999 1.00 87.06 295 GLY A C 1
ATOM 2290 O O . GLY A 1 295 ? 2.951 -11.328 -34.143 1.00 87.06 295 GLY A O 1
ATOM 2291 N N . LYS A 1 296 ? 2.908 -13.016 -32.659 1.00 89.38 296 LYS A N 1
ATOM 2292 C CA . LYS A 1 296 ? 2.586 -14.075 -33.633 1.00 89.38 296 LYS A CA 1
ATOM 2293 C C . LYS A 1 296 ? 1.117 -14.124 -34.064 1.00 89.38 296 LYS A C 1
ATOM 2295 O O . LYS A 1 296 ? 0.784 -14.875 -34.972 1.00 89.38 296 LYS A O 1
ATOM 2300 N N . GLY A 1 297 ? 0.235 -13.364 -33.421 1.00 87.19 297 GLY A N 1
ATOM 2301 C CA . GLY A 1 297 ? -1.190 -13.363 -33.740 1.00 87.19 297 GLY A CA 1
ATOM 2302 C C . GLY A 1 297 ? -1.970 -12.325 -32.944 1.00 87.19 297 GLY A C 1
ATOM 2303 O O . GLY A 1 297 ? -1.429 -11.677 -32.049 1.00 87.19 297 GLY A O 1
ATOM 2304 N N . SER A 1 298 ? -3.252 -12.177 -33.266 1.00 91.06 298 SER A N 1
ATOM 2305 C CA . SER A 1 298 ? -4.190 -11.322 -32.535 1.00 91.06 298 SER A CA 1
ATOM 2306 C C . SER A 1 298 ? -4.872 -12.067 -31.383 1.00 91.06 298 SER A C 1
ATOM 2308 O O . SER A 1 298 ? -4.882 -13.299 -31.338 1.00 91.06 298 SER A O 1
ATOM 2310 N N . GLY A 1 299 ? -5.474 -11.308 -30.467 1.00 93.44 299 GLY A N 1
ATOM 2311 C CA . GLY A 1 299 ? -6.316 -11.834 -29.394 1.00 93.44 299 GLY A CA 1
ATOM 2312 C C . GLY A 1 299 ? -7.757 -11.327 -29.462 1.00 93.44 299 GLY A C 1
ATOM 2313 O O . GLY A 1 299 ? -8.033 -10.275 -30.040 1.00 93.44 299 GLY A O 1
ATOM 2314 N N . SER A 1 300 ? -8.670 -12.071 -28.847 1.00 95.44 300 SER A N 1
ATOM 2315 C CA . SER A 1 300 ? -10.066 -11.702 -28.619 1.00 95.44 300 SER A CA 1
ATOM 2316 C C . SER A 1 300 ? -10.200 -10.890 -27.334 1.00 95.44 300 SER A C 1
ATOM 2318 O O . SER A 1 300 ? -10.008 -11.409 -26.236 1.00 95.44 300 SER A O 1
ATOM 2320 N N . ALA A 1 301 ? -10.594 -9.621 -27.448 1.00 93.69 301 ALA A N 1
ATOM 2321 C CA . ALA A 1 301 ? -10.823 -8.779 -26.275 1.00 93.69 301 ALA A CA 1
ATOM 2322 C C . ALA A 1 301 ? -12.001 -9.265 -25.405 1.00 93.69 301 ALA A C 1
ATOM 2324 O O . ALA A 1 301 ? -12.008 -9.030 -24.200 1.00 93.69 301 ALA A O 1
ATOM 2325 N N . THR A 1 302 ? -12.980 -9.965 -25.987 1.00 93.56 302 THR A N 1
ATOM 2326 C CA . THR A 1 302 ? -14.105 -10.542 -25.234 1.00 93.56 302 THR A CA 1
ATOM 2327 C C . THR A 1 302 ? -13.621 -11.651 -24.304 1.00 93.56 302 THR A C 1
ATOM 2329 O O . THR A 1 302 ? -13.873 -11.590 -23.105 1.00 93.56 302 THR A O 1
ATOM 2332 N N . HIS A 1 303 ? -12.846 -12.606 -24.827 1.00 95.94 303 HIS A N 1
ATOM 2333 C CA . HIS A 1 303 ? -12.254 -13.666 -24.005 1.00 95.94 303 HIS A CA 1
ATOM 2334 C C . HIS A 1 303 ? -11.207 -13.096 -23.032 1.00 95.94 303 HIS A C 1
ATOM 2336 O O . HIS A 1 303 ? -11.132 -13.485 -21.868 1.00 95.94 303 HIS A O 1
ATOM 2342 N N . GLY A 1 304 ? -10.470 -12.066 -23.456 1.00 96.38 304 GLY A N 1
ATOM 2343 C CA . GLY A 1 304 ? -9.560 -11.323 -22.591 1.00 96.38 304 GLY A CA 1
ATOM 2344 C C . GLY A 1 304 ? -10.225 -10.682 -21.373 1.00 96.38 304 GLY A C 1
ATOM 2345 O O . GLY A 1 304 ? -9.607 -10.632 -20.307 1.00 96.38 304 GLY A O 1
ATOM 2346 N N . LYS A 1 305 ? -11.485 -10.235 -21.489 1.00 95.62 305 LYS A N 1
ATOM 2347 C CA . LYS A 1 305 ? -12.257 -9.720 -20.348 1.00 95.62 305 LYS A CA 1
ATOM 2348 C C . LYS A 1 305 ? -12.483 -10.803 -19.296 1.00 95.62 305 LYS A C 1
ATOM 2350 O O . LYS A 1 305 ? -12.301 -10.540 -18.110 1.00 95.62 305 LYS A O 1
ATOM 2355 N N . GLU A 1 306 ? -12.839 -12.016 -19.709 1.00 95.38 306 GLU A N 1
ATOM 2356 C CA . GLU A 1 306 ? -13.067 -13.145 -18.796 1.00 95.38 306 GLU A CA 1
ATOM 2357 C C . GLU A 1 306 ? -11.783 -13.513 -18.040 1.00 95.38 306 GLU A C 1
ATOM 2359 O O . GLU A 1 306 ? -11.791 -13.680 -16.817 1.00 95.38 306 GLU A O 1
ATOM 2364 N N . LEU A 1 307 ? -10.652 -13.534 -18.749 1.00 95.62 307 LEU A N 1
ATOM 2365 C CA . LEU A 1 307 ? -9.333 -13.764 -18.160 1.00 95.62 307 LEU A CA 1
ATOM 2366 C C . LEU A 1 307 ? -8.930 -12.649 -17.186 1.00 95.62 307 LEU A C 1
ATOM 2368 O O . LEU A 1 307 ? -8.376 -12.940 -16.124 1.00 95.62 307 LEU A O 1
ATOM 2372 N N . PHE A 1 308 ? -9.234 -11.386 -17.498 1.00 95.12 308 PHE A N 1
ATOM 2373 C CA . PHE A 1 308 ? -9.008 -10.263 -16.585 1.00 95.12 308 PHE A CA 1
ATOM 2374 C C . PHE A 1 308 ? -9.840 -10.399 -15.304 1.00 95.12 308 PHE A C 1
ATOM 2376 O O . PHE A 1 308 ? -9.306 -10.233 -14.207 1.00 95.12 308 PHE A O 1
ATOM 2383 N N . VAL A 1 309 ? -11.126 -10.746 -15.419 1.00 92.94 309 VAL A N 1
ATOM 2384 C CA . VAL A 1 309 ? -12.007 -10.950 -14.257 1.00 92.94 309 VAL A CA 1
ATOM 2385 C C . VAL A 1 309 ? -11.497 -12.086 -13.369 1.00 92.94 309 VAL A C 1
ATOM 2387 O O . VAL A 1 309 ? -11.479 -11.982 -12.146 1.00 92.94 309 VAL A O 1
ATOM 2390 N N . LYS A 1 310 ? -11.021 -13.174 -13.975 1.00 90.31 310 LYS A N 1
ATOM 2391 C CA . LYS A 1 310 ? -10.524 -14.332 -13.230 1.00 90.31 310 LYS A CA 1
ATOM 2392 C C . LYS A 1 310 ? -9.212 -14.060 -12.485 1.00 90.31 310 LYS A C 1
ATOM 2394 O O . LYS A 1 310 ? -9.040 -14.557 -11.373 1.00 90.31 310 LYS A O 1
ATOM 2399 N N . ASN A 1 311 ? -8.290 -13.310 -13.095 1.00 89.56 311 ASN A N 1
ATOM 2400 C CA . ASN A 1 311 ? -6.895 -13.240 -12.639 1.00 89.56 311 ASN A CA 1
ATOM 2401 C C . ASN A 1 311 ? -6.458 -11.865 -12.108 1.00 89.56 311 ASN A C 1
ATOM 2403 O O . ASN A 1 311 ? -5.460 -11.779 -11.398 1.00 89.56 311 ASN A O 1
ATOM 2407 N N . CYS A 1 312 ? -7.156 -10.782 -12.458 1.00 92.50 312 CYS A N 1
ATOM 2408 C CA . CYS A 1 312 ? -6.684 -9.416 -12.206 1.00 92.50 312 CYS A CA 1
ATOM 2409 C C . CYS A 1 312 ? -7.705 -8.546 -11.461 1.00 92.50 312 CYS A C 1
ATOM 2411 O O . CYS A 1 312 ? -7.305 -7.686 -10.672 1.00 92.50 312 CYS A O 1
ATOM 2413 N N . SER A 1 313 ? -9.011 -8.754 -11.672 1.00 92.88 313 SER A N 1
ATOM 2414 C CA . SER A 1 313 ? -10.045 -7.841 -11.163 1.00 92.88 313 SER A CA 1
ATOM 2415 C C . SER A 1 313 ? -10.222 -7.867 -9.646 1.00 92.88 313 SER A C 1
ATOM 2417 O O . SER A 1 313 ? -10.845 -6.964 -9.102 1.00 92.88 313 SER A O 1
ATOM 2419 N N . ALA A 1 314 ? -9.688 -8.870 -8.944 1.00 89.50 314 ALA A N 1
ATOM 2420 C CA . ALA A 1 314 ? -9.647 -8.879 -7.481 1.00 89.50 314 ALA A CA 1
ATOM 2421 C C . ALA A 1 314 ? -8.855 -7.683 -6.930 1.00 89.50 314 ALA A C 1
ATOM 2423 O O . ALA A 1 314 ? -9.228 -7.085 -5.919 1.00 89.50 314 ALA A O 1
ATOM 2424 N N . CYS A 1 315 ? -7.777 -7.318 -7.628 1.00 91.94 315 CYS A N 1
ATOM 2425 C CA . CYS A 1 315 ? -6.866 -6.265 -7.204 1.00 91.94 315 CYS A CA 1
ATOM 2426 C C . CYS A 1 315 ? -7.064 -4.980 -8.002 1.00 91.94 315 CYS A C 1
ATOM 2428 O O . CYS A 1 315 ? -7.061 -3.907 -7.407 1.00 91.94 315 CYS A O 1
ATOM 2430 N N . HIS A 1 316 ? -7.232 -5.084 -9.319 1.00 94.38 316 HIS A N 1
ATOM 2431 C CA . HIS A 1 316 ? -7.153 -3.951 -10.233 1.00 94.38 316 HIS A CA 1
ATOM 2432 C C . HIS A 1 316 ? -8.515 -3.503 -10.749 1.00 94.38 316 HIS A C 1
ATOM 2434 O O . HIS A 1 316 ? -9.369 -4.329 -11.070 1.00 94.38 316 HIS A O 1
ATOM 2440 N N . THR A 1 317 ? -8.663 -2.188 -10.909 1.00 93.88 317 THR A N 1
ATOM 2441 C CA . THR A 1 317 ? -9.763 -1.579 -11.662 1.00 93.88 317 THR A CA 1
ATOM 2442 C C . THR A 1 317 ? -9.358 -1.453 -13.132 1.00 93.88 317 THR A C 1
ATOM 2444 O O . THR A 1 317 ? -8.226 -1.076 -13.431 1.00 93.88 317 THR A O 1
ATOM 2447 N N . LEU A 1 318 ? -10.269 -1.754 -14.055 1.00 92.81 318 LEU A N 1
ATOM 2448 C CA . LEU A 1 318 ? -10.129 -1.471 -15.480 1.00 92.81 318 LEU A CA 1
ATOM 2449 C C . LEU A 1 318 ? -11.503 -1.133 -16.066 1.00 92.81 318 LEU A C 1
ATOM 2451 O O . LEU A 1 318 ? -12.453 -1.896 -15.913 1.00 92.81 318 LEU A O 1
ATOM 2455 N N . PHE A 1 319 ? -11.612 0.024 -16.723 1.00 90.62 319 PHE A N 1
ATOM 2456 C CA . PHE A 1 319 ? -12.874 0.548 -17.269 1.00 90.62 319 PHE A CA 1
ATOM 2457 C C . PHE A 1 319 ? -13.991 0.671 -16.217 1.00 90.62 319 PHE A C 1
ATOM 2459 O O . PHE A 1 319 ? -15.165 0.480 -16.515 1.00 90.62 319 PHE A O 1
ATOM 2466 N N . GLY A 1 320 ? -13.617 0.989 -14.974 1.00 85.62 320 GLY A N 1
ATOM 2467 C CA . GLY A 1 320 ? -14.547 1.122 -13.849 1.00 85.62 320 GLY A CA 1
ATOM 2468 C C . GLY A 1 320 ? -14.975 -0.197 -13.194 1.00 85.62 320 GLY A C 1
ATOM 2469 O O . GLY A 1 320 ? -15.687 -0.155 -12.194 1.00 85.62 320 GLY A O 1
ATOM 2470 N N . GLU A 1 321 ? -14.525 -1.351 -13.698 1.00 87.88 321 GLU A N 1
ATOM 2471 C CA . GLU A 1 321 ? -14.798 -2.670 -13.116 1.00 87.88 321 GLU A CA 1
ATOM 2472 C C . GLU A 1 321 ? -13.563 -3.216 -12.375 1.00 87.88 321 GLU A C 1
ATOM 2474 O O . GLU A 1 321 ? -12.442 -3.107 -12.869 1.00 87.88 321 GLU A O 1
ATOM 2479 N N . GLY A 1 322 ? -13.762 -3.844 -11.210 1.00 90.25 322 GLY A N 1
ATOM 2480 C CA . GLY A 1 322 ? -12.712 -4.533 -10.449 1.00 90.25 322 GLY A CA 1
ATOM 2481 C C . GLY A 1 322 ? -12.409 -3.933 -9.070 1.00 90.25 322 GLY A C 1
ATOM 2482 O O . GLY A 1 322 ? -13.231 -3.238 -8.472 1.00 90.25 322 GLY A O 1
ATOM 2483 N N . GLY A 1 323 ? -11.239 -4.280 -8.535 1.00 88.06 323 GLY A N 1
ATOM 2484 C CA . GLY A 1 323 ? -10.799 -3.984 -7.174 1.00 88.06 323 GLY A CA 1
ATOM 2485 C C . GLY A 1 323 ? -9.953 -2.717 -7.060 1.00 88.06 323 GLY A C 1
ATOM 2486 O O . GLY A 1 323 ? -9.540 -2.124 -8.054 1.00 88.06 323 GLY A O 1
ATOM 2487 N N . LYS A 1 324 ? -9.686 -2.303 -5.816 1.00 89.19 324 LYS A N 1
ATOM 2488 C CA . LYS A 1 324 ? -8.889 -1.105 -5.481 1.00 89.19 324 LYS A CA 1
ATOM 2489 C C . LYS A 1 324 ? -7.656 -1.415 -4.631 1.00 89.19 324 LYS A C 1
ATOM 2491 O O . LYS A 1 324 ? -7.111 -0.521 -3.994 1.00 89.19 324 LYS A O 1
ATOM 2496 N N . VAL A 1 325 ? -7.268 -2.689 -4.560 1.00 89.38 325 VAL A N 1
ATOM 2497 C CA . VAL A 1 325 ? -6.061 -3.098 -3.828 1.00 89.38 325 VAL A CA 1
ATOM 2498 C C . VAL A 1 325 ? -4.825 -2.720 -4.638 1.00 89.38 325 VAL A C 1
ATOM 2500 O O . VAL A 1 325 ? -3.880 -2.171 -4.096 1.00 89.38 325 VAL A O 1
ATOM 2503 N N . GLY A 1 326 ? -4.842 -2.992 -5.941 1.00 89.19 326 GLY A N 1
ATOM 2504 C CA . GLY A 1 326 ? -3.824 -2.552 -6.885 1.00 89.19 326 GLY A CA 1
ATOM 2505 C C . GLY A 1 326 ? -4.221 -1.261 -7.611 1.00 89.19 326 GLY A C 1
ATOM 2506 O O . GLY A 1 326 ? -5.351 -0.784 -7.473 1.00 89.19 326 GLY A O 1
ATOM 2507 N N . PRO A 1 327 ? -3.310 -0.699 -8.423 1.00 89.62 327 PRO A N 1
ATOM 2508 C CA . PRO A 1 327 ? -3.575 0.491 -9.225 1.00 89.62 327 PRO A CA 1
ATOM 2509 C C . PRO A 1 327 ? -4.743 0.314 -10.194 1.00 89.62 327 PRO A C 1
ATOM 2511 O O . PRO A 1 327 ? -4.952 -0.766 -10.753 1.00 89.62 327 PRO A O 1
ATOM 2514 N N . ASP A 1 328 ? -5.447 1.418 -10.450 1.00 91.00 328 ASP A N 1
ATOM 2515 C CA . ASP A 1 328 ? -6.401 1.516 -11.552 1.00 91.00 328 ASP A CA 1
ATOM 2516 C C . ASP A 1 328 ? -5.643 1.466 -12.882 1.00 91.00 328 ASP A C 1
ATOM 2518 O O . ASP A 1 328 ? -4.875 2.367 -13.229 1.00 91.00 328 ASP A O 1
ATOM 2522 N N . LEU A 1 329 ? -5.853 0.385 -13.629 1.00 92.31 329 LEU A N 1
ATOM 2523 C CA . LEU A 1 329 ? -5.202 0.153 -14.907 1.00 92.31 329 LEU A CA 1
ATOM 2524 C C . LEU A 1 329 ? -5.792 1.035 -16.006 1.00 92.31 329 LEU A C 1
ATOM 2526 O O . LEU A 1 329 ? -5.128 1.256 -17.013 1.00 92.31 329 LEU A O 1
ATOM 2530 N N . THR A 1 330 ? -6.991 1.598 -15.833 1.00 86.50 330 THR A N 1
ATOM 2531 C CA . THR A 1 330 ? -7.639 2.457 -16.840 1.00 86.50 330 THR A CA 1
ATOM 2532 C C . THR A 1 330 ? -6.726 3.603 -17.275 1.00 86.50 330 THR A C 1
ATOM 2534 O O . THR A 1 330 ? -6.646 3.887 -18.472 1.00 86.50 330 THR A O 1
ATOM 2537 N N . THR A 1 331 ? -5.994 4.187 -16.320 1.00 80.12 331 THR A N 1
ATOM 2538 C CA . THR A 1 331 ? -5.069 5.318 -16.508 1.00 80.12 331 THR A CA 1
ATOM 2539 C C . THR A 1 331 ? -3.615 4.902 -16.756 1.00 80.12 331 THR A C 1
ATOM 2541 O O . THR A 1 331 ? -2.769 5.760 -17.005 1.00 80.12 331 THR A O 1
ATOM 2544 N N . ALA A 1 332 ? -3.308 3.604 -16.699 1.00 82.44 332 ALA A N 1
ATOM 2545 C CA . ALA A 1 332 ? -1.970 3.087 -16.960 1.00 82.44 332 ALA A CA 1
ATOM 2546 C C . ALA A 1 332 ? -1.624 3.137 -18.461 1.00 82.44 332 ALA A C 1
ATOM 2548 O O . ALA A 1 332 ? -2.514 3.204 -19.314 1.00 82.44 332 ALA A O 1
ATOM 2549 N N . ASP A 1 333 ? -0.331 3.045 -18.797 1.00 84.50 333 ASP A N 1
ATOM 2550 C CA . ASP A 1 333 ? 0.160 2.990 -20.184 1.00 84.50 333 ASP A CA 1
ATOM 2551 C C . ASP A 1 333 ? -0.120 1.621 -20.829 1.00 84.50 333 ASP A C 1
ATOM 2553 O O . ASP A 1 333 ? 0.765 0.851 -21.195 1.00 84.50 333 ASP A O 1
ATOM 2557 N N . ARG A 1 334 ? -1.404 1.280 -20.943 1.00 90.62 334 ARG A N 1
ATOM 2558 C CA . ARG A 1 334 ? -1.859 -0.012 -21.459 1.00 90.62 334 ARG A CA 1
ATOM 2559 C C . ARG A 1 334 ? -1.567 -0.179 -22.947 1.00 90.62 334 ARG A C 1
ATOM 2561 O O . ARG A 1 334 ? -1.512 -1.299 -23.436 1.00 90.62 334 ARG A O 1
ATOM 2568 N N . LYS A 1 335 ? -1.345 0.904 -23.697 1.00 85.75 335 LYS A N 1
ATOM 2569 C CA . LYS A 1 335 ? -0.937 0.806 -25.110 1.00 85.75 335 LYS A CA 1
ATOM 2570 C C . LYS A 1 335 ? 0.484 0.255 -25.241 1.00 85.75 335 LYS A C 1
ATOM 2572 O O . LYS A 1 335 ? 0.792 -0.409 -26.228 1.00 85.75 335 LYS A O 1
ATOM 2577 N N . ASN A 1 336 ? 1.321 0.460 -24.231 1.00 88.19 336 ASN A N 1
ATOM 2578 C CA . ASN A 1 336 ? 2.673 -0.058 -24.188 1.00 88.19 336 ASN A CA 1
ATOM 2579 C C . ASN A 1 336 ? 2.696 -1.513 -23.692 1.00 88.19 336 ASN A C 1
ATOM 2581 O O . ASN A 1 336 ? 2.595 -1.821 -22.504 1.00 88.19 336 ASN A O 1
ATOM 2585 N N . ARG A 1 337 ? 2.850 -2.441 -24.639 1.00 87.62 337 ARG A N 1
ATOM 2586 C CA . ARG A 1 337 ? 2.905 -3.880 -24.347 1.00 87.62 337 ARG A CA 1
ATOM 2587 C C . ARG A 1 337 ? 4.097 -4.254 -23.466 1.00 87.62 337 ARG A C 1
ATOM 2589 O O . ARG A 1 337 ? 3.968 -5.142 -22.629 1.00 87.62 337 ARG A O 1
ATOM 2596 N N . ASP A 1 338 ? 5.235 -3.586 -23.641 1.00 85.56 338 ASP A N 1
ATOM 2597 C CA . ASP A 1 338 ? 6.435 -3.844 -22.841 1.00 85.56 338 ASP A CA 1
ATOM 2598 C C . ASP A 1 338 ? 6.272 -3.365 -21.402 1.00 85.56 338 ASP A C 1
ATOM 2600 O O . ASP A 1 338 ? 6.712 -4.055 -20.482 1.00 85.56 338 ASP A O 1
ATOM 2604 N N . TYR A 1 339 ? 5.580 -2.242 -21.197 1.00 87.00 339 TYR A N 1
ATOM 2605 C CA . TYR A 1 339 ? 5.170 -1.785 -19.870 1.00 87.00 339 TYR A CA 1
ATOM 2606 C C . TYR A 1 339 ? 4.311 -2.845 -19.166 1.00 87.00 339 TYR A C 1
ATOM 2608 O O . TYR A 1 339 ? 4.643 -3.277 -18.062 1.00 87.00 339 TYR A O 1
ATOM 2616 N N . LEU A 1 340 ? 3.260 -3.336 -19.834 1.00 91.00 340 LEU A N 1
ATOM 2617 C CA . LEU A 1 340 ? 2.385 -4.373 -19.278 1.00 91.00 340 LEU A CA 1
ATOM 2618 C C . LEU A 1 340 ? 3.142 -5.672 -18.975 1.00 91.00 340 LEU A C 1
ATOM 2620 O O . LEU A 1 340 ? 3.030 -6.197 -17.872 1.00 91.00 340 LEU A O 1
ATOM 2624 N N . LEU A 1 341 ? 3.943 -6.180 -19.917 1.00 92.38 341 LEU A N 1
ATOM 2625 C CA . LEU A 1 341 ? 4.727 -7.402 -19.712 1.00 92.38 341 LEU A CA 1
ATOM 2626 C C . LEU A 1 341 ? 5.695 -7.272 -18.539 1.00 92.38 341 LEU A C 1
ATOM 2628 O O . LEU A 1 341 ? 5.788 -8.188 -17.728 1.00 92.38 341 LEU A O 1
ATOM 2632 N N . THR A 1 342 ? 6.388 -6.139 -18.439 1.00 89.00 342 THR A N 1
ATOM 2633 C CA . THR A 1 342 ? 7.360 -5.905 -17.370 1.00 89.00 342 THR A CA 1
ATOM 2634 C C . THR A 1 342 ? 6.681 -5.945 -16.006 1.00 89.00 342 THR A C 1
ATOM 2636 O O . THR A 1 342 ? 7.130 -6.676 -15.133 1.00 89.00 342 THR A O 1
ATOM 2639 N N . HIS A 1 343 ? 5.559 -5.242 -15.837 1.00 90.31 343 HIS A N 1
ATOM 2640 C CA . HIS A 1 343 ? 4.867 -5.186 -14.548 1.00 90.31 343 HIS A CA 1
ATOM 2641 C C . HIS A 1 343 ? 4.037 -6.438 -14.222 1.00 90.31 343 HIS A C 1
ATOM 2643 O O . HIS A 1 343 ? 3.798 -6.703 -13.049 1.00 90.31 343 HIS A O 1
ATOM 2649 N N . ILE A 1 344 ? 3.611 -7.223 -15.219 1.00 92.25 344 ILE A N 1
ATOM 2650 C CA . ILE A 1 344 ? 2.914 -8.500 -14.984 1.00 92.25 344 ILE A CA 1
ATOM 2651 C C . ILE A 1 344 ? 3.903 -9.620 -14.635 1.00 92.25 344 ILE A C 1
ATOM 2653 O O . ILE A 1 344 ? 3.608 -10.457 -13.783 1.00 92.25 344 ILE A O 1
ATOM 2657 N N . VAL A 1 345 ? 5.064 -9.660 -15.295 1.00 90.44 345 VAL A N 1
ATOM 2658 C CA . VAL A 1 345 ? 6.083 -10.700 -15.070 1.00 90.44 345 VAL A CA 1
ATOM 2659 C C . VAL A 1 345 ? 6.964 -10.372 -13.864 1.00 90.44 345 VAL A C 1
ATOM 2661 O O . VAL A 1 345 ? 7.320 -11.281 -13.116 1.00 90.44 345 VAL A O 1
ATOM 2664 N N . ASP A 1 346 ? 7.291 -9.093 -13.656 1.00 89.06 346 ASP A N 1
ATOM 2665 C CA . ASP A 1 346 ? 8.073 -8.608 -12.519 1.00 89.06 346 ASP A CA 1
ATOM 2666 C C . ASP A 1 346 ? 7.337 -7.503 -11.737 1.00 89.06 346 ASP A C 1
ATOM 2668 O O . ASP A 1 346 ? 7.719 -6.328 -11.769 1.00 89.06 346 ASP A O 1
ATOM 2672 N N . PRO A 1 347 ? 6.269 -7.857 -11.002 1.00 89.62 347 PRO A N 1
ATOM 2673 C CA . PRO A 1 347 ? 5.496 -6.886 -10.233 1.00 89.62 347 PRO A CA 1
ATOM 2674 C C . PRO A 1 347 ? 6.293 -6.235 -9.094 1.00 89.62 347 PRO A C 1
ATOM 2676 O O . PRO A 1 347 ? 5.880 -5.191 -8.589 1.00 89.62 347 PRO A O 1
ATOM 2679 N N . SER A 1 348 ? 7.419 -6.832 -8.683 1.00 86.81 348 SER A N 1
ATOM 2680 C CA . SER A 1 348 ? 8.300 -6.308 -7.631 1.00 86.81 348 SER A CA 1
ATOM 2681 C C . SER A 1 348 ? 9.390 -5.370 -8.166 1.00 86.81 348 SER A C 1
ATOM 2683 O O . SER A 1 348 ? 10.052 -4.719 -7.363 1.00 86.81 348 SER A O 1
ATOM 2685 N N . LEU A 1 349 ? 9.564 -5.250 -9.494 1.00 83.19 349 LEU A N 1
ATOM 2686 C CA . LEU A 1 349 ? 10.583 -4.379 -10.103 1.00 83.19 349 LEU A CA 1
ATOM 2687 C C . LEU A 1 349 ? 10.440 -2.921 -9.654 1.00 83.19 349 LEU A C 1
ATOM 2689 O O . LEU A 1 349 ? 11.424 -2.222 -9.418 1.00 83.19 349 LEU A O 1
ATOM 2693 N N . TYR A 1 350 ? 9.195 -2.460 -9.564 1.00 79.19 350 TYR A N 1
ATOM 2694 C CA . TYR A 1 350 ? 8.860 -1.144 -9.054 1.00 79.19 350 TYR A CA 1
ATOM 2695 C C . TYR A 1 350 ? 7.458 -1.164 -8.453 1.00 79.19 350 TYR A C 1
ATOM 2697 O O . TYR A 1 350 ? 6.468 -1.385 -9.152 1.00 79.19 350 TYR A O 1
ATOM 2705 N N . ILE A 1 351 ? 7.388 -0.891 -7.153 1.00 81.25 351 ILE A N 1
ATOM 2706 C CA . ILE A 1 351 ? 6.148 -0.803 -6.390 1.00 81.25 351 ILE A CA 1
ATOM 2707 C C . ILE A 1 351 ? 5.970 0.665 -6.007 1.00 81.25 351 ILE A C 1
ATOM 2709 O O . ILE A 1 351 ? 6.828 1.242 -5.335 1.00 81.25 351 ILE A O 1
ATOM 2713 N N . ARG A 1 352 ? 4.876 1.295 -6.451 1.00 80.31 352 ARG A N 1
ATOM 2714 C CA . ARG A 1 352 ? 4.598 2.691 -6.077 1.00 80.31 352 ARG A CA 1
ATOM 2715 C C . ARG A 1 352 ? 4.358 2.773 -4.563 1.00 80.31 352 ARG A C 1
ATOM 2717 O O . ARG A 1 352 ? 3.749 1.843 -4.030 1.00 80.31 352 ARG A O 1
ATOM 2724 N N . PRO A 1 353 ? 4.774 3.849 -3.869 1.00 81.06 353 PRO A N 1
ATOM 2725 C CA . PRO A 1 353 ? 4.634 3.956 -2.414 1.00 81.06 353 PRO A CA 1
ATOM 2726 C C . PRO A 1 353 ? 3.213 3.697 -1.898 1.00 81.06 353 PRO A C 1
ATOM 2728 O O . PRO A 1 353 ? 3.041 3.056 -0.867 1.00 81.06 353 PRO A O 1
ATOM 2731 N N . GLU A 1 354 ? 2.190 4.134 -2.633 1.00 81.94 354 GLU A N 1
ATOM 2732 C CA . GLU A 1 354 ? 0.782 3.936 -2.277 1.00 81.94 354 GLU A CA 1
ATOM 2733 C C . GLU A 1 354 ? 0.304 2.473 -2.373 1.00 81.94 354 GLU A C 1
ATOM 2735 O O . GLU A 1 354 ? -0.706 2.121 -1.770 1.00 81.94 354 GLU A O 1
ATOM 2740 N N . PHE A 1 355 ? 1.037 1.614 -3.089 1.00 87.56 355 PHE A N 1
ATOM 2741 C CA . PHE A 1 355 ? 0.792 0.170 -3.209 1.00 87.56 355 PHE A CA 1
ATOM 2742 C C . PHE A 1 355 ? 1.920 -0.656 -2.574 1.00 87.56 355 PHE A C 1
ATOM 2744 O O . PHE A 1 355 ? 2.062 -1.846 -2.859 1.00 87.56 355 PHE A O 1
ATOM 2751 N N . MET A 1 356 ? 2.747 -0.036 -1.729 1.00 86.62 356 MET A N 1
ATOM 2752 C CA . MET A 1 356 ? 3.804 -0.732 -1.011 1.00 86.62 356 MET A CA 1
ATOM 2753 C C . MET A 1 356 ? 3.200 -1.538 0.138 1.00 86.62 356 MET A C 1
ATOM 2755 O O . MET A 1 356 ? 2.586 -0.991 1.056 1.00 86.62 356 MET A O 1
ATOM 2759 N N . ALA A 1 357 ? 3.372 -2.857 0.079 1.00 89.81 357 ALA A N 1
ATOM 2760 C CA . ALA A 1 357 ? 3.024 -3.721 1.194 1.00 89.81 357 ALA A CA 1
ATOM 2761 C C . ALA A 1 357 ? 4.024 -3.526 2.336 1.00 89.81 357 ALA A C 1
ATOM 2763 O O . ALA A 1 357 ? 5.193 -3.220 2.111 1.00 89.81 357 ALA A O 1
ATOM 2764 N N . TYR A 1 358 ? 3.565 -3.737 3.561 1.00 90.56 358 TYR A N 1
ATOM 2765 C CA . TYR A 1 358 ? 4.397 -3.748 4.752 1.00 90.56 358 TYR A CA 1
ATOM 2766 C C . TYR A 1 358 ? 4.400 -5.140 5.359 1.00 90.56 358 TYR A C 1
ATOM 2768 O O . TYR A 1 358 ? 3.351 -5.776 5.456 1.00 90.56 358 TYR A O 1
ATOM 2776 N N . ASN A 1 359 ? 5.579 -5.571 5.793 1.00 88.69 359 ASN A N 1
ATOM 2777 C CA . ASN A 1 359 ? 5.762 -6.726 6.652 1.00 88.69 359 ASN A CA 1
ATOM 2778 C C . ASN A 1 359 ? 5.703 -6.242 8.100 1.00 88.69 359 ASN A C 1
ATOM 2780 O O . ASN A 1 359 ? 6.515 -5.419 8.522 1.00 88.69 359 ASN A O 1
ATOM 2784 N N . VAL A 1 360 ? 4.714 -6.729 8.836 1.00 89.94 360 VAL A N 1
ATOM 2785 C CA . VAL A 1 360 ? 4.455 -6.387 10.231 1.00 89.94 360 VAL A CA 1
ATOM 2786 C C . VAL A 1 360 ? 4.732 -7.610 11.085 1.00 89.94 360 VAL A C 1
ATOM 2788 O O . VAL A 1 360 ? 4.041 -8.621 10.958 1.00 89.94 360 VAL A O 1
ATOM 2791 N N . THR A 1 361 ? 5.719 -7.497 11.966 1.00 89.50 361 THR A N 1
ATOM 2792 C CA . THR A 1 361 ? 5.953 -8.445 13.054 1.00 89.50 361 THR A CA 1
ATOM 2793 C C . THR A 1 361 ? 5.216 -7.933 14.287 1.00 89.50 361 THR A C 1
ATOM 2795 O O . THR A 1 361 ? 5.386 -6.783 14.696 1.00 89.50 361 THR A O 1
ATOM 2798 N N . THR A 1 362 ? 4.351 -8.757 14.862 1.00 88.19 362 THR A N 1
ATOM 2799 C CA . THR A 1 362 ? 3.582 -8.428 16.067 1.00 88.19 362 THR A CA 1
ATOM 2800 C C . THR A 1 362 ? 4.221 -9.038 17.312 1.00 88.19 362 THR A C 1
ATOM 2802 O O . THR A 1 362 ? 4.879 -10.071 17.232 1.00 88.19 362 THR A O 1
ATOM 2805 N N . LEU A 1 363 ? 3.955 -8.456 18.486 1.00 84.12 363 LEU A N 1
ATOM 2806 C CA . LEU A 1 363 ? 4.463 -8.943 19.780 1.00 84.12 363 LEU A CA 1
ATOM 2807 C C . LEU A 1 363 ? 4.003 -10.373 20.125 1.00 84.12 363 LEU A C 1
ATOM 2809 O O . LEU A 1 363 ? 4.613 -11.036 20.955 1.00 84.12 363 LEU A O 1
ATOM 2813 N N . ASP A 1 364 ? 2.932 -10.861 19.489 1.00 76.00 364 ASP A N 1
ATOM 2814 C CA . ASP A 1 364 ? 2.461 -12.251 19.591 1.00 76.00 364 ASP A CA 1
ATOM 2815 C C . ASP A 1 364 ? 3.077 -13.186 18.522 1.00 76.00 364 ASP A C 1
ATOM 2817 O O . ASP A 1 364 ? 2.534 -14.257 18.213 1.00 76.00 364 ASP A O 1
ATOM 2821 N N . GLY A 1 365 ? 4.194 -12.758 17.925 1.00 78.62 365 GLY A N 1
ATOM 2822 C CA . GLY A 1 365 ? 5.047 -13.538 17.032 1.00 78.62 365 GLY A CA 1
ATOM 2823 C C . GLY A 1 365 ? 4.485 -13.782 15.632 1.00 78.62 365 GLY A C 1
ATOM 2824 O O . GLY A 1 365 ? 5.005 -14.641 14.917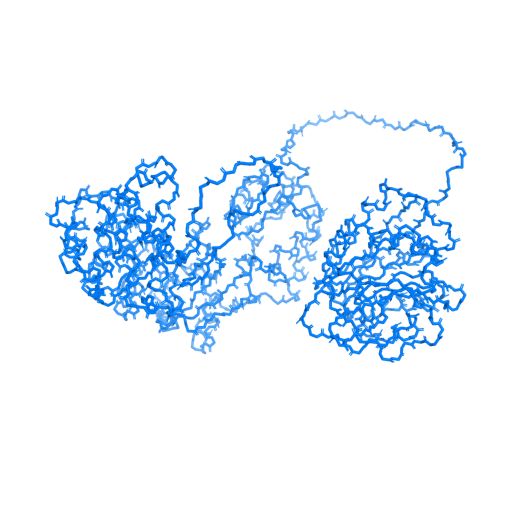 1.00 78.62 365 GLY A O 1
ATOM 2825 N N . ARG A 1 366 ? 3.411 -13.090 15.224 1.00 85.81 366 ARG A N 1
ATOM 2826 C CA . ARG A 1 366 ? 2.901 -13.187 13.846 1.00 85.81 366 ARG A CA 1
ATOM 2827 C C . ARG A 1 366 ? 3.706 -12.289 12.927 1.00 85.81 366 ARG A C 1
ATOM 2829 O O . ARG A 1 366 ? 4.026 -11.158 13.272 1.00 85.81 366 ARG A O 1
ATOM 2836 N N . ARG A 1 367 ? 3.930 -12.770 11.709 1.00 87.50 367 ARG A N 1
ATOM 2837 C CA . ARG A 1 367 ? 4.297 -11.942 10.565 1.00 87.50 367 ARG A CA 1
ATOM 2838 C C . ARG A 1 367 ? 3.119 -11.826 9.625 1.00 87.50 367 ARG A C 1
ATOM 2840 O O . ARG A 1 367 ? 2.566 -12.823 9.167 1.00 87.50 367 ARG A O 1
ATOM 2847 N N . LEU A 1 368 ? 2.725 -10.589 9.379 1.00 87.12 368 LEU A N 1
ATOM 2848 C CA . LEU A 1 368 ? 1.595 -10.225 8.545 1.00 87.12 368 LEU A CA 1
ATOM 2849 C C . LEU A 1 368 ? 2.101 -9.345 7.409 1.00 87.12 368 LEU A C 1
ATOM 2851 O O . LEU A 1 368 ? 2.929 -8.468 7.630 1.00 87.12 368 LEU A O 1
ATOM 2855 N N . THR A 1 369 ? 1.570 -9.550 6.210 1.00 86.50 369 THR A N 1
ATOM 2856 C CA . THR A 1 369 ? 1.904 -8.733 5.040 1.00 86.50 369 THR A CA 1
ATOM 2857 C C . THR A 1 369 ? 0.632 -8.131 4.466 1.00 86.50 369 THR A C 1
ATOM 2859 O O . THR A 1 369 ? -0.383 -8.822 4.343 1.00 86.50 369 THR A O 1
ATOM 2862 N N . GLY A 1 370 ? 0.671 -6.849 4.111 1.00 89.62 370 GLY A N 1
ATOM 2863 C CA . GLY A 1 370 ? -0.435 -6.186 3.424 1.00 89.62 370 GLY A CA 1
ATOM 2864 C C . GLY A 1 370 ? -0.194 -4.701 3.181 1.00 89.62 370 GLY A C 1
ATOM 2865 O O . GLY A 1 370 ? 0.757 -4.119 3.697 1.00 89.62 370 GLY A O 1
ATOM 2866 N N . LEU A 1 371 ? -1.066 -4.086 2.385 1.00 90.62 371 LEU A N 1
ATOM 2867 C CA . LEU A 1 371 ? -1.091 -2.642 2.151 1.00 90.62 371 LEU A CA 1
ATOM 2868 C C . LEU A 1 371 ? -1.669 -1.918 3.361 1.00 90.62 371 LEU A C 1
ATOM 2870 O O . LEU A 1 371 ? -2.652 -2.372 3.938 1.00 90.62 371 LEU A O 1
ATOM 2874 N N . VAL A 1 372 ? -1.105 -0.773 3.722 1.00 89.25 372 VAL A N 1
ATOM 2875 C CA . VAL A 1 372 ? -1.619 0.027 4.839 1.00 89.25 372 VAL A CA 1
ATOM 2876 C C . VAL A 1 372 ? -2.780 0.893 4.364 1.00 89.25 372 VAL A C 1
ATOM 2878 O O . VAL A 1 372 ? -2.631 1.679 3.433 1.00 89.25 372 VAL A O 1
ATOM 2881 N N . GLU A 1 373 ? -3.930 0.784 5.025 1.00 84.56 373 GLU A N 1
ATOM 2882 C CA . GLU A 1 373 ? -5.125 1.569 4.711 1.00 84.56 373 GLU A CA 1
ATOM 2883 C C . GLU A 1 373 ? -5.498 2.521 5.862 1.00 84.56 373 GLU A C 1
ATOM 2885 O O . GLU A 1 373 ? -5.660 2.102 7.010 1.00 84.56 373 GLU A O 1
ATOM 2890 N N . GLY A 1 374 ? -5.710 3.802 5.530 1.00 70.00 374 GLY A N 1
ATOM 2891 C CA . GLY A 1 374 ? -6.276 4.815 6.431 1.00 70.00 374 GLY A CA 1
ATOM 2892 C C . GLY A 1 374 ? -5.282 5.495 7.394 1.00 70.00 374 GLY A C 1
ATOM 2893 O O . GLY A 1 374 ? -4.098 5.159 7.427 1.00 70.00 374 GLY A O 1
ATOM 2894 N N . PRO A 1 375 ? -5.740 6.504 8.164 1.00 54.94 375 PRO A N 1
ATOM 2895 C CA . PRO A 1 375 ? -4.912 7.196 9.154 1.00 54.94 375 PRO A CA 1
ATOM 2896 C C . PRO A 1 375 ? -4.532 6.273 10.322 1.00 54.94 375 PRO A C 1
ATOM 2898 O O . PRO A 1 375 ? -5.324 5.436 10.753 1.00 54.94 375 PRO A O 1
ATOM 2901 N N . THR A 1 376 ? -3.311 6.442 10.845 1.00 60.56 376 THR A N 1
ATOM 2902 C CA . THR A 1 376 ? -2.644 5.455 11.713 1.00 60.56 376 THR A CA 1
ATOM 2903 C C . THR A 1 376 ? -2.418 5.926 13.155 1.00 60.56 376 THR A C 1
ATOM 2905 O O . THR A 1 376 ? -1.430 5.551 13.775 1.00 60.56 376 THR A O 1
ATOM 2908 N N . ASP A 1 377 ? -3.273 6.759 13.745 1.00 65.62 377 ASP A N 1
ATOM 2909 C CA . ASP A 1 377 ? -2.906 7.399 15.025 1.00 65.62 377 ASP A CA 1
ATOM 2910 C C . ASP A 1 377 ? -2.710 6.401 16.187 1.00 65.62 377 ASP A C 1
ATOM 2912 O O . ASP A 1 377 ? -1.812 6.579 17.010 1.00 65.62 377 ASP A O 1
ATOM 2916 N N . SER A 1 378 ? -3.474 5.303 16.222 1.00 68.00 378 SER A N 1
ATOM 2917 C CA . SER A 1 378 ? -3.374 4.261 17.269 1.00 68.00 378 SER A CA 1
ATOM 2918 C C . SER A 1 378 ? -3.385 2.814 16.757 1.00 68.00 378 SER A C 1
ATOM 2920 O O . SER A 1 378 ? -3.028 1.895 17.499 1.00 68.00 378 SER A O 1
ATOM 2922 N N . GLN A 1 379 ? -3.735 2.601 15.489 1.00 74.75 379 GLN A N 1
ATOM 2923 C CA . GLN A 1 379 ? -3.846 1.286 14.858 1.00 74.75 379 GLN A CA 1
ATOM 2924 C C . GLN A 1 379 ? -3.357 1.324 13.409 1.00 74.75 379 GLN A C 1
ATOM 2926 O O . GLN A 1 379 ? -3.238 2.393 12.810 1.00 74.75 379 GLN A O 1
ATOM 2931 N N . VAL A 1 380 ? -3.068 0.150 12.860 1.00 84.31 380 VAL A N 1
ATOM 2932 C CA . VAL A 1 380 ? -2.705 -0.073 11.460 1.00 84.31 380 VAL A CA 1
ATOM 2933 C C . VAL A 1 380 ? -3.671 -1.106 10.899 1.00 84.31 380 VAL A C 1
ATOM 2935 O O . VAL A 1 380 ? -3.839 -2.174 11.486 1.00 84.31 380 VAL A O 1
ATOM 2938 N N . THR A 1 381 ? -4.306 -0.797 9.771 1.00 86.31 381 THR A N 1
ATOM 2939 C CA . THR A 1 381 ? -5.096 -1.775 9.017 1.00 86.31 381 THR A CA 1
ATOM 2940 C C . THR A 1 381 ? -4.290 -2.219 7.811 1.00 86.31 381 THR A C 1
ATOM 2942 O O . THR A 1 381 ? -3.920 -1.393 6.980 1.00 86.31 381 THR A O 1
ATOM 2945 N N . LEU A 1 382 ? -4.012 -3.518 7.737 1.00 89.00 382 LEU A N 1
ATOM 2946 C CA . LEU A 1 382 ? -3.382 -4.163 6.595 1.00 89.00 382 LEU A CA 1
ATOM 2947 C C . LEU A 1 382 ? -4.453 -4.747 5.678 1.00 89.00 382 LEU A C 1
ATOM 2949 O O . LEU A 1 382 ? -5.365 -5.426 6.147 1.00 89.00 382 LEU A O 1
ATOM 2953 N N . VAL A 1 383 ? -4.315 -4.525 4.378 1.00 89.00 383 VAL A N 1
ATOM 2954 C CA . VAL A 1 383 ? -5.150 -5.113 3.331 1.00 89.00 383 VAL A CA 1
ATOM 2955 C C . VAL A 1 383 ? -4.310 -6.112 2.547 1.00 89.00 383 VAL A C 1
ATOM 2957 O O . VAL A 1 383 ? -3.289 -5.757 1.961 1.00 89.00 383 VAL A O 1
ATOM 2960 N N . ASN A 1 384 ? -4.745 -7.364 2.531 1.00 85.50 384 ASN A N 1
ATOM 2961 C CA . ASN A 1 384 ? -4.177 -8.431 1.710 1.00 85.50 384 ASN A CA 1
ATOM 2962 C C . ASN A 1 384 ? -5.271 -8.985 0.777 1.00 85.50 384 ASN A C 1
ATOM 2964 O O . ASN A 1 384 ? -6.439 -8.630 0.925 1.00 85.50 384 ASN A O 1
ATOM 2968 N N . VAL A 1 385 ? -4.929 -9.830 -0.192 1.00 81.00 385 VAL A N 1
ATOM 2969 C CA . VAL A 1 385 ? -5.882 -10.522 -1.064 1.00 81.00 385 VAL A CA 1
ATOM 2970 C C . VAL A 1 385 ? -5.691 -12.022 -0.913 1.00 81.00 385 VAL A C 1
ATOM 2972 O O . VAL A 1 385 ? -4.640 -12.563 -1.236 1.00 81.00 385 VAL A O 1
ATOM 2975 N N . ILE A 1 386 ? -6.731 -12.696 -0.430 1.00 72.81 386 ILE A N 1
ATOM 2976 C CA . ILE A 1 386 ? -6.768 -14.150 -0.255 1.00 72.81 386 ILE A CA 1
ATOM 2977 C C . ILE A 1 386 ? -7.971 -14.657 -1.050 1.00 72.81 386 ILE A C 1
ATOM 2979 O O . ILE A 1 386 ? -9.062 -14.102 -0.929 1.00 72.81 386 ILE A O 1
ATOM 2983 N N . GLU A 1 387 ? -7.771 -15.664 -1.904 1.00 70.81 387 GLU A N 1
ATOM 2984 C CA . GLU A 1 387 ? -8.814 -16.200 -2.801 1.00 70.81 387 GLU A CA 1
ATOM 2985 C C . GLU A 1 387 ? -9.551 -15.113 -3.611 1.00 70.81 387 GLU A C 1
ATOM 2987 O O . GLU A 1 387 ? -10.782 -15.076 -3.659 1.00 70.81 387 GLU A O 1
ATOM 2992 N N . ASN A 1 388 ? -8.809 -14.192 -4.236 1.00 72.06 388 ASN A N 1
ATOM 2993 C CA . ASN A 1 388 ? -9.380 -13.089 -5.023 1.00 72.06 388 ASN A CA 1
ATOM 2994 C C . ASN A 1 388 ? -10.315 -12.150 -4.232 1.00 72.06 388 ASN A C 1
ATOM 2996 O O . ASN A 1 388 ? -11.111 -11.418 -4.825 1.00 72.06 388 ASN A O 1
ATOM 3000 N N . LYS A 1 389 ? -10.216 -12.133 -2.897 1.00 75.69 389 LYS A N 1
ATOM 3001 C CA . LYS A 1 389 ? -10.988 -11.241 -2.029 1.00 75.69 389 LYS A CA 1
ATOM 3002 C C . LYS A 1 389 ? -10.066 -10.416 -1.134 1.00 75.69 389 LYS A C 1
ATOM 3004 O O . LYS A 1 389 ? -9.140 -10.976 -0.548 1.00 75.69 389 LYS A O 1
ATOM 3009 N N . PRO A 1 390 ? -10.321 -9.105 -0.982 1.00 78.75 390 PRO A N 1
ATOM 3010 C CA . PRO A 1 390 ? -9.585 -8.291 -0.031 1.00 78.75 390 PRO A CA 1
ATOM 3011 C C . PRO A 1 390 ? -9.915 -8.733 1.399 1.00 78.75 390 PRO A C 1
ATOM 3013 O O . PRO A 1 390 ? -11.078 -8.781 1.800 1.00 78.75 390 PRO A O 1
ATOM 3016 N N . VAL A 1 391 ? -8.879 -9.026 2.173 1.00 79.50 391 VAL A N 1
ATOM 3017 C CA . VAL A 1 391 ? -8.944 -9.356 3.596 1.00 79.50 391 VAL A CA 1
ATOM 3018 C C . VAL A 1 391 ? -8.273 -8.229 4.367 1.00 79.50 391 VAL A C 1
ATOM 3020 O O . VAL A 1 391 ? -7.138 -7.860 4.068 1.00 79.50 391 VAL A O 1
ATOM 3023 N N . LYS A 1 392 ? -8.984 -7.671 5.351 1.00 83.38 392 LYS A N 1
ATOM 3024 C CA . LYS A 1 392 ? -8.477 -6.598 6.213 1.00 83.38 392 LYS A CA 1
ATOM 3025 C C . LYS A 1 392 ? -8.111 -7.146 7.586 1.00 83.38 392 LYS A C 1
ATOM 3027 O O . LYS A 1 392 ? -8.918 -7.837 8.205 1.00 83.38 392 LYS A O 1
ATOM 3032 N N . THR A 1 393 ? -6.938 -6.768 8.075 1.00 81.12 393 THR A N 1
ATOM 3033 C CA . THR A 1 393 ? -6.439 -7.127 9.403 1.00 81.12 393 THR A CA 1
ATOM 3034 C C . THR A 1 393 ? -6.028 -5.862 10.138 1.00 81.12 393 THR A C 1
ATOM 3036 O O . THR A 1 393 ? -5.077 -5.193 9.739 1.00 81.12 393 THR A O 1
ATOM 3039 N N . THR A 1 394 ? -6.732 -5.531 11.217 1.00 81.38 394 THR A N 1
ATOM 3040 C CA . THR A 1 394 ? -6.430 -4.359 12.048 1.00 81.38 394 THR A CA 1
ATOM 3041 C C . THR A 1 394 ? -5.616 -4.765 13.270 1.00 81.38 394 THR A C 1
ATOM 3043 O O . THR A 1 394 ? -5.955 -5.718 13.973 1.00 81.38 394 THR A O 1
ATOM 3046 N N . ILE A 1 395 ? -4.529 -4.037 13.515 1.00 81.25 395 ILE A N 1
ATOM 3047 C CA . ILE A 1 395 ? -3.552 -4.302 14.570 1.00 81.25 395 ILE A CA 1
ATOM 3048 C C . ILE A 1 395 ? -3.334 -2.999 15.340 1.00 81.25 395 ILE A C 1
ATOM 3050 O O . ILE A 1 395 ? -3.090 -1.949 14.742 1.00 81.25 395 ILE A O 1
ATOM 3054 N N . GLY A 1 396 ? -3.411 -3.041 16.670 1.00 77.69 396 GLY A N 1
ATOM 3055 C CA . GLY A 1 396 ? -3.043 -1.888 17.490 1.00 77.69 396 GLY A CA 1
ATOM 3056 C C . GLY A 1 396 ? -1.544 -1.614 17.369 1.00 77.69 396 GLY A C 1
ATOM 3057 O O . GLY A 1 396 ? -0.752 -2.546 17.444 1.00 77.69 396 GLY A O 1
ATOM 3058 N N . LYS A 1 397 ? -1.120 -0.349 17.238 1.00 80.56 397 LYS A N 1
ATOM 3059 C CA . LYS A 1 397 ? 0.316 -0.014 17.112 1.00 80.56 397 LYS A CA 1
ATOM 3060 C C . LYS A 1 397 ? 1.162 -0.507 18.289 1.00 80.56 397 LYS A C 1
ATOM 3062 O O . LYS A 1 397 ? 2.327 -0.818 18.107 1.00 80.56 397 LYS A O 1
ATOM 3067 N N . LYS A 1 398 ? 0.564 -0.601 19.480 1.00 80.56 398 LYS A N 1
ATOM 3068 C CA . LYS A 1 398 ? 1.201 -1.154 20.687 1.00 80.56 398 LYS A CA 1
ATOM 3069 C C . LYS A 1 398 ? 1.499 -2.656 20.600 1.00 80.56 398 LYS A C 1
ATOM 3071 O O . LYS A 1 398 ? 2.312 -3.136 21.372 1.00 80.56 398 LYS A O 1
ATOM 3076 N N . ASP A 1 399 ? 0.825 -3.371 19.700 1.00 81.69 399 ASP A N 1
ATOM 3077 C CA . ASP A 1 399 ? 1.000 -4.809 19.479 1.00 81.69 399 ASP A CA 1
ATOM 3078 C C . ASP A 1 399 ? 1.994 -5.087 18.333 1.00 81.69 399 ASP A C 1
ATOM 3080 O O . ASP A 1 399 ? 2.218 -6.248 17.992 1.00 81.69 399 ASP A O 1
ATOM 3084 N N . ILE A 1 400 ? 2.555 -4.044 17.706 1.00 88.69 400 ILE A N 1
ATOM 3085 C CA . ILE A 1 400 ? 3.530 -4.145 16.616 1.00 88.69 400 ILE A CA 1
ATOM 3086 C C . ILE A 1 400 ? 4.935 -4.083 17.213 1.00 88.69 400 ILE A C 1
ATOM 3088 O O . ILE A 1 400 ? 5.293 -3.100 17.858 1.00 88.69 400 ILE A O 1
ATOM 3092 N N . GLU A 1 401 ? 5.723 -5.124 16.968 1.00 90.50 401 GLU A N 1
ATOM 3093 C CA . GLU A 1 401 ? 7.152 -5.160 17.280 1.00 90.50 401 GLU A CA 1
ATOM 3094 C C . GLU A 1 401 ? 7.950 -4.419 16.203 1.00 90.50 401 GLU A C 1
ATOM 3096 O O . GLU A 1 401 ? 8.765 -3.549 16.497 1.00 90.50 401 GLU A O 1
ATOM 3101 N N . GLU A 1 402 ? 7.665 -4.729 14.937 1.00 90.94 402 GLU A N 1
ATOM 3102 C CA . GLU A 1 402 ? 8.377 -4.192 13.784 1.00 90.94 402 GLU A CA 1
ATOM 3103 C C . GLU A 1 402 ? 7.420 -4.025 12.601 1.00 90.94 402 GLU A C 1
ATOM 3105 O O . GLU A 1 402 ? 6.515 -4.830 12.383 1.00 90.94 402 GLU A O 1
ATOM 3110 N N . MET A 1 403 ? 7.624 -2.974 11.811 1.00 91.81 403 MET A N 1
ATOM 3111 C CA . MET A 1 403 ? 6.887 -2.741 10.575 1.00 91.81 403 MET A CA 1
ATOM 3112 C C . MET A 1 403 ? 7.838 -2.192 9.517 1.00 91.81 403 MET A C 1
ATOM 3114 O O . MET A 1 403 ? 8.283 -1.048 9.611 1.00 91.81 403 MET A O 1
ATOM 3118 N N . LEU A 1 404 ? 8.133 -3.004 8.505 1.00 88.56 404 LEU A N 1
ATOM 3119 C CA . LEU A 1 404 ? 9.070 -2.671 7.435 1.00 88.56 404 LEU A CA 1
ATOM 3120 C C . LEU A 1 404 ? 8.373 -2.674 6.073 1.00 88.56 404 LEU A C 1
ATOM 3122 O O . LEU A 1 404 ? 7.494 -3.508 5.843 1.00 88.56 404 LEU A O 1
ATOM 3126 N N . PRO A 1 405 ? 8.758 -1.781 5.148 1.00 87.12 405 PRO A N 1
ATOM 3127 C CA . PRO A 1 405 ? 8.306 -1.876 3.767 1.00 87.12 405 PRO A CA 1
ATOM 3128 C C . PRO A 1 405 ? 8.777 -3.198 3.141 1.00 87.12 405 PRO A C 1
ATOM 3130 O O . PRO A 1 405 ? 9.926 -3.608 3.312 1.00 87.12 405 PRO A O 1
ATOM 3133 N N . SER A 1 406 ? 7.888 -3.867 2.410 1.00 85.56 406 SER A N 1
ATOM 3134 C CA . SER A 1 406 ? 8.196 -5.086 1.665 1.00 85.56 406 SER A CA 1
ATOM 3135 C C . SER A 1 406 ? 8.859 -4.738 0.333 1.00 85.56 406 SER A C 1
ATOM 3137 O O . SER A 1 406 ? 8.339 -3.932 -0.438 1.00 85.56 406 SER A O 1
ATOM 3139 N N . ALA A 1 407 ? 9.976 -5.402 0.028 1.00 80.62 407 ALA A N 1
ATOM 3140 C CA . ALA A 1 407 ? 10.592 -5.369 -1.301 1.00 80.62 407 ALA A CA 1
ATOM 3141 C C . ALA A 1 407 ? 9.836 -6.238 -2.328 1.00 80.62 407 ALA A C 1
ATOM 3143 O O . ALA A 1 407 ? 10.166 -6.234 -3.511 1.00 80.62 407 ALA A O 1
ATOM 3144 N N . VAL A 1 408 ? 8.838 -7.003 -1.874 1.00 83.44 408 VAL A N 1
ATOM 3145 C CA . VAL A 1 408 ? 8.033 -7.914 -2.690 1.00 83.44 408 VAL A CA 1
ATOM 3146 C C . VAL A 1 408 ? 6.629 -7.352 -2.848 1.00 83.44 408 VAL A C 1
ATOM 3148 O O . VAL A 1 408 ? 5.990 -6.972 -1.862 1.00 83.44 408 VAL A O 1
ATOM 3151 N N . SER A 1 409 ? 6.149 -7.317 -4.089 1.00 86.19 409 SER A N 1
ATOM 3152 C CA . SER A 1 409 ? 4.797 -6.873 -4.411 1.00 86.19 409 SER A CA 1
ATOM 3153 C C . SER A 1 409 ? 3.746 -7.848 -3.889 1.00 86.19 409 SER A C 1
ATOM 3155 O O . SER A 1 409 ? 3.957 -9.060 -3.868 1.00 86.19 409 SER A O 1
ATOM 3157 N N . LEU A 1 410 ? 2.578 -7.317 -3.521 1.00 86.38 410 LEU A N 1
ATOM 3158 C CA . LEU A 1 410 ? 1.401 -8.133 -3.215 1.00 86.38 410 LEU A CA 1
ATOM 3159 C C . LEU A 1 410 ? 0.837 -8.816 -4.476 1.00 86.38 410 LEU A C 1
ATOM 3161 O O . LEU A 1 410 ? 0.114 -9.804 -4.376 1.00 86.38 410 LEU A O 1
ATOM 3165 N N . MET A 1 411 ? 1.153 -8.288 -5.664 1.00 88.31 411 MET A N 1
ATOM 3166 C CA . MET A 1 411 ? 0.795 -8.912 -6.935 1.00 88.31 411 MET A CA 1
ATOM 3167 C C . MET A 1 411 ? 1.659 -10.169 -7.154 1.00 88.31 411 MET A C 1
ATOM 3169 O O . MET A 1 411 ? 2.888 -10.060 -7.152 1.00 88.31 411 MET A O 1
ATOM 3173 N N . PRO A 1 412 ? 1.052 -11.352 -7.363 1.00 83.44 412 PRO A N 1
ATOM 3174 C CA . PRO A 1 412 ? 1.806 -12.589 -7.544 1.00 83.44 412 PRO A CA 1
ATOM 3175 C C . PRO A 1 412 ? 2.671 -12.587 -8.812 1.00 83.44 412 PRO A C 1
ATOM 3177 O O . PRO A 1 412 ? 2.282 -12.057 -9.850 1.00 83.44 412 PRO A O 1
ATOM 3180 N N . GLU A 1 413 ? 3.825 -13.253 -8.756 1.00 83.81 413 GLU A N 1
ATOM 3181 C CA . GLU A 1 413 ? 4.592 -13.627 -9.952 1.00 83.81 413 GLU A CA 1
ATOM 3182 C C . GLU A 1 413 ? 3.951 -14.835 -10.658 1.00 83.81 413 GLU A C 1
ATOM 3184 O O . GLU A 1 413 ? 3.206 -15.594 -10.037 1.00 83.81 413 GLU A O 1
ATOM 3189 N N . LYS A 1 414 ? 4.309 -15.071 -11.930 1.00 84.00 414 LYS A N 1
ATOM 3190 C CA . LYS A 1 414 ? 3.862 -16.229 -12.740 1.00 84.00 414 LYS A CA 1
ATOM 3191 C C . LYS A 1 414 ? 2.361 -16.266 -13.071 1.00 84.00 414 LYS A C 1
ATOM 3193 O O . LYS A 1 414 ? 1.847 -17.302 -13.482 1.00 84.00 414 LYS A O 1
ATOM 3198 N N . LEU A 1 415 ? 1.666 -15.128 -12.994 1.00 86.50 415 LEU A N 1
ATOM 3199 C CA . LEU A 1 415 ? 0.232 -15.011 -13.322 1.00 86.50 415 LEU A CA 1
ATOM 3200 C C . LEU A 1 415 ? -0.138 -15.478 -14.741 1.00 86.50 415 LEU A C 1
ATOM 3202 O O . LEU A 1 415 ? -1.286 -15.829 -14.990 1.00 86.50 415 LEU A O 1
ATOM 3206 N N . LEU A 1 416 ? 0.819 -15.476 -15.673 1.00 90.88 416 LEU A N 1
ATOM 3207 C CA . LEU A 1 416 ? 0.608 -15.889 -17.063 1.00 90.88 416 LEU A CA 1
ATOM 3208 C C . LEU A 1 416 ? 0.950 -17.363 -17.322 1.00 90.88 416 LEU A C 1
ATOM 3210 O O . LEU A 1 416 ? 0.703 -17.851 -18.419 1.00 90.88 416 LEU A O 1
ATOM 3214 N N . ASP A 1 417 ? 1.547 -18.075 -16.365 1.00 86.00 417 ASP A N 1
ATOM 3215 C CA . ASP A 1 417 ? 2.120 -19.405 -16.618 1.00 86.00 417 ASP A CA 1
ATOM 3216 C C . ASP A 1 417 ? 1.062 -20.515 -16.689 1.00 86.00 417 ASP A C 1
ATOM 3218 O O . ASP A 1 417 ? 1.323 -21.577 -17.248 1.00 86.00 417 ASP A O 1
ATOM 3222 N N . THR A 1 418 ? -0.139 -20.262 -16.167 1.00 85.12 418 THR A N 1
ATOM 3223 C CA . THR A 1 418 ? -1.294 -21.169 -16.267 1.00 85.12 418 THR A CA 1
ATOM 3224 C C . THR A 1 418 ? -2.138 -20.932 -17.519 1.00 85.12 418 THR A C 1
ATOM 3226 O O . THR A 1 418 ? -3.076 -21.689 -17.763 1.00 85.12 418 THR A O 1
ATOM 3229 N N . LEU A 1 419 ? -1.820 -19.898 -18.306 1.00 92.62 419 LEU A N 1
ATOM 3230 C CA . LEU A 1 419 ? -2.545 -19.523 -19.515 1.00 92.62 419 LEU A CA 1
ATOM 3231 C C . LEU A 1 419 ? -1.833 -20.058 -20.762 1.00 92.62 419 LEU A C 1
ATOM 3233 O O . LEU A 1 419 ? -0.607 -19.999 -20.886 1.00 92.62 419 LEU A O 1
ATOM 3237 N N . SER A 1 420 ? -2.610 -20.525 -21.732 1.00 94.81 420 SER A N 1
ATOM 3238 C CA . SER A 1 420 ? -2.128 -20.791 -23.085 1.00 94.81 420 SER A CA 1
ATOM 3239 C C . SER A 1 420 ? -1.692 -19.496 -23.777 1.00 94.81 420 SER A C 1
ATOM 3241 O O . SER A 1 420 ? -2.138 -18.396 -23.451 1.00 94.81 420 SER A O 1
ATOM 3243 N N . TYR A 1 421 ? -0.848 -19.600 -24.804 1.00 94.06 421 TYR A N 1
ATOM 3244 C CA . TYR A 1 421 ? -0.409 -18.416 -25.549 1.00 94.06 421 TYR A CA 1
ATOM 3245 C C . TYR A 1 421 ? -1.556 -17.659 -26.226 1.00 94.06 421 TYR A C 1
ATOM 3247 O O . TYR A 1 421 ? -1.466 -16.441 -26.379 1.00 94.06 421 TYR A O 1
ATOM 3255 N N . GLN A 1 422 ? -2.636 -18.353 -26.604 1.00 95.88 422 GLN A N 1
ATOM 3256 C CA . GLN A 1 422 ? -3.823 -17.688 -27.133 1.00 95.88 422 GLN A CA 1
ATOM 3257 C C . GLN A 1 422 ? -4.560 -16.911 -26.040 1.00 95.88 422 GLN A C 1
ATOM 3259 O O . GLN A 1 422 ? -4.862 -15.743 -26.248 1.00 95.88 422 GLN A O 1
ATOM 3264 N N . GLU A 1 423 ? -4.744 -17.494 -24.854 1.00 96.69 423 GLU A N 1
ATOM 3265 C CA . GLU A 1 423 ? -5.325 -16.790 -23.703 1.00 96.69 423 GLU A CA 1
ATOM 3266 C C . GLU A 1 423 ? -4.492 -15.565 -23.303 1.00 96.69 423 GLU A C 1
ATOM 3268 O O . GLU A 1 423 ? -5.041 -14.506 -23.012 1.00 96.69 423 GLU A O 1
ATOM 3273 N N . ILE A 1 424 ? -3.159 -15.651 -23.353 1.00 96.31 424 ILE A N 1
ATOM 3274 C CA . ILE A 1 424 ? -2.292 -14.493 -23.093 1.00 96.31 424 ILE A CA 1
ATOM 3275 C C . ILE A 1 424 ? -2.520 -13.399 -24.151 1.00 96.31 424 ILE A C 1
ATOM 3277 O O . ILE A 1 424 ? -2.632 -12.224 -23.797 1.00 96.31 424 ILE A O 1
ATOM 3281 N N . ARG A 1 425 ? -2.637 -13.752 -25.440 1.00 96.50 425 ARG A N 1
ATOM 3282 C CA . ARG A 1 425 ? -2.983 -12.788 -26.503 1.00 96.50 425 ARG A CA 1
ATOM 3283 C C . ARG A 1 425 ? -4.352 -12.157 -26.276 1.00 96.50 425 ARG A C 1
ATOM 3285 O O . ARG A 1 425 ? -4.483 -10.946 -26.432 1.00 96.50 425 ARG A O 1
ATOM 3292 N N . ASP A 1 426 ? -5.342 -12.950 -25.886 1.00 96.88 426 ASP A N 1
ATOM 3293 C CA . ASP A 1 426 ? -6.704 -12.495 -25.608 1.00 96.88 426 ASP A CA 1
ATOM 3294 C C . ASP A 1 426 ? -6.723 -11.517 -24.423 1.00 96.88 426 ASP A C 1
ATOM 3296 O O . ASP A 1 426 ? -7.247 -10.408 -24.545 1.00 96.88 426 ASP A O 1
ATOM 3300 N N . LEU A 1 427 ? -6.062 -11.869 -23.312 1.00 96.88 427 LEU A N 1
ATOM 3301 C CA . LEU A 1 427 ? -5.902 -11.001 -22.143 1.00 96.88 427 LEU A CA 1
ATOM 3302 C C . LEU A 1 427 ? -5.275 -9.658 -22.530 1.00 96.88 427 LEU A C 1
ATOM 3304 O O . LEU A 1 427 ? -5.812 -8.608 -22.182 1.00 96.88 427 LEU A O 1
ATOM 3308 N N . PHE A 1 428 ? -4.176 -9.671 -23.288 1.00 95.75 428 PHE A N 1
ATOM 3309 C CA . PHE A 1 428 ? -3.545 -8.436 -23.755 1.00 95.75 428 PHE A CA 1
ATOM 3310 C C . PHE A 1 428 ? -4.458 -7.656 -24.711 1.00 95.75 428 PHE A C 1
ATOM 3312 O O . PHE A 1 428 ? -4.580 -6.446 -24.560 1.00 95.75 428 PHE A O 1
ATOM 3319 N N . ALA A 1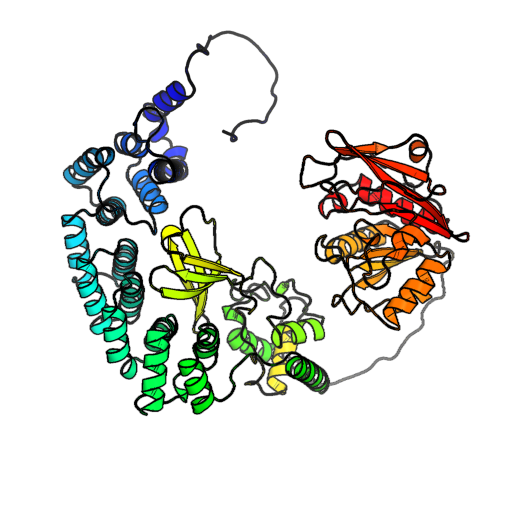 429 ? -5.186 -8.309 -25.619 1.00 95.06 429 ALA A N 1
ATOM 3320 C CA . ALA A 1 429 ? -6.141 -7.624 -26.491 1.00 95.06 429 ALA A CA 1
ATOM 3321 C C . ALA A 1 429 ? -7.201 -6.838 -25.697 1.00 95.06 429 ALA A C 1
ATOM 3323 O O . ALA A 1 429 ? -7.547 -5.723 -26.086 1.00 95.06 429 ALA A O 1
ATOM 3324 N N . TYR A 1 430 ? -7.668 -7.372 -24.563 1.00 95.69 430 TYR A N 1
ATOM 3325 C CA . TYR A 1 430 ? -8.568 -6.655 -23.656 1.00 95.69 430 TYR A CA 1
ATOM 3326 C C . TYR A 1 430 ? -7.863 -5.545 -22.868 1.00 95.69 430 TYR A C 1
ATOM 3328 O O . TYR A 1 430 ? -8.335 -4.405 -22.849 1.00 95.69 430 TYR A O 1
ATOM 3336 N N . LEU A 1 431 ? -6.711 -5.849 -22.253 1.00 94.50 431 LEU A N 1
ATOM 3337 C CA . LEU A 1 431 ? -5.936 -4.876 -21.478 1.00 94.50 431 LEU A CA 1
ATOM 3338 C C . LEU A 1 431 ? -5.581 -3.649 -22.318 1.00 94.50 431 LEU A C 1
ATOM 3340 O O . LEU A 1 431 ? -5.597 -2.544 -21.796 1.00 94.50 431 LEU A O 1
ATOM 3344 N N . GLN A 1 432 ? -5.306 -3.799 -23.611 1.00 93.44 432 GLN A N 1
ATOM 3345 C CA . GLN A 1 432 ? -4.866 -2.702 -24.473 1.00 93.44 432 GLN A CA 1
ATOM 3346 C C . GLN A 1 432 ? -6.021 -1.912 -25.123 1.00 93.44 432 GLN A C 1
ATOM 3348 O O . GLN A 1 432 ? -5.763 -0.995 -25.906 1.00 93.44 432 GLN A O 1
ATOM 3353 N N . LEU A 1 433 ? -7.289 -2.204 -24.791 1.00 89.81 433 LEU A N 1
ATOM 3354 C CA . LEU A 1 433 ? -8.437 -1.501 -25.375 1.00 89.81 433 LEU A CA 1
ATOM 3355 C C . LEU A 1 433 ? -8.435 0.003 -25.034 1.00 89.81 433 LEU A C 1
ATOM 3357 O O . LEU A 1 433 ? -8.409 0.380 -23.859 1.00 89.81 433 LEU A O 1
ATOM 3361 N N . PRO A 1 434 ? -8.525 0.899 -26.024 1.00 72.31 434 PRO A N 1
ATOM 3362 C CA . PRO A 1 434 ? -8.348 2.326 -25.809 1.00 72.31 434 PRO A CA 1
ATOM 3363 C C . PRO A 1 434 ? -9.640 3.057 -25.409 1.00 72.31 434 PRO A C 1
ATOM 3365 O O . PRO A 1 434 ? -9.772 4.148 -25.913 1.00 72.31 434 PRO A O 1
ATOM 3368 N N . ASP A 1 435 ? -10.562 2.467 -24.610 1.00 66.56 435 ASP A N 1
ATOM 3369 C CA . ASP A 1 435 ? -11.665 3.138 -23.840 1.00 66.56 435 ASP A CA 1
ATOM 3370 C C . ASP A 1 435 ? -12.860 2.204 -23.469 1.00 66.56 435 ASP A C 1
ATOM 3372 O O . ASP A 1 435 ? -14.023 2.605 -23.492 1.00 66.56 435 ASP A O 1
ATOM 3376 N N . GLY A 1 436 ? -12.633 0.927 -23.135 1.00 54.59 436 GLY A N 1
ATOM 3377 C CA . GLY A 1 436 ? -13.672 0.060 -22.537 1.00 54.59 436 GLY A CA 1
ATOM 3378 C C . GLY A 1 436 ? -14.869 -0.313 -23.422 1.00 54.59 436 GLY A C 1
ATOM 3379 O O . GLY A 1 436 ? -15.755 -1.040 -22.980 1.00 54.59 436 GLY A O 1
ATOM 3380 N N . LYS A 1 437 ? -14.901 0.120 -24.686 1.00 47.56 437 LYS A N 1
ATOM 3381 C CA . LYS A 1 437 ? -15.871 -0.362 -25.674 1.00 47.56 437 LYS A CA 1
ATOM 3382 C C . LYS A 1 437 ? -15.342 -1.642 -26.311 1.00 47.56 437 LYS A C 1
ATOM 3384 O O . LYS A 1 437 ? -14.332 -1.613 -27.013 1.00 47.56 437 LYS A O 1
ATOM 3389 N N . ALA A 1 438 ? -16.021 -2.761 -26.064 1.00 42.50 438 ALA A N 1
ATOM 3390 C CA . ALA A 1 438 ? -15.778 -3.992 -26.806 1.00 42.50 438 ALA A CA 1
ATOM 3391 C C . ALA A 1 438 ? -15.986 -3.733 -28.314 1.00 42.50 438 ALA A C 1
ATOM 3393 O O . ALA A 1 438 ? -16.956 -3.059 -28.680 1.00 42.50 438 ALA A O 1
ATOM 3394 N N . PRO A 1 439 ? -15.105 -4.225 -29.202 1.00 38.97 439 PRO A N 1
ATOM 3395 C CA . PRO A 1 439 ? -15.339 -4.120 -30.635 1.00 38.97 439 PRO A CA 1
ATOM 3396 C C . PRO A 1 439 ? -16.529 -5.011 -31.038 1.00 38.97 439 PRO A C 1
ATOM 3398 O O . PRO A 1 439 ? -16.668 -6.113 -30.502 1.00 38.97 439 PRO A O 1
ATOM 3401 N N . PRO A 1 440 ? -17.389 -4.582 -31.983 1.00 35.56 440 PRO A N 1
ATOM 3402 C CA . PRO A 1 440 ? -18.401 -5.467 -32.538 1.00 35.56 440 PRO A CA 1
ATOM 3403 C C . PRO A 1 440 ? -17.719 -6.583 -33.338 1.00 35.56 440 PRO A C 1
ATOM 3405 O O . PRO A 1 440 ? -16.773 -6.338 -34.091 1.00 35.56 440 PRO A O 1
ATOM 3408 N N . VAL A 1 441 ? -18.223 -7.804 -33.158 1.00 36.53 441 VAL A N 1
ATOM 3409 C CA . VAL A 1 441 ? -17.835 -9.012 -33.896 1.00 36.53 441 VAL A CA 1
ATOM 3410 C C . VAL A 1 441 ? -17.927 -8.744 -35.402 1.00 36.53 441 VAL A C 1
ATOM 3412 O O . VAL A 1 441 ? -18.943 -8.232 -35.874 1.00 36.53 441 VAL A O 1
ATOM 3415 N N . LYS A 1 442 ? -16.888 -9.099 -36.164 1.00 31.11 442 LYS A N 1
ATOM 3416 C CA . LYS A 1 442 ? -16.950 -9.138 -37.629 1.00 31.11 442 LYS A CA 1
ATOM 3417 C C . LYS A 1 442 ? -16.386 -10.447 -38.163 1.00 31.11 442 LYS A C 1
ATOM 3419 O O . LYS A 1 442 ? -15.232 -10.766 -37.900 1.00 31.11 442 LYS A O 1
ATOM 3424 N N . ASP A 1 443 ? -17.211 -11.112 -38.962 1.00 28.48 443 ASP A N 1
ATOM 3425 C CA . ASP A 1 443 ? -16.826 -12.074 -39.999 1.00 28.48 443 ASP A CA 1
ATOM 3426 C C . ASP A 1 443 ? -17.103 -11.425 -41.390 1.00 28.48 443 ASP A C 1
ATOM 3428 O O . ASP A 1 443 ? -17.601 -10.292 -41.426 1.00 28.48 443 ASP A O 1
ATOM 3432 N N . PRO A 1 444 ? -16.703 -12.006 -42.538 1.00 48.72 444 PRO A N 1
ATOM 3433 C CA . PRO A 1 444 ? -15.685 -11.413 -43.400 1.00 48.72 444 PRO A CA 1
ATOM 3434 C C . PRO A 1 444 ? -16.215 -10.819 -44.723 1.00 48.72 444 PRO A C 1
ATOM 3436 O O . PRO A 1 444 ? -17.370 -10.992 -45.096 1.00 48.72 444 PRO A O 1
ATOM 3439 N N . ALA A 1 445 ? -15.274 -10.198 -45.454 1.00 27.28 445 ALA A N 1
ATOM 3440 C CA . ALA A 1 445 ? -15.236 -9.907 -46.900 1.00 27.28 445 ALA A CA 1
ATOM 3441 C C . ALA A 1 445 ? -15.408 -8.440 -47.380 1.00 27.28 445 ALA A C 1
ATOM 3443 O O . ALA A 1 445 ? -16.508 -7.910 -47.479 1.00 27.28 445 ALA A O 1
ATOM 3444 N N . SER A 1 446 ? -14.259 -7.906 -47.841 1.00 27.25 446 SER A N 1
ATOM 3445 C CA . SER A 1 446 ? -14.017 -7.129 -49.083 1.00 27.25 446 SER A CA 1
ATOM 3446 C C . SER A 1 446 ? -14.513 -5.673 -49.247 1.00 27.25 446 SER A C 1
ATOM 3448 O O . SER A 1 446 ? -15.527 -5.292 -48.679 1.00 27.25 446 SER A O 1
ATOM 3450 N N . PRO A 1 447 ? -13.906 -4.871 -50.161 1.00 35.22 447 PRO A N 1
ATOM 3451 C CA . PRO A 1 447 ? -12.508 -4.850 -50.618 1.00 35.22 447 PRO A CA 1
ATOM 3452 C C . PRO A 1 447 ? -11.871 -3.433 -50.642 1.00 35.22 447 PRO A C 1
ATOM 3454 O O . PRO A 1 447 ? -12.493 -2.412 -50.361 1.00 35.22 447 PRO A O 1
ATOM 3457 N N . ARG A 1 448 ? -10.577 -3.424 -50.990 1.00 38.72 448 ARG A N 1
ATOM 3458 C CA . ARG A 1 448 ? -9.616 -2.309 -51.088 1.00 38.72 448 ARG A CA 1
ATOM 3459 C C . ARG A 1 448 ? -10.096 -1.081 -51.883 1.00 38.72 448 ARG A C 1
ATOM 3461 O O . ARG A 1 448 ? -10.742 -1.223 -52.918 1.00 38.72 448 ARG A O 1
ATOM 3468 N N . ARG A 1 449 ? -9.583 0.100 -51.507 1.00 28.89 449 ARG A N 1
ATOM 3469 C CA . ARG A 1 449 ? -9.287 1.208 -52.434 1.00 28.89 449 ARG A CA 1
ATOM 3470 C C . ARG A 1 449 ? -7.901 1.786 -52.148 1.00 28.89 449 ARG A C 1
ATOM 3472 O O . ARG A 1 449 ? -7.549 2.008 -50.995 1.00 28.89 449 ARG A O 1
ATOM 3479 N N . GLU A 1 450 ? -7.148 1.989 -53.221 1.00 27.28 450 GLU A N 1
ATOM 3480 C CA . GLU A 1 450 ? -5.835 2.640 -53.274 1.00 27.28 450 GLU A CA 1
ATOM 3481 C C . GLU A 1 450 ? -5.963 4.120 -53.731 1.00 27.28 450 GLU A C 1
ATOM 3483 O O . GLU A 1 450 ? -7.085 4.561 -54.002 1.00 27.28 450 GLU A O 1
ATOM 3488 N N . PRO A 1 451 ? -4.876 4.925 -53.715 1.00 42.28 451 PRO A N 1
ATOM 3489 C CA . PRO A 1 451 ? -4.887 6.293 -53.195 1.00 42.28 451 PRO A CA 1
ATOM 3490 C C . PRO A 1 451 ? -5.074 7.382 -54.262 1.00 42.28 451 PRO A C 1
ATOM 3492 O O . PRO A 1 451 ? -4.680 7.229 -55.415 1.00 42.28 451 PRO A O 1
ATOM 3495 N N . GLY A 1 452 ? -5.619 8.530 -53.848 1.00 26.34 452 GLY A N 1
ATOM 3496 C CA . GLY A 1 452 ? -5.783 9.715 -54.691 1.00 26.34 452 GLY A CA 1
ATOM 3497 C C . GLY A 1 452 ? -5.113 10.957 -54.101 1.00 26.34 452 GLY A C 1
ATOM 3498 O O . GLY A 1 452 ? -5.521 11.421 -53.043 1.00 26.34 452 GLY A O 1
ATOM 3499 N N . GLY A 1 453 ? -4.095 11.441 -54.823 1.00 25.89 453 GLY A N 1
ATOM 3500 C CA . GLY A 1 453 ? -3.592 12.818 -54.966 1.00 25.89 453 GLY A CA 1
ATOM 3501 C C . GLY A 1 453 ? -3.810 13.844 -53.849 1.00 25.89 453 GLY A C 1
ATOM 3502 O O . GLY A 1 453 ? -4.930 14.270 -53.583 1.00 25.89 453 GLY A O 1
ATOM 3503 N N . GLY A 1 454 ? -2.706 14.347 -53.289 1.00 30.27 454 GLY A N 1
ATOM 3504 C CA . GLY A 1 454 ? -2.709 15.574 -52.487 1.00 30.27 454 GLY A CA 1
ATOM 3505 C C . GLY A 1 454 ? -2.807 16.853 -53.333 1.00 30.27 454 GLY A C 1
ATOM 3506 O O . GLY A 1 454 ? -2.724 16.793 -54.561 1.00 30.27 454 GLY A O 1
ATOM 3507 N N . PRO A 1 455 ? -2.879 18.028 -52.685 1.00 29.86 455 PRO A N 1
ATOM 3508 C CA . PRO A 1 455 ? -2.405 19.278 -53.256 1.00 29.86 455 PRO A CA 1
ATOM 3509 C C . PRO A 1 455 ? -1.135 19.790 -52.549 1.00 29.86 455 PRO A C 1
ATOM 3511 O O . PRO A 1 455 ? -0.914 19.576 -51.357 1.00 29.86 455 PRO A O 1
ATOM 3514 N N . ALA A 1 456 ? -0.297 20.456 -53.341 1.00 29.12 456 ALA A N 1
ATOM 3515 C CA . ALA A 1 456 ? 0.983 21.071 -52.987 1.00 29.12 456 ALA A CA 1
ATOM 3516 C C . ALA A 1 456 ? 0.815 22.361 -52.127 1.00 29.12 456 ALA A C 1
ATOM 3518 O O . ALA A 1 456 ? -0.307 22.832 -51.941 1.00 29.12 456 ALA A O 1
ATOM 3519 N N . PRO A 1 457 ? 1.910 22.923 -51.569 1.00 39.97 457 PRO A N 1
ATOM 3520 C CA . PRO A 1 457 ? 1.935 23.541 -50.243 1.00 39.97 457 PRO A CA 1
ATOM 3521 C C . PRO A 1 457 ? 1.642 25.049 -50.229 1.00 39.97 457 PRO A C 1
ATOM 3523 O O . PRO A 1 457 ? 1.984 25.780 -51.158 1.00 39.97 457 PRO A O 1
ATOM 3526 N N . ALA A 1 458 ? 1.093 25.526 -49.109 1.00 30.14 458 ALA A N 1
ATOM 3527 C CA . ALA A 1 458 ? 1.048 26.946 -48.767 1.00 30.14 458 ALA A CA 1
ATOM 3528 C C . ALA A 1 458 ? 2.304 27.353 -47.970 1.00 30.14 458 ALA A C 1
ATOM 3530 O O . ALA A 1 458 ? 2.778 26.610 -47.110 1.00 30.14 458 ALA A O 1
ATOM 3531 N N . LYS A 1 459 ? 2.843 28.529 -48.306 1.00 34.75 459 LYS A N 1
ATOM 3532 C CA . LYS A 1 459 ? 4.125 29.088 -47.855 1.00 34.75 459 LYS A CA 1
ATOM 3533 C C . LYS A 1 459 ? 4.153 29.509 -46.377 1.00 34.75 459 LYS A C 1
ATOM 3535 O O . LYS A 1 459 ? 3.198 30.088 -45.869 1.00 34.75 459 LYS A O 1
ATOM 3540 N N . ASP A 1 460 ? 5.321 29.259 -45.782 1.00 42.00 460 ASP A N 1
ATOM 3541 C CA . ASP A 1 460 ? 5.992 29.944 -44.667 1.00 42.00 460 ASP A CA 1
ATOM 3542 C C . ASP A 1 460 ? 5.246 30.085 -43.332 1.00 42.00 460 ASP A C 1
ATOM 3544 O O . ASP A 1 460 ? 4.941 31.175 -42.855 1.00 42.00 460 ASP A O 1
ATOM 3548 N N . SER A 1 461 ? 5.072 28.947 -42.652 1.00 44.56 461 SER A N 1
ATOM 3549 C CA . SER A 1 461 ? 5.080 28.921 -41.181 1.00 44.56 461 SER A CA 1
ATOM 3550 C C . SER A 1 461 ? 6.529 28.783 -40.689 1.00 44.56 461 SER A C 1
ATOM 3552 O O . SER A 1 461 ? 7.260 27.957 -41.243 1.00 44.56 461 SER A O 1
ATOM 3554 N N . PRO A 1 462 ? 6.980 29.541 -39.669 1.00 55.91 462 PRO A N 1
ATOM 3555 C CA . PRO A 1 462 ? 8.344 29.419 -39.158 1.00 55.91 462 PRO A CA 1
ATOM 3556 C C . PRO A 1 462 ? 8.614 27.981 -38.697 1.00 55.91 462 PRO A C 1
ATOM 3558 O O . PRO A 1 462 ? 7.774 27.365 -38.036 1.00 55.91 462 PRO A O 1
ATOM 3561 N N . ALA A 1 463 ? 9.779 27.439 -39.066 1.00 78.12 463 ALA A N 1
ATOM 3562 C CA . ALA A 1 463 ? 10.154 26.065 -38.746 1.00 78.12 463 ALA A CA 1
ATOM 3563 C C . ALA A 1 463 ? 10.045 25.813 -37.234 1.00 78.12 463 ALA A C 1
ATOM 3565 O O . ALA A 1 463 ? 10.615 26.561 -36.430 1.00 78.12 463 ALA A O 1
ATOM 3566 N N . LYS A 1 464 ? 9.315 24.761 -36.842 1.00 91.75 464 LYS A N 1
ATOM 3567 C CA . LYS A 1 464 ? 9.133 24.406 -35.430 1.00 91.75 464 LYS A CA 1
ATOM 3568 C C . LYS A 1 464 ? 10.488 24.151 -34.763 1.00 91.75 464 LYS A C 1
ATOM 3570 O O . LYS A 1 464 ? 11.384 23.584 -35.382 1.00 91.75 464 LYS A O 1
ATOM 3575 N N . LEU A 1 465 ? 10.651 24.601 -33.521 1.00 95.38 465 LEU A N 1
ATOM 3576 C CA . LEU A 1 465 ? 11.841 24.306 -32.719 1.00 95.38 465 LEU A CA 1
ATOM 3577 C C . LEU A 1 465 ? 11.773 22.856 -32.228 1.00 95.38 465 LEU A C 1
ATOM 3579 O O . LEU A 1 465 ? 10.831 22.501 -31.519 1.00 95.38 465 LEU A O 1
ATOM 3583 N N . LYS A 1 466 ? 12.764 22.033 -32.579 1.00 97.75 466 LYS A N 1
ATOM 3584 C CA . LYS A 1 466 ? 12.834 20.628 -32.156 1.00 97.75 466 LYS A CA 1
ATOM 3585 C C . LYS A 1 466 ? 13.470 20.517 -30.777 1.00 97.75 466 LYS A C 1
ATOM 3587 O O . LYS A 1 466 ? 14.668 20.750 -30.621 1.00 97.75 466 LYS A O 1
ATOM 3592 N N . VAL A 1 467 ? 12.682 20.142 -29.777 1.00 98.38 467 VAL A N 1
ATOM 3593 C CA . VAL A 1 467 ? 13.117 20.075 -28.378 1.00 98.38 467 VAL A CA 1
ATOM 3594 C C . VAL A 1 467 ? 13.172 18.621 -27.923 1.00 98.38 467 VAL A C 1
ATOM 3596 O O . VAL A 1 467 ? 12.152 17.939 -27.898 1.00 98.38 467 VAL A O 1
ATOM 3599 N N . LEU A 1 468 ? 14.342 18.142 -27.507 1.00 98.56 468 LEU A N 1
ATOM 3600 C CA . LEU A 1 468 ? 14.454 16.846 -26.843 1.00 98.56 468 LEU A CA 1
ATOM 3601 C C . LEU A 1 468 ? 14.315 17.017 -25.331 1.00 98.56 468 LEU A C 1
ATOM 3603 O O . LEU A 1 468 ? 15.152 17.646 -24.689 1.00 98.56 468 LEU A O 1
ATOM 3607 N N . LEU A 1 469 ? 13.275 16.421 -24.756 1.00 98.62 469 LEU A N 1
ATOM 3608 C CA . LEU A 1 469 ? 13.046 16.378 -23.317 1.00 98.62 469 LEU A CA 1
ATOM 3609 C C . LEU A 1 469 ? 13.682 15.114 -22.734 1.00 98.62 469 LEU A C 1
ATOM 3611 O O . LEU A 1 469 ? 13.228 14.002 -23.008 1.00 98.62 469 LEU A O 1
ATOM 3615 N N . ILE A 1 470 ? 14.733 15.291 -21.936 1.00 98.62 470 ILE A N 1
ATOM 3616 C CA . ILE A 1 470 ? 15.512 14.211 -21.330 1.00 98.62 470 ILE A CA 1
ATOM 3617 C C . ILE A 1 470 ? 15.153 14.124 -19.853 1.00 98.62 470 ILE A C 1
ATOM 3619 O O . ILE A 1 470 ? 15.504 14.997 -19.054 1.00 98.62 470 ILE A O 1
ATOM 3623 N N . SER A 1 471 ? 14.449 13.056 -19.497 1.00 97.25 471 SER A N 1
ATOM 3624 C CA . SER A 1 471 ? 13.905 12.855 -18.161 1.00 97.25 471 SER A CA 1
ATOM 3625 C C . SER A 1 471 ? 14.608 11.711 -17.451 1.00 97.25 471 SER A C 1
ATOM 3627 O O . SER A 1 471 ? 14.774 10.637 -18.023 1.00 97.25 471 SER A O 1
ATOM 3629 N N . GLY A 1 472 ? 14.999 11.911 -16.192 1.00 92.38 472 GLY A N 1
ATOM 3630 C CA . GLY A 1 472 ? 15.613 10.8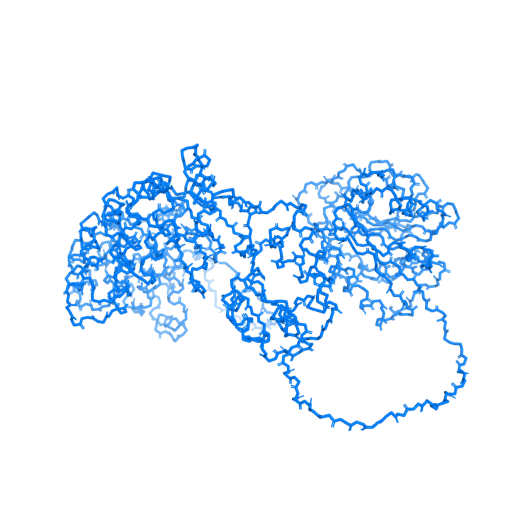48 -15.399 1.00 92.38 472 GLY A CA 1
ATOM 3631 C C . GLY A 1 472 ? 15.720 11.129 -13.910 1.00 92.38 472 GLY A C 1
ATOM 3632 O O . GLY A 1 472 ? 16.653 10.655 -13.272 1.00 92.38 472 GLY A O 1
ATOM 3633 N N . SER A 1 473 ? 14.814 11.932 -13.361 1.00 90.31 473 SER A N 1
ATOM 3634 C CA . SER A 1 473 ? 14.744 12.285 -11.947 1.00 90.31 473 SER A CA 1
ATOM 3635 C C . SER A 1 473 ? 13.448 11.766 -11.321 1.00 90.31 473 SER A C 1
ATOM 3637 O O . SER A 1 473 ? 12.433 12.458 -11.290 1.00 90.31 473 SER A O 1
ATOM 3639 N N . LEU A 1 474 ? 13.488 10.534 -10.792 1.00 80.44 474 LEU A N 1
ATOM 3640 C CA . LEU A 1 474 ? 12.341 9.916 -10.104 1.00 80.44 474 LEU A CA 1
ATOM 3641 C C . LEU A 1 474 ? 11.933 10.689 -8.842 1.00 80.44 474 LEU A C 1
ATOM 3643 O O . LEU A 1 474 ? 10.748 10.892 -8.600 1.00 80.44 474 LEU A O 1
ATOM 3647 N N . GLU A 1 475 ? 12.919 11.151 -8.064 1.00 83.69 475 GLU A N 1
ATOM 3648 C CA . GLU A 1 475 ? 12.701 11.911 -6.822 1.00 83.69 475 GLU A CA 1
ATOM 3649 C C . GLU A 1 475 ? 11.881 13.185 -7.063 1.00 83.69 475 GLU A C 1
ATOM 3651 O O . GLU A 1 475 ? 11.013 13.518 -6.263 1.00 83.69 475 GLU A O 1
ATOM 3656 N N . TYR A 1 476 ? 12.107 13.845 -8.202 1.00 86.31 476 TYR A N 1
ATOM 3657 C CA . TYR A 1 476 ? 11.433 15.089 -8.579 1.00 86.31 476 TYR A CA 1
ATOM 3658 C C . TYR A 1 476 ? 10.424 14.894 -9.717 1.00 86.31 476 TYR A C 1
ATOM 3660 O O . TYR A 1 476 ? 10.048 15.862 -10.377 1.00 86.31 476 TYR A O 1
ATOM 3668 N N . LYS A 1 477 ? 9.985 13.647 -9.953 1.00 89.50 477 LYS A N 1
ATOM 3669 C CA . LYS A 1 477 ? 8.947 13.283 -10.933 1.00 89.50 477 LYS A CA 1
ATOM 3670 C C . LYS A 1 477 ? 9.147 13.954 -12.300 1.00 89.50 477 LYS A C 1
ATOM 3672 O O . LYS A 1 477 ? 8.208 14.508 -12.872 1.00 89.50 477 LYS A O 1
ATOM 3677 N N . SER A 1 478 ? 10.375 13.946 -12.820 1.00 93.50 478 SER A N 1
ATOM 3678 C CA . SER A 1 478 ? 10.697 14.679 -14.051 1.00 93.50 478 SER A CA 1
ATOM 3679 C C . SER A 1 478 ? 9.878 14.212 -15.258 1.00 93.50 478 SER A C 1
ATOM 3681 O O . SER A 1 478 ? 9.576 15.038 -16.112 1.00 93.50 478 SER A O 1
ATOM 3683 N N . ASP A 1 479 ? 9.462 12.940 -15.307 1.00 90.81 479 ASP A N 1
ATOM 3684 C CA . ASP A 1 479 ? 8.621 12.397 -16.384 1.00 90.81 479 ASP A CA 1
ATOM 3685 C C . ASP A 1 479 ? 7.260 13.099 -16.421 1.00 90.81 479 ASP A C 1
ATOM 3687 O O . ASP A 1 479 ? 6.835 13.565 -17.478 1.00 90.81 479 ASP A O 1
ATOM 3691 N N . ASP A 1 480 ? 6.610 13.240 -15.263 1.00 92.00 480 ASP A N 1
ATOM 3692 C CA . ASP A 1 480 ? 5.314 13.910 -15.135 1.00 92.00 480 ASP A CA 1
ATOM 3693 C C . ASP A 1 480 ? 5.443 15.399 -15.475 1.00 92.00 480 ASP A C 1
ATOM 3695 O O . ASP A 1 480 ? 4.677 15.934 -16.284 1.00 92.00 480 ASP A O 1
ATOM 3699 N N . SER A 1 481 ? 6.451 16.058 -14.895 1.00 94.12 481 SER A N 1
ATOM 3700 C CA . SER A 1 481 ? 6.716 17.487 -15.081 1.00 94.12 481 SER A CA 1
ATOM 3701 C C . SER A 1 481 ? 7.027 17.819 -16.541 1.00 94.12 481 SER A C 1
ATOM 3703 O O . SER A 1 481 ? 6.421 18.728 -17.111 1.00 94.12 481 SER A O 1
ATOM 3705 N N . LEU A 1 482 ? 7.910 17.053 -17.192 1.00 96.25 482 LEU A N 1
ATOM 3706 C CA . LEU A 1 482 ? 8.265 17.258 -18.596 1.00 96.25 482 LEU A CA 1
ATOM 3707 C C . LEU A 1 482 ? 7.153 16.815 -19.551 1.00 96.25 482 LEU A C 1
ATOM 3709 O O . LEU A 1 482 ? 6.978 17.448 -20.588 1.00 96.25 482 LEU A O 1
ATOM 3713 N N . ALA A 1 483 ? 6.355 15.794 -19.222 1.00 93.75 483 ALA A N 1
ATOM 3714 C CA . ALA A 1 483 ? 5.205 15.413 -20.043 1.00 93.75 483 ALA A CA 1
ATOM 3715 C C . ALA A 1 483 ? 4.092 16.473 -20.009 1.00 93.75 483 ALA A C 1
ATOM 3717 O O . ALA A 1 483 ? 3.495 16.771 -21.048 1.00 93.75 483 ALA A O 1
ATOM 3718 N N . ALA A 1 484 ? 3.811 17.055 -18.840 1.00 92.56 484 ALA A N 1
ATOM 3719 C CA . ALA A 1 484 ? 2.879 18.172 -18.711 1.00 92.56 484 ALA A CA 1
ATOM 3720 C C . ALA A 1 484 ? 3.417 19.426 -19.415 1.00 92.56 484 ALA A C 1
ATOM 3722 O O . ALA A 1 484 ? 2.691 20.079 -20.167 1.00 92.56 484 ALA A O 1
ATOM 3723 N N . TYR A 1 485 ? 4.706 19.718 -19.230 1.00 96.06 485 TYR A N 1
ATOM 3724 C CA . TYR A 1 485 ? 5.366 20.845 -19.873 1.00 96.06 485 TYR A CA 1
ATOM 3725 C C . TYR A 1 485 ? 5.430 20.698 -21.399 1.00 96.06 485 TYR A C 1
ATOM 3727 O O . TYR A 1 485 ? 5.196 21.678 -22.094 1.00 96.06 485 TYR A O 1
ATOM 3735 N N . GLN A 1 486 ? 5.625 19.488 -21.938 1.00 96.75 486 GLN A N 1
ATOM 3736 C CA . GLN A 1 486 ? 5.513 19.228 -23.376 1.00 96.75 486 GLN A CA 1
ATOM 3737 C C . GLN A 1 486 ? 4.142 19.621 -23.918 1.00 96.75 486 GLN A C 1
ATOM 3739 O O . GLN A 1 486 ? 4.061 20.349 -24.901 1.00 96.75 486 GLN A O 1
ATOM 3744 N N . LYS A 1 487 ? 3.062 19.145 -23.282 1.00 94.44 487 LYS A N 1
ATOM 3745 C CA . LYS A 1 487 ? 1.698 19.462 -23.728 1.00 94.44 487 LYS A CA 1
ATOM 3746 C C . LYS A 1 487 ? 1.468 20.970 -23.739 1.00 94.44 487 LYS A C 1
ATOM 3748 O O . LYS A 1 487 ? 0.876 21.492 -24.674 1.00 94.44 487 LYS A O 1
ATOM 3753 N N . TYR A 1 488 ? 1.955 21.659 -22.708 1.00 94.12 488 TYR A N 1
ATOM 3754 C CA . TYR A 1 488 ? 1.924 23.116 -22.638 1.00 94.12 488 TYR A CA 1
ATOM 3755 C C . TYR A 1 488 ? 2.727 23.759 -23.781 1.00 94.12 488 TYR A C 1
ATOM 3757 O O . TYR A 1 488 ? 2.214 24.640 -24.462 1.00 94.12 488 TYR A O 1
ATOM 3765 N N . LEU A 1 489 ? 3.953 23.301 -24.023 1.00 95.12 489 LEU A N 1
ATOM 3766 C CA . LEU A 1 489 ? 4.837 23.816 -25.062 1.00 95.12 489 LEU A CA 1
ATOM 3767 C C . LEU A 1 489 ? 4.224 23.685 -26.462 1.00 95.12 489 LEU A C 1
ATOM 3769 O O . LEU A 1 489 ? 4.085 24.682 -27.166 1.00 95.12 489 LEU A O 1
ATOM 3773 N N . GLU A 1 490 ? 3.805 22.478 -26.837 1.00 94.12 490 GLU A N 1
ATOM 3774 C CA . GLU A 1 490 ? 3.254 22.175 -28.164 1.00 94.12 490 GLU A CA 1
ATOM 3775 C C . GLU A 1 490 ? 1.887 22.831 -28.404 1.00 94.12 490 GLU A C 1
ATOM 3777 O O . GLU A 1 490 ? 1.534 23.116 -29.547 1.00 94.12 490 GLU A O 1
ATOM 3782 N N . ALA A 1 491 ? 1.122 23.100 -27.341 1.00 92.19 491 ALA A N 1
ATOM 3783 C CA . ALA A 1 491 ? -0.159 23.795 -27.446 1.00 92.19 491 ALA A CA 1
ATOM 3784 C C . ALA A 1 491 ? -0.017 25.314 -27.632 1.00 92.19 491 ALA A C 1
ATOM 3786 O O . ALA A 1 491 ? -0.917 25.937 -28.192 1.00 92.19 491 ALA A O 1
ATOM 3787 N N . ASN A 1 492 ? 1.074 25.919 -27.148 1.00 91.50 492 ASN A N 1
ATOM 3788 C CA . ASN A 1 492 ? 1.201 27.379 -27.061 1.00 91.50 492 ASN A CA 1
ATOM 3789 C C . ASN A 1 492 ? 2.299 27.969 -27.959 1.00 91.50 492 ASN A C 1
ATOM 3791 O O . ASN A 1 492 ? 2.267 29.165 -28.245 1.00 91.50 492 ASN A O 1
ATOM 3795 N N . PHE A 1 493 ? 3.254 27.160 -28.427 1.00 92.62 493 PHE A N 1
ATOM 3796 C CA . PHE A 1 493 ? 4.434 27.634 -29.153 1.00 92.62 493 PHE A CA 1
ATOM 3797 C C . PHE A 1 493 ? 4.739 26.767 -30.387 1.00 92.62 493 PHE A C 1
ATOM 3799 O O . PHE A 1 493 ? 4.357 25.597 -30.434 1.00 92.62 493 PHE A O 1
ATOM 3806 N N . PRO A 1 494 ? 5.449 27.302 -31.403 1.00 90.69 494 PRO A N 1
ATOM 3807 C CA . PRO A 1 494 ? 5.846 26.546 -32.592 1.00 90.69 494 PRO A CA 1
ATOM 3808 C C . PRO A 1 494 ? 7.022 25.612 -32.272 1.00 90.69 494 PRO A C 1
ATOM 3810 O O . PRO A 1 494 ? 8.158 25.835 -32.689 1.00 90.69 494 PRO A O 1
ATOM 3813 N N . VAL A 1 495 ? 6.750 24.569 -31.497 1.00 94.69 495 VAL A N 1
ATOM 3814 C CA . VAL A 1 495 ? 7.732 23.597 -31.010 1.00 94.69 495 VAL A CA 1
ATOM 3815 C C . VAL A 1 495 ? 7.266 22.175 -31.313 1.00 94.69 495 VAL A C 1
ATOM 3817 O O . VAL A 1 495 ? 6.072 21.910 -31.451 1.00 94.69 495 VAL A O 1
ATOM 3820 N N . GLU A 1 496 ? 8.223 21.271 -31.463 1.00 95.81 496 GLU A N 1
ATOM 3821 C CA . GLU A 1 496 ? 8.006 19.837 -31.641 1.00 95.81 496 GLU A CA 1
ATOM 3822 C C . GLU A 1 496 ? 8.882 19.110 -30.624 1.00 95.81 496 GLU A C 1
ATOM 3824 O O . GLU A 1 496 ? 10.105 19.274 -30.639 1.00 95.81 496 GLU A O 1
ATOM 3829 N N . CYS A 1 497 ? 8.272 18.347 -29.716 1.00 97.25 497 CYS A N 1
ATOM 3830 C CA . CYS A 1 497 ? 9.009 17.700 -28.642 1.00 97.25 497 CYS A CA 1
ATOM 3831 C C . CYS A 1 497 ? 9.204 16.200 -28.890 1.00 97.25 497 CYS A C 1
ATOM 3833 O O . CYS A 1 497 ? 8.249 15.442 -29.056 1.00 97.25 497 CYS A O 1
ATOM 3835 N N . SER A 1 498 ? 10.452 15.749 -28.792 1.00 96.56 498 SER A N 1
ATOM 3836 C CA . SER A 1 498 ? 10.822 14.336 -28.660 1.00 96.56 498 SER A CA 1
ATOM 3837 C C . SER A 1 498 ? 11.191 14.014 -27.208 1.00 96.56 498 SER A C 1
ATOM 3839 O O . SER A 1 498 ? 11.509 14.914 -26.428 1.00 96.56 498 SER A O 1
ATOM 3841 N N . ARG A 1 499 ? 11.168 12.733 -26.822 1.00 96.81 499 ARG A N 1
ATOM 3842 C CA . ARG A 1 499 ? 11.429 12.294 -25.440 1.00 96.81 499 ARG A CA 1
ATOM 3843 C C . ARG A 1 499 ? 12.564 11.284 -25.368 1.00 96.81 499 ARG A C 1
ATOM 3845 O O . ARG A 1 499 ? 12.545 10.299 -26.096 1.00 96.81 499 ARG A O 1
ATOM 3852 N N . ALA A 1 500 ? 13.465 11.493 -24.416 1.00 96.94 500 ALA A N 1
ATOM 3853 C CA . ALA A 1 500 ? 14.384 10.476 -23.921 1.00 96.94 500 ALA A CA 1
ATOM 3854 C C . ALA A 1 500 ? 14.120 10.283 -22.424 1.00 96.94 500 ALA A C 1
ATOM 3856 O O . ALA A 1 500 ? 14.657 11.011 -21.588 1.00 96.94 500 ALA A O 1
ATOM 3857 N N . PHE A 1 501 ? 13.179 9.402 -22.085 1.00 96.31 501 PHE A N 1
ATOM 3858 C CA . PHE A 1 501 ? 12.716 9.223 -20.707 1.00 96.31 501 PHE A CA 1
ATOM 3859 C C . PHE A 1 501 ? 13.323 7.952 -20.119 1.00 96.31 501 PHE A C 1
ATOM 3861 O O . PHE A 1 501 ? 13.324 6.895 -20.752 1.00 96.31 501 PHE A O 1
ATOM 3868 N N . ARG A 1 502 ? 13.870 8.084 -18.909 1.00 92.00 502 ARG A N 1
ATOM 3869 C CA . ARG A 1 502 ? 14.567 7.032 -18.169 1.00 92.00 502 ARG A CA 1
ATOM 3870 C C . ARG A 1 502 ? 13.692 5.792 -18.034 1.00 92.00 502 ARG A C 1
ATOM 3872 O O . ARG A 1 502 ? 12.607 5.852 -17.463 1.00 92.00 502 ARG A O 1
ATOM 3879 N N . LYS A 1 503 ? 14.236 4.641 -18.426 1.00 81.75 503 LYS A N 1
ATOM 3880 C CA . LYS A 1 503 ? 13.633 3.330 -18.168 1.00 81.75 503 LYS A CA 1
ATOM 3881 C C . LYS A 1 503 ? 14.182 2.704 -16.883 1.00 81.75 503 LYS A C 1
ATOM 3883 O O . LYS A 1 503 ? 13.407 2.317 -16.011 1.00 81.75 503 LYS A O 1
ATOM 3888 N N . THR A 1 504 ? 15.503 2.685 -16.713 1.00 89.12 504 THR A N 1
ATOM 3889 C CA . THR A 1 504 ? 16.201 2.327 -15.458 1.00 89.12 504 THR A CA 1
ATOM 3890 C C . THR A 1 504 ? 17.318 3.335 -15.182 1.00 89.12 504 THR A C 1
ATOM 3892 O O . THR A 1 504 ? 17.527 4.241 -15.984 1.00 89.12 504 THR A O 1
ATOM 3895 N N . ASP A 1 505 ? 18.042 3.230 -14.061 1.00 87.69 505 ASP A N 1
ATOM 3896 C CA . ASP A 1 505 ? 19.179 4.134 -13.822 1.00 87.69 505 ASP A CA 1
ATOM 3897 C C . ASP A 1 505 ? 20.266 3.945 -14.892 1.00 87.69 505 ASP A C 1
ATOM 3899 O O . ASP A 1 505 ? 20.956 4.898 -15.241 1.00 87.69 505 ASP A O 1
ATOM 3903 N N . GLU A 1 506 ? 20.379 2.744 -15.453 1.00 94.56 506 GLU A N 1
ATOM 3904 C CA . GLU A 1 506 ? 21.357 2.350 -16.465 1.00 94.56 506 GLU A CA 1
ATOM 3905 C C . GLU A 1 506 ? 20.835 2.415 -17.913 1.00 94.56 506 GLU A C 1
ATOM 3907 O O . GLU A 1 506 ? 21.626 2.193 -18.825 1.00 94.56 506 GLU A O 1
ATOM 3912 N N . ASP A 1 507 ? 19.551 2.731 -18.138 1.00 89.81 507 ASP A N 1
ATOM 3913 C CA . ASP A 1 507 ? 18.925 2.745 -19.471 1.00 89.81 507 ASP A CA 1
ATOM 3914 C C . ASP A 1 507 ? 18.081 4.011 -19.710 1.00 89.81 507 ASP A C 1
ATOM 3916 O O . ASP A 1 507 ? 17.017 4.210 -19.108 1.00 89.81 507 ASP A O 1
ATOM 3920 N N . LEU A 1 508 ? 18.555 4.857 -20.630 1.00 94.00 508 LEU A N 1
ATOM 3921 C CA . LEU A 1 508 ? 17.912 6.094 -21.077 1.00 94.00 508 LEU A CA 1
ATOM 3922 C C . LEU A 1 508 ? 17.664 6.047 -22.603 1.00 94.00 508 LEU A C 1
ATOM 3924 O O . LEU A 1 508 ? 18.462 6.590 -23.371 1.00 94.00 508 LEU A O 1
ATOM 3928 N N . PRO A 1 509 ? 16.592 5.379 -23.070 1.00 91.00 509 PRO A N 1
ATOM 3929 C CA . PRO A 1 509 ? 16.265 5.285 -24.496 1.00 91.00 509 PRO A CA 1
ATOM 3930 C C . PRO A 1 509 ? 15.789 6.631 -25.065 1.00 91.00 509 PRO A C 1
ATOM 3932 O O . PRO A 1 509 ? 15.338 7.498 -24.318 1.00 91.00 509 PRO A O 1
ATOM 3935 N N . GLY A 1 510 ? 15.858 6.807 -26.389 1.00 93.81 510 GLY A N 1
ATOM 3936 C CA . GLY A 1 510 ? 15.455 8.045 -27.072 1.00 93.81 510 GLY A CA 1
ATOM 3937 C C . GLY A 1 510 ? 16.591 9.058 -27.261 1.00 93.81 510 GLY A C 1
ATOM 3938 O O . GLY A 1 510 ? 16.379 10.131 -27.828 1.00 93.81 510 GLY A O 1
ATOM 3939 N N . LEU A 1 511 ? 17.806 8.750 -26.789 1.00 97.19 511 LEU A N 1
ATOM 3940 C CA . LEU A 1 511 ? 18.975 9.629 -26.909 1.00 97.19 511 LEU A CA 1
ATOM 3941 C C . LEU A 1 511 ? 19.474 9.794 -28.350 1.00 97.19 511 LEU A C 1
ATOM 3943 O O . LEU A 1 511 ? 20.194 10.747 -28.630 1.00 97.19 511 LEU A O 1
ATOM 3947 N N . GLU A 1 512 ? 19.078 8.930 -29.282 1.00 95.06 512 GLU A N 1
ATOM 3948 C CA . GLU A 1 512 ? 19.301 9.111 -30.719 1.00 95.06 512 GLU A CA 1
ATOM 3949 C C . GLU A 1 512 ? 18.698 10.425 -31.247 1.00 95.06 512 GLU A C 1
ATOM 3951 O O . GLU A 1 512 ? 19.221 11.021 -32.187 1.00 95.06 512 GLU A O 1
ATOM 3956 N N . ALA A 1 513 ? 17.664 10.962 -30.588 1.00 95.62 513 ALA A N 1
ATOM 3957 C CA . ALA A 1 513 ? 17.096 12.261 -30.932 1.00 95.62 513 ALA A CA 1
ATOM 3958 C C . ALA A 1 513 ? 18.069 13.438 -30.693 1.00 95.62 513 ALA A C 1
ATOM 3960 O O . ALA A 1 513 ? 17.886 14.496 -31.297 1.00 95.62 513 ALA A O 1
ATOM 3961 N N . LEU A 1 514 ? 19.141 13.265 -29.901 1.00 97.38 514 LEU A N 1
ATOM 3962 C CA . LEU A 1 514 ? 20.213 14.267 -29.743 1.00 97.38 514 LEU A CA 1
ATOM 3963 C C . LEU A 1 514 ? 20.913 14.595 -31.072 1.00 97.38 514 LEU A C 1
ATOM 3965 O O . LEU A 1 514 ? 21.491 15.677 -31.238 1.00 97.38 514 LEU A O 1
ATOM 3969 N N . ASP A 1 515 ? 20.862 13.670 -32.032 1.00 92.88 515 ASP A N 1
ATOM 3970 C CA . ASP A 1 515 ? 21.458 13.864 -33.349 1.00 92.88 515 ASP A CA 1
ATOM 3971 C C . ASP A 1 515 ? 20.663 14.886 -34.183 1.00 92.88 515 ASP A C 1
ATOM 3973 O O . ASP A 1 515 ? 21.241 15.556 -35.040 1.00 92.88 515 ASP A O 1
ATOM 3977 N N . THR A 1 516 ? 19.367 15.069 -33.894 1.00 92.69 516 THR A N 1
ATOM 3978 C CA . THR A 1 516 ? 18.438 15.849 -34.735 1.00 92.69 516 THR A CA 1
ATOM 3979 C C . THR A 1 516 ? 17.700 16.985 -34.021 1.00 92.69 516 THR A C 1
ATOM 3981 O O . THR A 1 516 ? 17.072 17.798 -34.702 1.00 92.69 516 THR A O 1
ATOM 3984 N N . CYS A 1 517 ? 17.758 17.075 -32.687 1.00 97.00 517 CYS A N 1
ATOM 3985 C CA . CYS A 1 517 ? 17.124 18.163 -31.943 1.00 97.00 517 CYS A CA 1
ATOM 3986 C C . CYS A 1 517 ? 17.903 19.486 -32.046 1.00 97.00 517 CYS A C 1
ATOM 3988 O O . CYS A 1 517 ? 19.133 19.499 -32.155 1.00 97.00 517 CYS A O 1
ATOM 3990 N N . ASP A 1 518 ? 17.174 20.598 -31.930 1.00 97.19 518 ASP A N 1
ATOM 3991 C CA . ASP A 1 518 ? 17.737 21.947 -31.848 1.00 97.19 518 ASP A CA 1
ATOM 3992 C C . ASP A 1 518 ? 18.178 22.281 -30.414 1.00 97.19 518 ASP A C 1
ATOM 3994 O O . ASP A 1 518 ? 19.181 22.962 -30.216 1.00 97.19 518 ASP A O 1
ATOM 3998 N N . VAL A 1 519 ? 17.427 21.808 -29.408 1.00 98.12 519 VAL A N 1
ATOM 3999 C CA . VAL A 1 519 ? 17.690 22.047 -27.977 1.00 98.12 519 VAL A CA 1
ATOM 4000 C C . VAL A 1 519 ? 17.426 20.782 -27.171 1.00 98.12 519 VAL A C 1
ATOM 4002 O O . VAL A 1 519 ? 16.409 20.119 -27.375 1.00 98.12 519 VAL A O 1
ATOM 4005 N N . ALA A 1 520 ? 18.300 20.486 -26.208 1.00 98.56 520 ALA A N 1
ATOM 4006 C CA . ALA A 1 520 ? 18.104 19.408 -25.245 1.00 98.56 520 ALA A CA 1
ATOM 4007 C C . ALA A 1 520 ? 17.786 19.969 -23.853 1.00 98.56 520 ALA A C 1
ATOM 4009 O O . ALA A 1 520 ? 18.499 20.836 -23.338 1.00 98.56 520 ALA A O 1
ATOM 4010 N N . VAL A 1 521 ? 16.724 19.448 -23.239 1.00 98.75 521 VAL A N 1
ATOM 4011 C CA . VAL A 1 521 ? 16.318 19.758 -21.867 1.00 98.75 521 VAL A CA 1
ATOM 4012 C C . VAL A 1 521 ? 16.725 18.611 -20.962 1.00 98.75 521 VAL A C 1
ATOM 4014 O O . VAL A 1 521 ? 16.184 17.518 -21.090 1.00 98.75 521 VAL A O 1
ATOM 4017 N N . PHE A 1 522 ? 17.638 18.853 -20.028 1.00 98.69 522 PHE A N 1
ATOM 4018 C CA . PHE A 1 522 ? 18.075 17.858 -19.055 1.00 98.69 522 PHE A CA 1
ATOM 4019 C C . PHE A 1 522 ? 17.355 18.065 -17.727 1.00 98.69 522 PHE A C 1
ATOM 4021 O O . PHE A 1 522 ? 17.599 19.047 -17.028 1.00 98.69 522 PHE A O 1
ATOM 4028 N N . PHE A 1 523 ? 16.517 17.102 -17.350 1.00 98.25 523 PHE A N 1
ATOM 4029 C CA . PHE A 1 523 ? 15.976 16.971 -16.000 1.00 98.25 523 PHE A CA 1
ATOM 4030 C C . PHE A 1 523 ? 16.236 15.550 -15.481 1.00 98.25 523 PHE A C 1
ATOM 4032 O O . PHE A 1 523 ? 15.351 14.708 -15.332 1.00 98.25 523 PHE A O 1
ATOM 4039 N N . THR A 1 524 ? 17.514 15.272 -15.246 1.00 97.50 524 THR A N 1
ATOM 4040 C CA . THR A 1 524 ? 18.051 13.946 -14.915 1.00 97.50 524 THR A CA 1
ATOM 4041 C C . THR A 1 524 ? 18.612 13.920 -13.501 1.00 97.50 524 THR A C 1
ATOM 4043 O O . THR A 1 524 ? 19.025 14.958 -12.985 1.00 97.50 524 THR A O 1
ATOM 4046 N N . ARG A 1 525 ? 18.668 12.747 -12.861 1.00 97.06 525 ARG A N 1
ATOM 4047 C CA . ARG A 1 525 ? 19.280 12.588 -11.540 1.00 97.06 525 ARG A CA 1
ATOM 4048 C C . ARG A 1 525 ? 19.934 11.228 -11.384 1.00 97.06 525 ARG A C 1
ATOM 4050 O O . ARG A 1 525 ? 19.256 10.213 -11.470 1.00 97.06 525 ARG A O 1
ATOM 4057 N N . ARG A 1 526 ? 21.215 11.228 -11.012 1.00 95.81 526 ARG A N 1
ATOM 4058 C CA . ARG A 1 526 ? 21.959 10.036 -10.578 1.00 95.81 526 ARG A CA 1
ATOM 4059 C C . ARG A 1 526 ? 21.831 8.814 -11.505 1.00 95.81 526 ARG A C 1
ATOM 4061 O O . ARG A 1 526 ? 21.975 7.685 -11.046 1.00 95.81 526 ARG A O 1
ATOM 4068 N N . LEU A 1 527 ? 21.638 9.036 -12.802 1.00 95.50 527 LEU A N 1
ATOM 4069 C CA . LEU A 1 527 ? 21.645 7.980 -13.804 1.00 95.50 527 LEU A CA 1
ATOM 4070 C C . LEU A 1 527 ? 23.039 7.359 -13.900 1.00 95.50 527 LEU A C 1
ATOM 4072 O O . LEU A 1 527 ? 24.053 8.054 -13.831 1.00 95.50 527 LEU A O 1
ATOM 4076 N N . LYS A 1 528 ? 23.089 6.050 -14.090 1.00 96.75 528 LYS A N 1
ATOM 4077 C CA . LYS A 1 528 ? 24.290 5.224 -14.226 1.00 96.75 528 LYS A CA 1
ATOM 4078 C C . LYS A 1 528 ? 24.438 4.658 -15.639 1.00 96.75 528 LYS A C 1
ATOM 4080 O O . LYS A 1 528 ? 25.087 3.631 -15.817 1.00 96.75 528 LYS A O 1
ATOM 4085 N N . ILE A 1 529 ? 23.871 5.327 -16.646 1.00 96.06 529 ILE A N 1
ATOM 4086 C CA . ILE A 1 529 ? 24.079 4.970 -18.054 1.00 96.06 529 ILE A CA 1
ATOM 4087 C C . ILE A 1 529 ? 25.582 4.881 -18.368 1.00 96.06 529 ILE A C 1
ATOM 4089 O O . ILE A 1 529 ? 26.400 5.645 -17.841 1.00 96.06 529 ILE A O 1
ATOM 4093 N N . THR A 1 530 ? 25.951 3.918 -19.205 1.00 95.31 530 THR A N 1
ATOM 4094 C CA . THR A 1 530 ? 27.330 3.656 -19.647 1.00 95.31 530 THR A CA 1
ATOM 4095 C C . THR A 1 530 ? 27.356 3.431 -21.158 1.00 95.31 530 THR A C 1
ATOM 4097 O O . THR A 1 530 ? 26.309 3.438 -21.809 1.00 95.31 530 THR A O 1
ATOM 4100 N N . GLY A 1 531 ? 28.554 3.270 -21.726 1.00 96.56 531 GLY A N 1
ATOM 4101 C CA . GLY A 1 531 ? 28.735 2.979 -23.148 1.00 96.56 531 GLY A CA 1
ATOM 4102 C C . GLY A 1 531 ? 28.087 4.026 -24.054 1.00 96.56 531 GLY A C 1
ATOM 4103 O O . GLY A 1 531 ? 28.128 5.223 -23.769 1.00 96.56 531 GLY A O 1
ATOM 4104 N N . GLU A 1 532 ? 27.437 3.557 -25.120 1.00 95.88 532 GLU A N 1
ATOM 4105 C CA . GLU A 1 532 ? 26.913 4.404 -26.195 1.00 95.88 532 GLU A CA 1
ATOM 4106 C C . GLU A 1 532 ? 25.954 5.504 -25.705 1.00 95.88 532 GLU A C 1
ATOM 4108 O O . GLU A 1 532 ? 26.023 6.638 -26.178 1.00 95.88 532 GLU A O 1
ATOM 4113 N N . GLN A 1 533 ? 25.083 5.208 -24.734 1.00 97.06 533 GLN A N 1
ATOM 4114 C CA . GLN A 1 533 ? 24.141 6.199 -24.201 1.00 97.06 533 GLN A CA 1
ATOM 4115 C C . GLN A 1 533 ? 24.877 7.360 -23.516 1.00 97.06 533 GLN A C 1
ATOM 4117 O O . GLN A 1 533 ? 24.585 8.529 -23.782 1.00 97.06 533 GLN A O 1
ATOM 4122 N N . LEU A 1 534 ? 25.867 7.054 -22.669 1.00 97.81 534 LEU A N 1
ATOM 4123 C CA . LEU A 1 534 ? 26.664 8.084 -22.001 1.00 97.81 534 LEU A CA 1
ATOM 4124 C C . LEU A 1 534 ? 27.521 8.865 -23.003 1.00 97.81 534 LEU A C 1
ATOM 4126 O O . LEU A 1 534 ? 27.639 10.086 -22.889 1.00 97.81 534 LEU A O 1
ATOM 4130 N N . ASP A 1 535 ? 28.087 8.182 -23.996 1.00 97.69 535 ASP A N 1
ATOM 4131 C CA . ASP A 1 535 ? 28.921 8.806 -25.021 1.00 97.69 535 ASP A CA 1
ATOM 4132 C C . ASP A 1 535 ? 28.118 9.777 -25.894 1.00 97.69 535 ASP A C 1
ATOM 4134 O O . ASP A 1 535 ? 28.594 10.873 -26.193 1.00 97.69 535 ASP A O 1
ATOM 4138 N N . ARG A 1 536 ? 26.864 9.446 -26.231 1.00 97.94 536 ARG A N 1
ATOM 4139 C CA . ARG A 1 536 ? 25.942 10.357 -26.933 1.00 97.94 536 ARG A CA 1
ATOM 4140 C C . ARG A 1 536 ? 25.647 11.613 -26.116 1.00 97.94 536 ARG A C 1
ATOM 4142 O O . ARG A 1 536 ? 25.734 12.719 -26.653 1.00 97.94 536 ARG A O 1
ATOM 4149 N N . VAL A 1 537 ? 25.367 11.460 -24.818 1.00 98.19 537 VAL A N 1
ATOM 4150 C CA . VAL A 1 537 ? 25.151 12.597 -23.907 1.00 98.19 537 VAL A CA 1
ATOM 4151 C C . VAL A 1 537 ? 26.394 13.484 -23.841 1.00 98.19 537 VAL A C 1
ATOM 4153 O O . VAL A 1 537 ? 26.289 14.692 -24.055 1.00 98.19 537 VAL A O 1
ATOM 4156 N N . LYS A 1 538 ? 27.579 12.898 -23.618 1.00 98.06 538 LYS A N 1
ATOM 4157 C CA . LYS A 1 538 ? 28.859 13.625 -23.585 1.00 98.06 538 LYS A CA 1
ATOM 4158 C C . LYS A 1 538 ? 29.122 14.364 -24.889 1.00 98.06 538 LYS A C 1
ATOM 4160 O O . LYS A 1 538 ? 29.460 15.548 -24.870 1.00 98.06 538 LYS A O 1
ATOM 4165 N N . LYS A 1 539 ? 28.930 13.690 -26.025 1.00 97.69 539 LYS A N 1
ATOM 4166 C CA . LYS A 1 539 ? 29.126 14.265 -27.358 1.00 97.69 539 LYS A CA 1
ATOM 4167 C C . LYS A 1 539 ? 28.225 15.478 -27.574 1.00 97.69 539 LYS A C 1
ATOM 4169 O O . LYS A 1 539 ? 28.722 16.520 -27.987 1.00 97.69 539 LYS A O 1
ATOM 4174 N N . TYR A 1 540 ? 26.931 15.377 -27.267 1.00 98.19 540 TYR A N 1
ATOM 4175 C CA . TYR A 1 540 ? 26.020 16.514 -27.400 1.00 98.19 540 TYR A CA 1
ATOM 4176 C C . TYR A 1 540 ? 26.398 17.646 -26.438 1.00 98.19 540 TYR A C 1
ATOM 4178 O O . TYR A 1 540 ? 26.617 18.776 -26.875 1.00 98.19 540 TYR A O 1
ATOM 4186 N N . ALA A 1 541 ? 26.535 17.344 -25.145 1.00 97.38 541 ALA A N 1
ATOM 4187 C CA . ALA A 1 541 ? 26.746 18.350 -24.106 1.00 97.38 541 ALA A CA 1
ATOM 4188 C C . ALA A 1 541 ? 28.062 19.129 -24.281 1.00 97.38 541 ALA A C 1
ATOM 4190 O O . ALA A 1 541 ? 28.131 20.316 -23.978 1.00 97.38 541 ALA A O 1
ATOM 4191 N N . THR A 1 542 ? 29.095 18.490 -24.836 1.00 97.00 542 THR A N 1
ATOM 4192 C CA . THR A 1 542 ? 30.402 19.124 -25.073 1.00 97.00 542 THR A CA 1
ATOM 4193 C C . THR A 1 542 ? 30.555 19.757 -26.463 1.00 97.00 542 THR A C 1
ATOM 4195 O O . THR A 1 542 ? 31.619 20.316 -26.747 1.00 97.00 542 THR A O 1
ATOM 4198 N N . SER A 1 543 ? 29.524 19.705 -27.318 1.00 95.81 543 SER A N 1
ATOM 4199 C CA . SER A 1 543 ? 29.574 20.188 -28.712 1.00 95.81 543 SER A CA 1
ATOM 4200 C C . SER A 1 543 ? 29.289 21.682 -28.900 1.00 95.81 543 SER A C 1
ATOM 4202 O O . SER A 1 543 ? 29.504 22.197 -29.993 1.00 95.81 543 SER A O 1
ATOM 4204 N N . GLY A 1 544 ? 28.797 22.381 -27.870 1.00 92.88 544 GLY A N 1
ATOM 4205 C CA . GLY A 1 544 ? 28.312 23.763 -28.000 1.00 92.88 544 GLY A CA 1
ATOM 4206 C C . GLY A 1 544 ? 26.883 23.870 -28.554 1.00 92.88 544 GLY A C 1
ATOM 4207 O O . GLY A 1 544 ? 26.446 24.952 -28.939 1.00 92.88 544 GLY A O 1
ATOM 4208 N N . LYS A 1 545 ? 26.129 22.764 -28.600 1.00 96.56 545 LYS A N 1
ATOM 4209 C CA . LYS A 1 545 ? 24.691 22.796 -28.898 1.00 96.56 545 LYS A CA 1
ATOM 4210 C C . LYS A 1 545 ? 23.872 23.365 -27.718 1.00 96.56 545 LYS A C 1
ATOM 4212 O O . LYS A 1 545 ? 24.325 23.286 -26.576 1.00 96.56 545 LYS A O 1
ATOM 4217 N N . PRO A 1 546 ? 22.670 23.919 -27.969 1.00 98.25 546 PRO A N 1
ATOM 4218 C CA . PRO A 1 546 ? 21.802 24.485 -26.932 1.00 98.25 546 PRO A CA 1
ATOM 4219 C C . PRO A 1 546 ? 21.390 23.487 -25.837 1.00 98.25 546 PRO A C 1
ATOM 4221 O O . PRO A 1 546 ? 20.963 22.362 -26.133 1.00 98.25 546 PRO A O 1
ATOM 4224 N N . ILE A 1 547 ? 21.475 23.928 -24.575 1.00 98.69 547 ILE A N 1
ATOM 4225 C CA . ILE A 1 547 ? 21.137 23.139 -23.378 1.00 98.69 547 ILE A CA 1
ATOM 4226 C C . ILE A 1 547 ? 20.276 23.961 -22.420 1.00 98.69 547 ILE A C 1
ATOM 4228 O O . ILE A 1 547 ? 20.642 25.075 -22.047 1.00 98.69 547 ILE A O 1
ATOM 4232 N N . VAL A 1 548 ? 19.187 23.359 -21.947 1.00 98.81 548 VAL A N 1
ATOM 4233 C CA . VAL A 1 548 ? 18.410 23.824 -20.791 1.00 98.81 548 VAL A CA 1
ATOM 4234 C C . VAL A 1 548 ? 18.495 22.745 -19.715 1.00 98.81 548 VAL A C 1
ATOM 4236 O O . VAL A 1 548 ? 18.029 21.631 -19.916 1.00 98.81 548 VAL A O 1
ATOM 4239 N N . ALA A 1 549 ? 19.105 23.041 -18.574 1.00 98.62 549 ALA A N 1
ATOM 4240 C CA . ALA A 1 549 ? 19.315 22.081 -17.497 1.00 98.62 549 ALA A CA 1
ATOM 4241 C C . ALA A 1 549 ? 18.547 22.490 -16.233 1.00 98.62 549 ALA A C 1
ATOM 4243 O O . ALA A 1 549 ? 18.515 23.662 -15.858 1.00 98.62 549 ALA A O 1
ATOM 4244 N N . ILE A 1 550 ? 17.899 21.514 -15.596 1.00 98.44 550 ILE A N 1
ATOM 4245 C CA . ILE A 1 550 ? 16.937 21.738 -14.516 1.00 98.44 550 ILE A CA 1
ATOM 4246 C C . ILE A 1 550 ? 17.330 20.909 -13.293 1.00 98.44 550 ILE A C 1
ATOM 4248 O O . ILE A 1 550 ? 17.582 19.702 -13.388 1.00 98.44 550 ILE A O 1
ATOM 4252 N N . ARG A 1 551 ? 17.318 21.559 -12.129 1.00 95.75 551 ARG A N 1
ATOM 4253 C CA . ARG A 1 551 ? 17.402 20.968 -10.795 1.00 95.75 551 ARG A CA 1
ATOM 4254 C C . ARG A 1 551 ? 18.605 20.033 -10.648 1.00 95.75 551 ARG A C 1
ATOM 4256 O O . ARG A 1 551 ? 19.746 20.466 -10.527 1.00 95.75 551 ARG A O 1
ATOM 4263 N N . THR A 1 552 ? 18.357 18.730 -10.661 1.00 97.00 552 THR A N 1
ATOM 4264 C CA . THR A 1 552 ? 19.349 17.679 -10.411 1.00 97.00 552 THR A CA 1
ATOM 4265 C C . THR A 1 552 ? 20.251 17.381 -11.601 1.00 97.00 552 THR A C 1
ATOM 4267 O O . THR A 1 552 ? 21.133 16.534 -11.475 1.00 97.00 552 THR A O 1
ATOM 4270 N N . ALA A 1 553 ? 20.066 18.059 -12.738 1.00 97.75 553 ALA A N 1
ATOM 4271 C CA . ALA A 1 553 ? 20.917 17.895 -13.914 1.00 97.75 553 ALA A CA 1
ATOM 4272 C C . ALA A 1 553 ? 22.410 18.134 -13.611 1.00 97.75 553 ALA A C 1
ATOM 4274 O O . ALA A 1 553 ? 23.251 17.469 -14.212 1.00 97.75 553 ALA A O 1
ATOM 4275 N N . SER A 1 554 ? 22.729 18.969 -12.613 1.00 96.81 554 SER A N 1
ATOM 4276 C CA . SER A 1 554 ? 24.084 19.142 -12.053 1.00 96.81 554 SER A CA 1
ATOM 4277 C C . SER A 1 554 ? 24.736 17.827 -11.613 1.00 96.81 554 SER A C 1
ATOM 4279 O O . SER A 1 554 ? 25.933 17.628 -11.734 1.00 96.81 554 SER A O 1
ATOM 4281 N N . HIS A 1 555 ? 23.961 16.855 -11.151 1.00 96.62 555 HIS A N 1
ATOM 4282 C CA . HIS A 1 555 ? 24.456 15.525 -10.788 1.00 96.62 555 HIS A CA 1
ATOM 4283 C C . HIS A 1 555 ? 23.636 14.436 -11.487 1.00 96.62 555 HIS A C 1
ATOM 4285 O O . HIS A 1 555 ? 23.321 13.377 -10.926 1.00 96.62 555 HIS A O 1
ATOM 4291 N N . GLY A 1 556 ? 23.274 14.721 -12.742 1.00 96.00 556 GLY A N 1
ATOM 4292 C CA . GLY A 1 556 ? 22.389 13.906 -13.563 1.00 96.00 556 GLY A CA 1
ATOM 4293 C C . GLY A 1 556 ? 22.954 12.532 -13.907 1.00 96.00 556 GLY A C 1
ATOM 4294 O O . GLY A 1 556 ? 22.193 11.569 -13.925 1.00 96.00 556 GLY A O 1
ATOM 4295 N N . PHE A 1 557 ? 24.272 12.431 -14.105 1.00 97.69 557 PHE A N 1
ATOM 4296 C CA . PHE A 1 557 ? 24.954 11.223 -14.577 1.00 97.69 557 PHE A CA 1
ATOM 4297 C C . PHE A 1 557 ? 26.116 10.858 -13.643 1.00 97.69 557 PHE A C 1
ATOM 4299 O O . PHE A 1 557 ? 27.133 11.543 -13.605 1.00 97.69 557 PHE A O 1
ATOM 4306 N N . GLN A 1 558 ? 25.993 9.768 -12.884 1.00 96.19 558 GLN A N 1
ATOM 4307 C CA . GLN A 1 558 ? 27.006 9.324 -11.913 1.00 96.19 558 GLN A CA 1
ATOM 4308 C C . GLN A 1 558 ? 28.336 8.965 -12.573 1.00 96.19 558 GLN A C 1
ATOM 4310 O O . GLN A 1 558 ? 29.396 9.238 -12.021 1.00 96.19 558 GLN A O 1
ATOM 4315 N N . ASN A 1 559 ? 28.278 8.432 -13.792 1.00 96.25 559 ASN A N 1
ATOM 4316 C CA . ASN A 1 559 ? 29.465 8.087 -14.571 1.00 96.25 559 ASN A CA 1
ATOM 4317 C C . ASN A 1 559 ? 30.071 9.301 -15.308 1.00 96.25 559 ASN A C 1
ATOM 4319 O O . ASN A 1 559 ? 31.001 9.143 -16.102 1.00 96.25 559 ASN A O 1
ATOM 4323 N N . TRP A 1 560 ? 29.540 10.514 -15.083 1.00 97.31 560 TRP A N 1
ATOM 4324 C CA . TRP A 1 560 ? 30.083 11.775 -15.594 1.00 97.31 560 TRP A CA 1
ATOM 4325 C C . TRP A 1 560 ? 29.577 12.996 -14.803 1.00 97.31 560 TRP A C 1
ATOM 4327 O O . TRP A 1 560 ? 28.877 13.863 -15.323 1.00 97.31 560 TRP A O 1
ATOM 4337 N N . LEU A 1 561 ? 29.966 13.091 -13.529 1.00 95.94 561 LEU A N 1
ATOM 4338 C CA . LEU A 1 561 ? 29.614 14.239 -12.679 1.00 95.94 561 LEU A CA 1
ATOM 4339 C C . LEU A 1 561 ? 30.251 15.561 -13.138 1.00 95.94 561 LEU A C 1
ATOM 4341 O O . LEU A 1 561 ? 29.774 16.632 -12.776 1.00 95.94 561 LEU A O 1
ATOM 4345 N N . ALA A 1 562 ? 31.300 15.500 -13.963 1.00 95.94 562 ALA A N 1
ATOM 4346 C CA . ALA A 1 562 ? 31.994 16.684 -14.460 1.00 95.94 562 ALA A CA 1
ATOM 4347 C C . ALA A 1 562 ? 31.113 17.591 -15.344 1.00 95.94 562 ALA A C 1
ATOM 4349 O O . ALA A 1 562 ? 31.451 18.759 -15.518 1.00 95.94 562 ALA A O 1
ATOM 4350 N N . MET A 1 563 ? 29.963 17.102 -15.836 1.00 96.88 563 MET A N 1
ATOM 4351 C CA . MET A 1 563 ? 29.004 17.888 -16.625 1.00 96.88 563 MET A CA 1
ATOM 4352 C C . MET A 1 563 ? 28.620 19.218 -15.954 1.00 96.88 563 MET A C 1
ATOM 4354 O O . MET A 1 563 ? 28.506 20.227 -16.650 1.00 96.88 563 MET A O 1
ATOM 4358 N N . ASP A 1 564 ? 28.459 19.248 -14.626 1.00 97.50 564 ASP A N 1
ATOM 4359 C CA . ASP A 1 564 ? 28.085 20.469 -13.899 1.00 97.50 564 ASP A CA 1
ATOM 4360 C C . ASP A 1 564 ? 29.112 21.583 -14.079 1.00 97.50 564 ASP A C 1
ATOM 4362 O O . ASP A 1 564 ? 28.812 22.662 -14.586 1.00 97.50 564 ASP A O 1
ATOM 4366 N N . LYS A 1 565 ? 30.359 21.280 -13.723 1.00 94.94 565 LYS A N 1
ATOM 4367 C CA . LYS A 1 565 ? 31.448 22.250 -13.717 1.00 94.94 565 LYS A CA 1
ATOM 4368 C C . LYS A 1 565 ? 31.942 22.560 -15.124 1.00 94.94 565 LYS A C 1
ATOM 4370 O O . LYS A 1 565 ? 32.235 23.710 -15.445 1.00 94.94 565 LYS A O 1
ATOM 4375 N N . GLU A 1 566 ? 32.030 21.545 -15.980 1.00 95.00 566 GLU A N 1
ATOM 4376 C CA . GLU A 1 566 ? 32.557 21.698 -17.334 1.00 95.00 566 GLU A CA 1
ATOM 4377 C C . GLU A 1 566 ? 31.563 22.399 -18.256 1.00 95.00 566 GLU A C 1
ATOM 4379 O O . GLU A 1 566 ? 31.959 23.321 -18.967 1.00 95.00 566 GLU A O 1
ATOM 4384 N N . VAL A 1 567 ? 30.286 22.000 -18.232 1.00 97.50 567 VAL A N 1
ATOM 4385 C CA . VAL A 1 567 ? 29.273 22.451 -19.199 1.00 97.50 567 VAL A CA 1
ATOM 4386 C C . VAL A 1 567 ? 28.329 23.474 -18.573 1.00 97.50 567 VAL A C 1
ATOM 4388 O O . VAL A 1 567 ? 28.219 24.590 -19.079 1.00 97.50 567 VAL A O 1
ATOM 4391 N N . LEU A 1 568 ? 27.680 23.133 -17.455 1.00 98.00 568 LEU A N 1
ATOM 4392 C CA . LEU A 1 568 ? 26.622 23.968 -16.864 1.00 98.00 568 LEU A CA 1
ATOM 4393 C C . LEU A 1 568 ? 27.168 25.210 -16.140 1.00 98.00 568 LEU A C 1
ATOM 4395 O O . LEU A 1 568 ? 26.453 26.199 -16.000 1.00 98.00 568 LEU A O 1
ATOM 4399 N N . GLY A 1 569 ? 28.436 25.186 -15.723 1.00 96.69 569 GLY A N 1
ATOM 4400 C CA . GLY A 1 569 ? 29.080 26.257 -14.960 1.00 96.69 569 GLY A CA 1
ATOM 4401 C C . GLY A 1 569 ? 28.712 26.267 -13.472 1.00 96.69 569 GLY A C 1
ATOM 4402 O O . GLY A 1 569 ? 28.945 27.273 -12.804 1.00 96.69 569 GLY A O 1
ATOM 4403 N N . GLY A 1 570 ? 28.129 25.176 -12.966 1.00 95.31 570 GLY A N 1
ATOM 4404 C CA . GLY A 1 570 ? 27.796 24.993 -11.553 1.00 95.31 570 GLY A CA 1
ATOM 4405 C C . GLY A 1 570 ? 28.959 24.456 -10.715 1.00 95.31 570 GLY A C 1
ATOM 4406 O O . GLY A 1 570 ? 30.031 24.130 -11.229 1.00 95.31 570 GLY A O 1
ATOM 4407 N N . ASP A 1 571 ? 28.730 24.378 -9.406 1.00 94.44 571 ASP A N 1
ATOM 4408 C CA . ASP A 1 571 ? 29.605 23.706 -8.438 1.00 94.44 571 ASP A CA 1
ATOM 4409 C C . ASP A 1 571 ? 28.727 23.089 -7.348 1.00 94.44 571 ASP A C 1
ATOM 4411 O O . ASP A 1 571 ? 28.781 23.485 -6.186 1.00 94.44 571 ASP A O 1
ATOM 4415 N N . TYR A 1 572 ? 27.829 22.181 -7.732 1.00 96.31 572 TYR A N 1
ATOM 4416 C CA . TYR A 1 572 ? 26.874 21.594 -6.800 1.00 96.31 572 TYR A CA 1
ATOM 4417 C C . TYR A 1 572 ? 27.591 20.831 -5.675 1.00 96.31 572 TYR A C 1
ATOM 4419 O O . TYR A 1 572 ? 28.142 19.748 -5.880 1.00 96.31 572 TYR A O 1
ATOM 4427 N N . GLN A 1 573 ? 27.508 21.361 -4.452 1.00 92.62 573 GLN A N 1
ATOM 4428 C CA . GLN A 1 573 ? 28.085 20.765 -3.243 1.00 92.62 573 GLN A CA 1
ATOM 4429 C C . GLN A 1 573 ? 27.015 20.493 -2.189 1.00 92.62 573 GLN A C 1
ATOM 4431 O O . GLN A 1 573 ? 27.135 20.887 -1.025 1.00 92.62 573 GLN A O 1
ATOM 4436 N N . ASN A 1 574 ? 25.972 19.767 -2.603 1.00 92.38 574 ASN A N 1
ATOM 4437 C CA . ASN A 1 574 ? 24.803 19.435 -1.789 1.00 92.38 574 ASN A CA 1
ATOM 4438 C C . ASN A 1 574 ? 23.829 20.621 -1.630 1.00 92.38 574 ASN A C 1
ATOM 4440 O O . ASN A 1 574 ? 23.929 21.644 -2.305 1.00 92.38 574 ASN A O 1
ATOM 4444 N N . HIS A 1 575 ? 22.836 20.468 -0.763 1.00 91.38 575 HIS A N 1
ATOM 4445 C CA . HIS A 1 575 ? 21.817 21.472 -0.495 1.00 91.38 575 HIS A CA 1
ATOM 4446 C C . HIS A 1 575 ? 21.702 21.762 1.003 1.00 91.38 575 HIS A C 1
ATOM 4448 O O . HIS A 1 575 ? 22.183 21.007 1.853 1.00 91.38 575 HIS A O 1
ATOM 4454 N N . TYR A 1 576 ? 21.073 22.883 1.340 1.00 88.88 576 TYR A N 1
ATOM 4455 C CA . TYR A 1 576 ? 20.633 23.151 2.706 1.00 88.88 576 TYR A CA 1
ATOM 4456 C C . TYR A 1 576 ? 19.461 22.216 3.066 1.00 88.88 576 TYR A C 1
ATOM 4458 O O . TYR A 1 576 ? 18.703 21.797 2.186 1.00 88.88 576 TYR A O 1
ATOM 4466 N N . GLY A 1 577 ? 19.363 21.810 4.340 1.00 72.62 577 GLY A N 1
ATOM 4467 C CA . GLY A 1 577 ? 18.358 20.847 4.819 1.00 72.62 577 GLY A CA 1
ATOM 4468 C C . GLY A 1 577 ? 16.912 21.313 4.604 1.00 72.62 577 GLY A C 1
ATOM 4469 O O . GLY A 1 577 ? 16.670 22.472 4.273 1.00 72.62 577 GLY A O 1
ATOM 4470 N N . ALA A 1 578 ? 15.941 20.411 4.788 1.00 59.28 578 ALA A N 1
ATOM 4471 C CA . ALA A 1 578 ? 14.523 20.762 4.677 1.00 59.28 578 ALA A CA 1
ATOM 4472 C C . ALA A 1 578 ? 14.175 21.888 5.672 1.00 59.28 578 ALA A C 1
ATOM 4474 O O . ALA A 1 578 ? 14.388 21.746 6.875 1.00 59.28 578 ALA A O 1
ATOM 4475 N N . GLY A 1 579 ? 13.680 23.013 5.153 1.00 60.66 579 GLY A N 1
ATOM 4476 C CA . GLY A 1 579 ? 13.497 24.270 5.881 1.00 60.66 579 GLY A CA 1
ATOM 4477 C C . GLY A 1 579 ? 12.459 25.177 5.201 1.00 60.66 579 GLY A C 1
ATOM 4478 O O . GLY A 1 579 ? 11.694 24.688 4.366 1.00 60.66 579 GLY A O 1
ATOM 4479 N N . PRO A 1 580 ? 12.378 26.475 5.559 1.00 66.56 580 PRO A N 1
ATOM 4480 C CA . PRO A 1 580 ? 11.403 27.399 4.974 1.00 66.56 580 PRO A CA 1
ATOM 4481 C C . PRO A 1 580 ? 11.574 27.507 3.456 1.00 66.56 580 PRO A C 1
ATOM 4483 O O . PRO A 1 580 ? 12.656 27.272 2.917 1.00 66.56 580 PRO A O 1
ATOM 4486 N N . LYS A 1 581 ? 10.482 27.854 2.768 1.00 82.56 581 LYS A N 1
ATOM 4487 C CA . LYS A 1 581 ? 10.463 27.954 1.307 1.00 82.56 581 LYS A CA 1
ATOM 4488 C C . LYS A 1 581 ? 11.519 28.949 0.803 1.00 82.56 581 LYS A C 1
ATOM 4490 O O . LYS A 1 581 ? 11.736 29.988 1.424 1.00 82.56 581 LYS A O 1
ATOM 4495 N N . CYS A 1 582 ? 12.133 28.632 -0.332 1.00 87.44 582 CYS A N 1
ATOM 4496 C CA . CYS A 1 582 ? 13.160 29.447 -0.968 1.00 87.44 582 CYS A CA 1
ATOM 4497 C C . CYS A 1 582 ? 12.521 30.678 -1.628 1.00 87.44 582 CYS A C 1
ATOM 4499 O O . CYS A 1 582 ? 11.695 30.549 -2.535 1.00 87.44 582 CYS A O 1
ATOM 4501 N N . GLU A 1 583 ? 12.886 31.877 -1.178 1.00 91.88 583 GLU A N 1
ATOM 4502 C CA . GLU A 1 583 ? 12.461 33.125 -1.813 1.00 91.88 583 GLU A CA 1
ATOM 4503 C C . GLU A 1 583 ? 13.350 33.398 -3.031 1.00 91.88 583 GLU A C 1
ATOM 4505 O O . GLU A 1 583 ? 14.557 33.592 -2.886 1.00 91.88 583 GLU A O 1
ATOM 4510 N N . VAL A 1 584 ? 12.767 33.405 -4.232 1.00 93.38 584 VAL A N 1
ATOM 4511 C CA . VAL A 1 584 ? 13.512 33.638 -5.473 1.00 93.38 584 VAL A CA 1
ATOM 4512 C C . VAL A 1 584 ? 13.507 35.130 -5.802 1.00 93.38 584 VAL A C 1
ATOM 4514 O O . VAL A 1 584 ? 12.450 35.757 -5.830 1.00 93.38 584 VAL A O 1
ATOM 4517 N N . LYS A 1 585 ? 14.679 35.707 -6.085 1.00 93.56 585 LYS A N 1
ATOM 4518 C CA . LYS A 1 585 ? 14.861 37.125 -6.431 1.00 93.56 585 LYS A CA 1
ATOM 4519 C C . LYS A 1 585 ? 15.613 37.279 -7.745 1.00 93.56 585 LYS A C 1
ATOM 4521 O O . LYS A 1 585 ? 16.527 36.519 -8.046 1.00 93.56 585 LYS A O 1
ATOM 4526 N N . VAL A 1 586 ? 15.220 38.279 -8.526 1.00 95.50 586 VAL A N 1
ATOM 4527 C CA . VAL A 1 586 ? 15.875 38.631 -9.792 1.00 95.50 586 VAL A CA 1
ATOM 4528 C C . VAL A 1 586 ? 17.105 39.492 -9.500 1.00 95.50 586 VAL A C 1
ATOM 4530 O O . VAL A 1 586 ? 17.058 40.373 -8.642 1.00 95.50 586 VAL A O 1
ATOM 4533 N N . THR A 1 587 ? 18.217 39.221 -10.181 1.00 95.94 587 THR A N 1
ATOM 4534 C CA . THR A 1 587 ? 19.444 40.029 -10.087 1.00 95.94 587 THR A CA 1
ATOM 4535 C C . THR A 1 587 ? 19.401 41.207 -11.066 1.00 95.94 587 THR A C 1
ATOM 4537 O O . THR A 1 587 ? 18.606 41.219 -12.003 1.00 95.94 587 THR A O 1
ATOM 4540 N N . LYS A 1 588 ? 20.322 42.169 -10.920 1.00 92.44 588 LYS A N 1
ATOM 4541 C CA . LYS A 1 588 ? 20.462 43.293 -11.868 1.00 92.44 588 LYS A CA 1
ATOM 4542 C C . LYS A 1 588 ? 20.699 42.837 -13.313 1.00 92.44 588 LYS A C 1
ATOM 4544 O O . LYS A 1 588 ? 20.169 43.442 -14.241 1.00 92.44 588 LYS A O 1
ATOM 4549 N N . ASP A 1 589 ? 21.478 41.772 -13.497 1.00 92.44 589 ASP A N 1
ATOM 4550 C CA . ASP A 1 589 ? 21.723 41.196 -14.823 1.00 92.44 589 ASP A CA 1
ATOM 4551 C C . ASP A 1 589 ? 20.485 40.451 -15.342 1.00 92.44 589 ASP A C 1
ATOM 4553 O O . ASP A 1 589 ? 20.182 40.488 -16.534 1.00 92.44 589 ASP A O 1
ATOM 4557 N N . GLY A 1 590 ? 19.719 39.835 -14.436 1.00 93.50 590 GLY A N 1
ATOM 4558 C CA . GLY A 1 590 ? 18.453 39.176 -14.734 1.00 93.50 590 GLY A CA 1
ATOM 4559 C C . GLY A 1 590 ? 17.361 40.116 -15.244 1.00 93.50 590 GLY A C 1
ATOM 4560 O O . GLY A 1 590 ? 16.660 39.753 -16.186 1.00 93.50 590 GLY A O 1
ATOM 4561 N N . GLU A 1 591 ? 17.236 41.326 -14.686 1.00 91.12 591 GLU A N 1
ATOM 4562 C CA . GLU A 1 591 ? 16.179 42.299 -15.033 1.00 91.12 591 GLU A CA 1
ATOM 4563 C C . GLU A 1 591 ? 16.103 42.614 -16.533 1.00 91.12 591 GLU A C 1
ATOM 4565 O O . GLU A 1 591 ? 15.026 42.870 -17.070 1.00 91.12 591 GLU A O 1
ATOM 4570 N N . LYS A 1 592 ? 17.251 42.598 -17.214 1.00 89.88 592 LYS A N 1
ATOM 4571 C CA . LYS A 1 592 ? 17.373 42.950 -18.635 1.00 89.88 592 LYS A CA 1
ATOM 4572 C C . LYS A 1 592 ? 17.491 41.728 -19.539 1.00 89.88 592 LYS A C 1
ATOM 4574 O O . LYS A 1 592 ? 17.520 41.873 -20.761 1.00 89.88 592 LYS A O 1
ATOM 4579 N N . HIS A 1 593 ? 17.600 40.531 -18.965 1.00 96.88 593 HIS A N 1
ATOM 4580 C CA . HIS A 1 593 ? 17.896 39.336 -19.735 1.00 96.88 593 HIS A CA 1
ATOM 4581 C C . HIS A 1 593 ? 16.622 38.751 -20.372 1.00 96.88 593 HIS A C 1
ATOM 4583 O O . HIS A 1 593 ? 15.640 38.523 -19.660 1.00 96.88 593 HIS A O 1
ATOM 4589 N N . PRO A 1 594 ? 16.622 38.401 -21.678 1.00 96.44 594 PRO A N 1
ATOM 4590 C CA . PRO A 1 594 ? 15.433 37.884 -22.369 1.00 96.44 594 PRO A CA 1
ATOM 4591 C C . PRO A 1 594 ? 14.794 36.653 -21.713 1.00 96.44 594 PRO A C 1
ATOM 4593 O O . PRO A 1 594 ? 13.585 36.461 -21.787 1.00 96.44 594 PRO A O 1
ATOM 4596 N N . VAL A 1 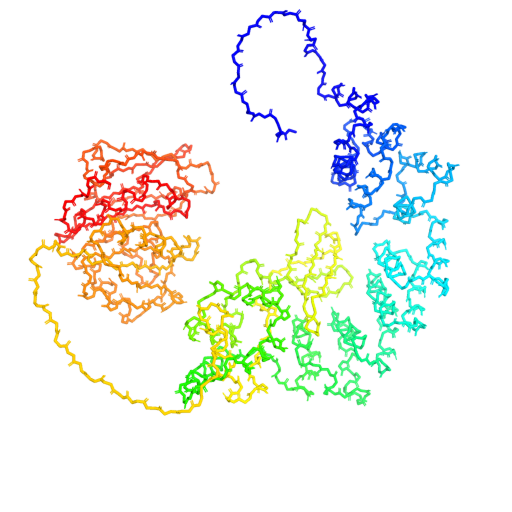595 ? 15.591 35.828 -21.026 1.00 97.25 595 VAL A N 1
ATOM 4597 C CA . VAL A 1 595 ? 15.098 34.642 -20.301 1.00 97.25 595 VAL A CA 1
ATOM 4598 C C . VAL A 1 595 ? 14.101 35.004 -19.192 1.00 97.25 595 VAL A C 1
ATOM 4600 O O . VAL A 1 595 ? 13.178 34.235 -18.935 1.00 97.25 595 VAL A O 1
ATOM 4603 N N . LEU A 1 596 ? 14.222 36.184 -18.579 1.00 96.50 596 LEU A N 1
ATOM 4604 C CA . LEU A 1 596 ? 13.303 36.641 -17.533 1.00 96.50 596 LEU A CA 1
ATOM 4605 C C . LEU A 1 596 ? 12.200 37.576 -18.051 1.00 96.50 596 LEU A C 1
ATOM 4607 O O . LEU A 1 596 ? 11.429 38.117 -17.260 1.00 96.50 596 LEU A O 1
ATOM 4611 N N . ALA A 1 597 ? 12.050 37.726 -19.372 1.00 93.44 597 ALA A N 1
ATOM 4612 C CA . ALA A 1 597 ? 10.987 38.538 -19.955 1.00 93.44 597 ALA A CA 1
ATOM 4613 C C . ALA A 1 597 ? 9.590 38.022 -19.546 1.00 93.44 597 ALA A C 1
ATOM 4615 O O . ALA A 1 597 ? 9.161 36.922 -19.917 1.00 93.44 597 ALA A O 1
ATOM 4616 N N . GLY A 1 598 ? 8.868 38.838 -18.771 1.00 89.62 598 GLY A N 1
ATOM 4617 C CA . GLY A 1 598 ? 7.547 38.502 -18.231 1.00 89.62 598 GLY A CA 1
ATOM 4618 C C . GLY A 1 598 ? 7.565 37.492 -17.075 1.00 89.62 598 GLY A C 1
ATOM 4619 O O . GLY A 1 598 ? 6.506 37.008 -16.685 1.00 89.62 598 GLY A O 1
ATOM 4620 N N . VAL A 1 599 ? 8.735 37.166 -16.515 1.00 93.06 599 VAL A N 1
ATOM 4621 C CA . VAL A 1 599 ? 8.857 36.266 -15.361 1.00 93.06 599 VAL A CA 1
ATOM 4622 C C . VAL A 1 599 ? 8.680 37.065 -14.073 1.00 93.06 599 VAL A C 1
ATOM 4624 O O . VAL A 1 599 ? 9.461 37.967 -13.775 1.00 93.06 599 VAL A O 1
ATOM 4627 N N . LYS A 1 600 ? 7.655 36.723 -13.288 1.00 85.81 600 LYS A N 1
ATOM 4628 C CA . LYS A 1 600 ? 7.463 37.267 -11.937 1.00 85.81 600 LYS A CA 1
ATOM 4629 C C . LYS A 1 600 ? 8.170 36.371 -10.912 1.00 85.81 600 LYS A C 1
ATOM 4631 O O . LYS A 1 600 ? 8.084 35.154 -11.065 1.00 85.81 600 LYS A O 1
ATOM 4636 N N . PRO A 1 601 ? 8.832 36.932 -9.883 1.00 83.31 601 PRO A N 1
ATOM 4637 C CA . PRO A 1 601 ? 9.396 36.147 -8.786 1.00 83.31 601 PRO A CA 1
ATOM 4638 C C . PRO A 1 601 ? 8.328 35.313 -8.065 1.00 83.31 601 PRO A C 1
ATOM 4640 O O . PRO A 1 601 ? 7.172 35.728 -7.975 1.00 83.31 601 PRO A O 1
ATOM 4643 N N . TRP A 1 602 ? 8.722 34.160 -7.525 1.00 91.69 602 TRP A N 1
ATOM 4644 C CA . TRP A 1 602 ? 7.857 33.277 -6.738 1.00 91.69 602 TRP A CA 1
ATOM 4645 C C . TRP A 1 602 ? 8.622 32.692 -5.550 1.00 91.69 602 TRP A C 1
ATOM 4647 O O . TRP A 1 602 ? 9.835 32.861 -5.403 1.00 91.69 602 TRP A O 1
ATOM 4657 N N . THR A 1 603 ? 7.896 31.994 -4.685 1.00 91.50 603 THR A N 1
ATOM 4658 C CA . THR A 1 603 ? 8.469 31.276 -3.550 1.00 91.50 603 THR A CA 1
ATOM 4659 C C . THR A 1 603 ? 8.490 29.784 -3.864 1.00 91.50 603 THR A C 1
ATOM 4661 O O . THR A 1 603 ? 7.438 29.158 -3.974 1.00 91.50 603 THR A O 1
ATOM 4664 N N . SER A 1 604 ? 9.685 29.218 -4.001 1.00 88.88 604 SER A N 1
ATOM 4665 C CA . SER A 1 604 ? 9.895 27.832 -4.416 1.00 88.88 604 SER A CA 1
ATOM 4666 C C . SER A 1 604 ? 9.922 26.868 -3.226 1.00 88.88 604 SER A C 1
ATOM 4668 O O . SER A 1 604 ? 10.444 27.179 -2.153 1.00 88.88 604 SER A O 1
ATOM 4670 N N . THR A 1 605 ? 9.385 25.665 -3.420 1.00 87.25 605 THR A N 1
ATOM 4671 C CA . THR A 1 605 ? 9.531 24.523 -2.498 1.00 87.25 605 THR A CA 1
ATOM 4672 C C . THR A 1 605 ? 10.874 23.805 -2.660 1.00 87.25 605 THR A C 1
ATOM 4674 O O . THR A 1 605 ? 11.234 22.987 -1.813 1.00 87.25 605 THR A O 1
ATOM 4677 N N . SER A 1 606 ? 11.642 24.124 -3.708 1.00 85.38 606 SER A N 1
ATOM 4678 C CA . SER A 1 606 ? 12.961 23.549 -3.959 1.00 85.38 606 SER A CA 1
ATOM 4679 C C . SER A 1 606 ? 13.936 23.843 -2.814 1.00 85.38 606 SER A C 1
ATOM 4681 O O . SER A 1 606 ? 14.126 24.992 -2.415 1.00 85.38 606 SER A O 1
ATOM 4683 N N . SER A 1 607 ? 14.640 22.812 -2.333 1.00 89.56 607 SER A N 1
ATOM 4684 C CA . SER A 1 607 ? 15.768 22.999 -1.407 1.00 89.56 607 SER A CA 1
ATOM 4685 C C . SER A 1 607 ? 16.871 23.839 -2.056 1.00 89.56 607 SER A C 1
ATOM 4687 O O . SER A 1 607 ? 17.258 23.556 -3.196 1.00 89.56 607 SER A O 1
ATOM 4689 N N . LEU A 1 608 ? 17.407 24.818 -1.321 1.00 93.81 608 LEU A N 1
ATOM 4690 C CA . LEU A 1 608 ? 18.467 25.709 -1.796 1.00 93.81 608 LEU A CA 1
ATOM 4691 C C . LEU A 1 608 ? 19.785 24.937 -1.994 1.00 93.81 608 LEU A C 1
ATOM 4693 O O . LEU A 1 608 ? 20.279 24.304 -1.060 1.00 93.81 608 LEU A O 1
ATOM 4697 N N . TYR A 1 609 ? 20.335 24.954 -3.211 1.00 95.31 609 TYR A N 1
ATOM 4698 C CA . TYR A 1 609 ? 21.579 24.254 -3.566 1.00 95.31 609 TYR A CA 1
ATOM 4699 C C . TYR A 1 609 ? 22.804 25.110 -3.252 1.00 95.31 609 TYR A C 1
ATOM 4701 O O . TYR A 1 609 ? 22.824 26.285 -3.600 1.00 95.31 609 TYR A O 1
ATOM 4709 N N . LYS A 1 610 ? 23.830 24.494 -2.659 1.00 95.69 610 LYS A N 1
ATOM 4710 C CA . LYS A 1 610 ? 25.120 25.128 -2.378 1.00 95.69 610 LYS A CA 1
ATOM 4711 C C . LYS A 1 610 ? 25.960 25.130 -3.646 1.00 95.69 610 LYS A C 1
ATOM 4713 O O . LYS A 1 610 ? 26.280 24.052 -4.153 1.00 95.69 610 LYS A O 1
ATOM 4718 N N . ASN A 1 611 ? 26.319 26.314 -4.131 1.00 93.19 611 ASN A N 1
ATOM 4719 C CA . ASN A 1 611 ? 27.235 26.489 -5.254 1.00 93.19 611 ASN A CA 1
ATOM 4720 C C . ASN A 1 611 ? 28.346 27.448 -4.812 1.00 93.19 611 ASN A C 1
ATOM 4722 O O . ASN A 1 611 ? 28.281 28.635 -5.122 1.00 93.19 611 ASN A O 1
ATOM 4726 N N . PRO A 1 612 ? 29.353 26.974 -4.055 1.00 89.50 612 PRO A N 1
ATOM 4727 C CA . PRO A 1 612 ? 30.346 27.864 -3.466 1.00 89.50 612 PRO A CA 1
ATOM 4728 C C . PRO A 1 612 ? 31.295 28.464 -4.511 1.00 89.50 612 PRO A C 1
ATOM 4730 O O . PRO A 1 612 ? 31.772 29.579 -4.317 1.00 89.50 612 PRO A O 1
ATOM 4733 N N . ASN A 1 613 ? 31.568 27.758 -5.618 1.00 92.50 613 ASN A N 1
ATOM 4734 C CA . ASN A 1 613 ? 32.491 28.228 -6.657 1.00 92.50 613 ASN A CA 1
ATOM 4735 C C . ASN A 1 613 ? 31.948 28.013 -8.083 1.00 92.50 613 ASN A C 1
ATOM 4737 O O . ASN A 1 613 ? 32.574 27.286 -8.865 1.00 92.50 613 ASN A O 1
ATOM 4741 N N . PRO A 1 614 ? 30.809 28.627 -8.458 1.00 94.62 614 PRO A N 1
ATOM 4742 C CA . PRO A 1 614 ? 30.324 28.564 -9.828 1.00 94.62 614 PRO A CA 1
ATOM 4743 C C . PRO A 1 614 ? 31.356 29.164 -10.791 1.00 94.62 614 PRO A C 1
ATOM 4745 O O . PRO A 1 614 ? 32.211 29.973 -10.409 1.00 94.62 614 PRO A O 1
ATOM 4748 N N . ALA A 1 615 ? 31.292 28.762 -12.056 1.00 94.94 615 ALA A N 1
ATOM 4749 C CA . ALA A 1 615 ? 32.245 29.216 -13.057 1.00 94.94 615 ALA A CA 1
ATOM 4750 C C . ALA A 1 615 ? 32.158 30.742 -13.250 1.00 94.94 615 ALA A C 1
ATOM 4752 O O . ALA A 1 615 ? 31.081 31.329 -13.241 1.00 94.94 615 ALA A O 1
ATOM 4753 N N . LYS A 1 616 ? 33.304 31.410 -13.424 1.00 93.44 616 LYS A N 1
ATOM 4754 C CA . LYS A 1 616 ? 33.376 32.886 -13.490 1.00 93.44 616 LYS A CA 1
ATOM 4755 C C . LYS A 1 616 ? 32.725 33.485 -14.741 1.00 93.44 616 LYS A C 1
ATOM 4757 O O . LYS A 1 616 ? 32.538 34.693 -14.810 1.00 93.44 616 LYS A O 1
ATOM 4762 N N . ASP A 1 617 ? 32.443 32.650 -15.731 1.00 94.50 617 ASP A N 1
ATOM 4763 C CA . ASP A 1 617 ? 31.872 32.994 -17.029 1.00 94.50 617 ASP A CA 1
ATOM 4764 C C . ASP A 1 617 ? 30.349 32.767 -17.096 1.00 94.50 617 ASP A C 1
ATOM 4766 O O . ASP A 1 617 ? 29.770 32.843 -18.180 1.00 94.50 617 ASP A O 1
ATOM 4770 N N . ILE A 1 618 ? 29.683 32.504 -15.962 1.00 97.94 618 ILE A N 1
ATOM 4771 C CA . ILE A 1 618 ? 28.215 32.502 -15.893 1.00 97.94 618 ILE A CA 1
ATOM 4772 C C . ILE A 1 618 ? 27.664 33.910 -15.648 1.00 97.94 618 ILE A C 1
ATOM 4774 O O . ILE A 1 618 ? 28.262 34.729 -14.953 1.00 97.94 618 ILE A O 1
ATOM 4778 N N . THR A 1 619 ? 26.456 34.162 -16.141 1.00 98.12 619 THR A N 1
ATOM 4779 C CA . THR A 1 619 ? 25.643 35.324 -15.767 1.00 98.12 619 THR A CA 1
ATOM 4780 C C . THR A 1 619 ? 24.491 34.862 -14.883 1.00 98.12 619 THR A C 1
ATOM 4782 O O . THR A 1 619 ? 23.591 34.157 -15.345 1.00 98.12 619 THR A O 1
ATOM 4785 N N . VAL A 1 620 ? 24.512 35.244 -13.603 1.00 97.94 620 VAL A N 1
ATOM 4786 C CA . VAL A 1 620 ? 23.467 34.878 -12.634 1.00 97.94 620 VAL A CA 1
ATOM 4787 C C . VAL A 1 620 ? 22.236 35.745 -12.861 1.00 97.94 620 VAL A C 1
ATOM 4789 O O . VAL A 1 620 ? 22.296 36.962 -12.714 1.00 97.94 620 VAL A O 1
ATOM 4792 N N . LEU A 1 621 ? 21.107 35.114 -13.180 1.00 98.06 621 LEU A N 1
ATOM 4793 C CA . LEU A 1 621 ? 19.838 35.791 -13.455 1.00 98.06 621 LEU A CA 1
ATOM 4794 C C . LEU A 1 621 ? 18.941 35.877 -12.214 1.00 98.06 621 LEU A C 1
ATOM 4796 O O . LEU A 1 621 ? 18.186 36.836 -12.057 1.00 98.06 621 LEU A O 1
ATOM 4800 N N . MET A 1 622 ? 19.005 34.872 -11.335 1.00 97.44 622 MET A N 1
ATOM 4801 C CA . MET A 1 622 ? 18.220 34.837 -10.099 1.00 97.44 622 MET A CA 1
ATOM 4802 C C . MET A 1 622 ? 19.017 34.231 -8.943 1.00 97.44 622 MET A C 1
ATOM 4804 O O . MET A 1 622 ? 19.791 33.286 -9.132 1.00 97.44 622 MET A O 1
ATOM 4808 N N . THR A 1 623 ? 18.768 34.739 -7.739 1.00 97.00 623 THR A N 1
ATOM 4809 C CA . THR A 1 623 ? 19.231 34.168 -6.470 1.00 97.00 623 THR A CA 1
ATOM 4810 C C . THR A 1 623 ? 18.060 33.593 -5.681 1.00 97.00 623 THR A C 1
ATOM 4812 O O . THR A 1 623 ? 16.913 34.002 -5.855 1.00 97.00 623 THR A O 1
ATOM 4815 N N . GLY A 1 624 ? 18.344 32.607 -4.838 1.00 95.06 624 GLY A N 1
ATOM 4816 C CA . GLY A 1 624 ? 17.395 32.026 -3.898 1.00 95.06 624 GLY A CA 1
ATOM 4817 C C . GLY A 1 624 ? 17.875 32.251 -2.474 1.00 95.06 624 GLY A C 1
ATOM 4818 O O . GLY A 1 624 ? 19.067 32.098 -2.203 1.00 95.06 624 GLY A O 1
ATOM 4819 N N . SER A 1 625 ? 16.959 32.598 -1.575 1.00 94.00 625 SER A N 1
ATOM 4820 C CA . SER A 1 625 ? 17.271 32.870 -0.173 1.00 94.00 625 SER A CA 1
ATOM 4821 C C . SER A 1 625 ? 16.416 32.022 0.768 1.00 94.00 625 SER A C 1
ATOM 4823 O O . SER A 1 625 ? 15.206 31.886 0.592 1.00 94.00 625 SER A O 1
ATOM 4825 N N . ILE A 1 626 ? 17.061 31.484 1.799 1.00 92.62 626 ILE A N 1
ATOM 4826 C CA . ILE A 1 626 ? 16.447 30.954 3.028 1.00 92.62 626 ILE A CA 1
ATOM 4827 C C . ILE A 1 626 ? 17.036 31.756 4.207 1.00 92.62 626 ILE A C 1
ATOM 4829 O O . ILE A 1 626 ? 17.953 32.550 3.972 1.00 92.62 626 ILE A O 1
ATOM 4833 N N . PRO A 1 627 ? 16.567 31.608 5.463 1.00 89.00 627 PRO A N 1
ATOM 4834 C CA . PRO A 1 627 ? 17.230 32.250 6.591 1.00 89.00 627 PRO A CA 1
ATOM 4835 C C . PRO A 1 627 ? 18.733 31.962 6.570 1.00 89.00 627 PRO A C 1
ATOM 4837 O O . PRO A 1 627 ? 19.150 30.822 6.370 1.00 89.00 627 PRO A O 1
ATOM 4840 N N . ASP A 1 628 ? 19.516 33.031 6.704 1.00 87.62 628 ASP A N 1
ATOM 4841 C CA . ASP A 1 628 ? 20.979 33.027 6.814 1.00 87.62 628 ASP A CA 1
ATOM 4842 C C . ASP A 1 628 ? 21.775 32.620 5.557 1.00 87.62 628 ASP A C 1
ATOM 4844 O O . ASP A 1 628 ? 23.006 32.699 5.564 1.00 87.62 628 ASP A O 1
ATOM 4848 N N . HIS A 1 629 ? 21.118 32.253 4.448 1.00 92.31 629 HIS A N 1
ATOM 4849 C CA . HIS A 1 629 ? 21.803 31.803 3.229 1.00 92.31 629 HIS A CA 1
ATOM 4850 C C . HIS A 1 629 ? 21.181 32.356 1.943 1.00 92.31 629 HIS A C 1
ATOM 4852 O O . HIS A 1 629 ? 19.963 32.463 1.803 1.00 92.31 629 HIS A O 1
ATOM 4858 N N . THR A 1 630 ? 22.029 32.695 0.971 1.00 94.94 630 THR A N 1
ATOM 4859 C CA . THR A 1 630 ? 21.623 33.112 -0.377 1.00 94.94 630 THR A CA 1
ATOM 4860 C C . THR A 1 630 ? 22.577 32.519 -1.400 1.00 94.94 630 THR A C 1
ATOM 4862 O O . THR A 1 630 ? 23.787 32.662 -1.263 1.00 94.94 630 THR A O 1
ATOM 4865 N N . GLU A 1 631 ? 22.027 31.872 -2.423 1.00 96.56 631 GLU A N 1
ATOM 4866 C CA . GLU A 1 631 ? 22.786 31.157 -3.454 1.00 96.56 631 GLU A CA 1
ATOM 4867 C C . GLU A 1 631 ? 22.285 31.546 -4.854 1.00 96.56 631 GLU A C 1
ATOM 4869 O O . GLU A 1 631 ? 21.111 31.909 -5.011 1.00 96.56 631 GLU A O 1
ATOM 4874 N N . PRO A 1 632 ? 23.124 31.455 -5.900 1.00 97.00 632 PRO A N 1
ATOM 4875 C CA . PRO A 1 632 ? 22.643 31.518 -7.273 1.00 97.00 632 PRO A CA 1
ATOM 4876 C C . PRO A 1 632 ? 21.733 30.315 -7.555 1.00 97.00 632 PRO A C 1
ATOM 4878 O O . PRO A 1 632 ? 22.082 29.167 -7.275 1.00 97.00 632 PRO A O 1
ATOM 4881 N N . VAL A 1 633 ? 20.557 30.572 -8.130 1.00 96.56 633 VAL A N 1
ATOM 4882 C CA . VAL A 1 633 ? 19.589 29.508 -8.460 1.00 96.56 633 VAL A CA 1
ATOM 4883 C C . VAL A 1 633 ? 19.254 29.428 -9.935 1.00 96.56 633 VAL A C 1
ATOM 4885 O O . VAL A 1 633 ? 18.786 28.388 -10.379 1.00 96.56 633 VAL A O 1
ATOM 4888 N N . THR A 1 634 ? 19.529 30.475 -10.711 1.00 98.19 634 THR A N 1
ATOM 4889 C CA . THR A 1 634 ? 19.347 30.463 -12.165 1.00 98.19 634 THR A CA 1
ATOM 4890 C C . THR A 1 634 ? 20.443 31.278 -12.826 1.00 98.19 634 THR A C 1
ATOM 4892 O O . THR A 1 634 ? 20.674 32.426 -12.443 1.00 98.19 634 THR A O 1
ATOM 4895 N N . TRP A 1 635 ? 21.087 30.719 -13.845 1.00 98.56 635 TRP A N 1
ATOM 4896 C CA . TRP A 1 635 ? 22.114 31.406 -14.620 1.00 98.56 635 TRP A CA 1
ATOM 4897 C C . TRP A 1 635 ? 22.158 30.929 -16.068 1.00 98.56 635 TRP A C 1
ATOM 4899 O O . TRP A 1 635 ? 21.592 29.901 -16.446 1.00 98.56 635 TRP A O 1
ATOM 4909 N N . VAL A 1 636 ? 22.859 31.707 -16.882 1.00 98.56 636 VAL A N 1
ATOM 4910 C CA . VAL A 1 636 ? 23.192 31.363 -18.262 1.00 98.56 636 VAL A CA 1
ATOM 4911 C C . VAL A 1 636 ? 24.697 31.392 -18.467 1.00 98.56 636 VAL A C 1
ATOM 4913 O O . VAL A 1 636 ? 25.422 32.033 -17.708 1.00 98.56 636 VAL A O 1
ATOM 4916 N N . ARG A 1 637 ? 25.168 30.692 -19.496 1.00 97.19 637 ARG A N 1
ATOM 4917 C CA . ARG A 1 637 ? 26.581 30.624 -19.863 1.00 97.19 637 ARG A CA 1
ATOM 4918 C C . ARG A 1 637 ? 26.729 30.505 -21.375 1.00 97.19 637 ARG A C 1
ATOM 4920 O O . ARG A 1 637 ? 25.942 29.808 -22.020 1.00 97.19 637 ARG A O 1
ATOM 4927 N N . GLU A 1 638 ? 27.758 31.135 -21.932 1.00 95.94 638 GLU A N 1
ATOM 4928 C CA . GLU A 1 638 ? 28.225 30.809 -23.279 1.00 95.94 638 GLU A CA 1
ATOM 4929 C C . GLU A 1 638 ? 29.297 29.722 -23.204 1.00 95.94 638 GLU A C 1
ATOM 4931 O O . GLU A 1 638 ? 30.332 29.889 -22.566 1.00 95.94 638 GLU A O 1
ATOM 4936 N N . TYR A 1 639 ? 29.050 28.585 -23.849 1.00 94.94 639 TYR A N 1
ATOM 4937 C CA . TYR A 1 639 ? 29.950 27.437 -23.819 1.00 94.94 639 TYR A CA 1
ATOM 4938 C C . TYR A 1 639 ? 30.224 26.962 -25.243 1.00 94.94 639 TYR A C 1
ATOM 4940 O O . TYR A 1 639 ? 29.320 26.511 -25.948 1.00 94.94 639 TYR A O 1
ATOM 4948 N N . LYS A 1 640 ? 31.483 27.101 -25.683 1.00 93.88 640 LYS A N 1
ATOM 4949 C CA . LYS A 1 640 ? 31.945 26.757 -27.043 1.00 93.88 640 LYS A CA 1
ATOM 4950 C C . LYS A 1 640 ? 31.071 27.362 -28.161 1.00 93.88 640 LYS A C 1
ATOM 4952 O O . LYS A 1 640 ? 30.741 26.692 -29.133 1.00 93.88 640 LYS A O 1
ATOM 4957 N N . GLY A 1 641 ? 30.665 28.626 -28.005 1.00 88.44 641 GLY A N 1
ATOM 4958 C CA . GLY A 1 641 ? 29.815 29.352 -28.967 1.00 88.44 641 GLY A CA 1
ATOM 4959 C C . GLY A 1 641 ? 28.312 29.030 -28.892 1.00 88.44 641 GLY A C 1
ATOM 4960 O O . GLY A 1 641 ? 27.503 29.665 -29.588 1.00 88.44 641 GLY A O 1
ATOM 4961 N N . GLY A 1 642 ? 27.935 28.071 -28.041 1.00 93.19 642 GLY A N 1
ATOM 4962 C CA . GLY A 1 642 ? 26.566 27.722 -27.677 1.00 93.19 642 GLY A CA 1
ATOM 4963 C C . GLY A 1 642 ? 26.059 28.468 -26.452 1.00 93.19 642 GLY A C 1
ATOM 4964 O O . GLY A 1 642 ? 26.836 29.043 -25.694 1.00 93.19 642 GLY A O 1
ATOM 4965 N N . ARG A 1 643 ? 24.742 28.421 -26.239 1.00 98.12 643 ARG A N 1
ATOM 4966 C CA . ARG A 1 643 ? 24.076 28.998 -25.067 1.00 98.12 643 ARG A CA 1
ATOM 4967 C C . ARG A 1 643 ? 23.551 27.890 -24.162 1.00 98.12 643 ARG A C 1
ATOM 4969 O O . ARG A 1 643 ? 22.810 27.016 -24.614 1.00 98.12 643 ARG A O 1
ATOM 4976 N N . VAL A 1 644 ? 23.916 27.963 -22.888 1.00 98.62 644 VAL A N 1
ATOM 4977 C CA . VAL A 1 644 ? 23.491 27.042 -21.834 1.00 98.62 644 VAL A CA 1
ATOM 4978 C C . VAL A 1 644 ? 22.670 27.827 -20.819 1.00 98.62 644 VAL A C 1
ATOM 4980 O O . VAL A 1 644 ? 23.059 28.918 -20.405 1.00 98.62 644 VAL A O 1
ATOM 4983 N N . PHE A 1 645 ? 21.538 27.268 -20.417 1.00 98.75 645 PHE A N 1
ATOM 4984 C CA . PHE A 1 645 ? 20.746 27.731 -19.285 1.00 98.75 645 PHE A CA 1
ATOM 4985 C C . PHE A 1 645 ? 20.752 26.653 -18.206 1.00 98.75 645 PHE A C 1
ATOM 4987 O O . PHE A 1 645 ? 20.546 25.476 -18.511 1.00 98.75 645 PHE A O 1
ATOM 4994 N N . TYR A 1 646 ? 20.922 27.057 -16.951 1.00 98.69 646 TYR A N 1
ATOM 4995 C CA . TYR A 1 646 ? 20.734 26.181 -15.805 1.00 98.69 646 TYR A CA 1
ATOM 4996 C C . TYR A 1 646 ? 19.882 26.859 -14.736 1.00 98.69 646 TYR A C 1
ATOM 4998 O O . TYR A 1 646 ? 20.047 28.044 -14.440 1.00 98.69 646 TYR A O 1
ATOM 5006 N N . THR A 1 647 ? 19.005 26.078 -14.111 1.00 98.25 647 THR A N 1
ATOM 5007 C CA . THR A 1 647 ? 18.357 26.457 -12.858 1.00 98.25 647 THR A CA 1
ATOM 5008 C C . THR A 1 647 ? 18.424 25.314 -11.856 1.00 98.25 647 THR A C 1
ATOM 5010 O O . THR A 1 647 ? 18.173 24.164 -12.206 1.00 98.25 647 THR A O 1
ATOM 5013 N N . SER A 1 648 ? 18.743 25.621 -10.599 1.00 96.69 648 SER A N 1
ATOM 5014 C CA . SER A 1 648 ? 18.633 24.686 -9.481 1.00 96.69 648 SER A CA 1
ATOM 5015 C C . SER A 1 648 ? 17.202 24.584 -8.950 1.00 96.69 648 SER A C 1
ATOM 5017 O O . SER A 1 648 ? 16.963 23.803 -8.038 1.00 96.69 648 SER A O 1
ATOM 5019 N N . LEU A 1 649 ? 16.244 25.332 -9.502 1.00 94.94 649 LEU A N 1
ATOM 5020 C CA . LEU A 1 649 ? 14.811 25.196 -9.226 1.00 94.94 649 LEU A CA 1
ATOM 5021 C C . LEU A 1 649 ? 14.207 24.082 -10.099 1.00 94.94 649 LEU A C 1
ATOM 502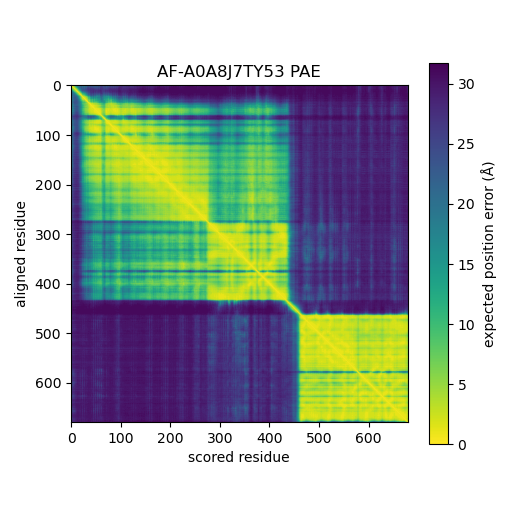3 O O . LEU A 1 649 ? 14.858 23.592 -11.024 1.00 94.94 649 LEU A O 1
ATOM 5027 N N . GLY A 1 650 ? 12.971 23.667 -9.820 1.00 91.19 650 GLY A N 1
ATOM 5028 C CA . GLY A 1 650 ? 12.293 22.607 -10.575 1.00 91.19 650 GLY A CA 1
ATOM 5029 C C . GLY A 1 650 ? 11.797 21.452 -9.716 1.00 91.19 650 GLY A C 1
ATOM 5030 O O . GLY A 1 650 ? 11.782 20.313 -10.176 1.00 91.19 650 GLY A O 1
ATOM 5031 N N . ASP A 1 651 ? 11.401 21.727 -8.476 1.00 88.56 651 ASP A N 1
ATOM 5032 C CA . ASP A 1 651 ? 10.514 20.835 -7.730 1.00 88.56 651 ASP A CA 1
ATOM 5033 C C . ASP A 1 651 ? 9.174 20.675 -8.487 1.00 88.56 651 ASP A C 1
ATOM 5035 O O . ASP A 1 651 ? 8.791 21.589 -9.226 1.00 88.56 651 ASP A O 1
ATOM 5039 N N . PRO A 1 652 ? 8.430 19.558 -8.353 1.00 87.94 652 PRO A N 1
ATOM 5040 C CA . PRO A 1 652 ? 7.139 19.403 -9.029 1.00 87.94 652 PRO A CA 1
ATOM 5041 C C . PRO A 1 652 ? 6.160 20.568 -8.825 1.00 87.94 652 PRO A C 1
ATOM 5043 O O . PRO A 1 652 ? 5.356 20.846 -9.718 1.00 87.94 652 PRO A O 1
ATOM 5046 N N . ASP A 1 653 ? 6.215 21.262 -7.685 1.00 89.44 653 ASP A N 1
ATOM 5047 C CA . ASP A 1 653 ? 5.378 22.441 -7.451 1.00 89.44 653 ASP A CA 1
ATOM 5048 C C . ASP A 1 653 ? 5.847 23.679 -8.236 1.00 89.44 653 ASP A C 1
ATOM 5050 O O . ASP A 1 653 ? 5.000 24.457 -8.673 1.00 89.44 653 ASP A O 1
ATOM 5054 N N . ASP A 1 654 ? 7.142 23.823 -8.543 1.00 92.06 654 ASP A N 1
ATOM 5055 C CA . ASP A 1 654 ? 7.636 24.911 -9.402 1.00 92.06 654 ASP A CA 1
ATOM 5056 C C . ASP A 1 654 ? 7.023 24.819 -10.810 1.00 92.06 654 ASP A C 1
ATOM 5058 O O . ASP A 1 654 ? 6.655 25.829 -11.399 1.00 92.06 654 ASP A O 1
ATOM 5062 N N . PHE A 1 655 ? 6.804 23.610 -11.344 1.00 93.62 655 PHE A N 1
ATOM 5063 C CA . PHE A 1 655 ? 6.143 23.423 -12.646 1.00 93.62 655 PHE A CA 1
ATOM 5064 C C . PHE A 1 655 ? 4.680 23.887 -12.669 1.00 93.62 655 PHE A C 1
ATOM 5066 O O . PHE A 1 655 ? 4.120 24.057 -13.758 1.00 93.62 655 PHE A O 1
ATOM 5073 N N . LYS A 1 656 ? 4.057 24.122 -11.504 1.00 90.12 656 LYS A N 1
ATOM 5074 C CA . LYS A 1 656 ? 2.711 24.702 -11.374 1.00 90.12 656 LYS A CA 1
ATOM 5075 C C . LYS A 1 656 ? 2.735 26.230 -11.376 1.00 90.12 656 LYS A C 1
ATOM 5077 O O . LYS A 1 656 ? 1.731 26.831 -11.768 1.00 90.12 656 LYS A O 1
ATOM 5082 N N . GLU A 1 657 ? 3.876 26.844 -11.093 1.00 92.81 657 GLU A N 1
ATOM 5083 C CA . GLU A 1 657 ? 4.053 28.290 -11.147 1.00 92.81 657 GLU A CA 1
ATOM 5084 C C . GLU A 1 657 ? 4.182 28.787 -12.594 1.00 92.81 657 GLU A C 1
ATOM 5086 O O . GLU A 1 657 ? 4.945 28.265 -13.412 1.00 92.81 657 GLU A O 1
ATOM 5091 N N . GLU A 1 658 ? 3.423 29.830 -12.931 1.00 91.44 658 GLU A N 1
ATOM 5092 C CA . GLU A 1 658 ? 3.453 30.435 -14.267 1.00 91.44 658 GLU A CA 1
ATOM 5093 C C . GLU A 1 658 ? 4.826 31.039 -14.578 1.00 91.44 658 GLU A C 1
ATOM 5095 O O . GLU A 1 658 ? 5.362 30.820 -15.664 1.00 91.44 658 GLU A O 1
ATOM 5100 N N . GLY A 1 659 ? 5.431 31.719 -13.596 1.00 91.94 659 GLY A N 1
ATOM 5101 C CA . GLY A 1 659 ? 6.759 32.321 -13.727 1.00 91.94 659 GLY A CA 1
ATOM 5102 C C . GLY A 1 659 ? 7.838 31.298 -14.084 1.00 91.94 659 GLY A C 1
ATOM 5103 O O . GLY A 1 659 ? 8.663 31.556 -14.960 1.00 91.94 659 GLY A O 1
ATOM 5104 N N . PHE A 1 660 ? 7.787 30.102 -13.491 1.00 95.56 660 PHE A N 1
ATOM 5105 C CA . PHE A 1 660 ? 8.751 29.043 -13.776 1.00 95.56 660 PHE A CA 1
ATOM 5106 C C . PHE A 1 660 ? 8.571 28.459 -15.184 1.00 95.56 660 PHE A C 1
ATOM 5108 O O . PHE A 1 660 ? 9.540 28.370 -15.940 1.00 95.56 660 PHE A O 1
ATOM 5115 N N . ARG A 1 661 ? 7.333 28.133 -15.596 1.00 94.69 661 ARG A N 1
ATOM 5116 C CA . ARG A 1 661 ? 7.058 27.666 -16.972 1.00 94.69 661 ARG A CA 1
ATOM 5117 C C . ARG A 1 661 ? 7.448 28.713 -18.015 1.00 94.69 661 ARG A C 1
ATOM 5119 O O . ARG A 1 661 ? 8.015 28.362 -19.052 1.00 94.69 661 ARG A O 1
ATOM 5126 N N . ARG A 1 662 ? 7.177 29.992 -17.736 1.00 94.88 662 ARG A N 1
ATOM 5127 C CA . ARG A 1 662 ? 7.565 31.126 -18.582 1.00 94.88 662 ARG A CA 1
ATOM 5128 C C . ARG A 1 662 ? 9.082 31.212 -18.727 1.00 94.88 662 ARG A C 1
ATOM 5130 O O . ARG A 1 662 ? 9.575 31.249 -19.850 1.00 94.88 662 ARG A O 1
ATOM 5137 N N . MET A 1 663 ? 9.815 31.153 -17.617 1.00 97.12 663 MET A N 1
ATOM 5138 C CA . MET A 1 663 ? 11.279 31.175 -17.608 1.00 97.12 663 MET A CA 1
ATOM 5139 C C . MET A 1 663 ? 11.877 30.023 -18.426 1.00 97.12 663 MET A C 1
ATOM 5141 O O . MET A 1 663 ? 12.733 30.263 -19.278 1.00 97.12 663 MET A O 1
ATOM 5145 N N . LEU A 1 664 ? 11.408 28.785 -18.221 1.00 97.81 664 LEU A N 1
ATOM 5146 C CA . LEU A 1 664 ? 11.880 27.631 -18.996 1.00 97.81 664 LEU A CA 1
ATOM 5147 C C . LEU A 1 664 ? 11.569 27.776 -20.490 1.00 97.81 664 LEU A C 1
ATOM 5149 O O . LEU A 1 664 ? 12.382 27.384 -21.327 1.00 97.81 664 LEU A O 1
ATOM 5153 N N . THR A 1 665 ? 10.419 28.356 -20.840 1.00 97.44 665 THR A N 1
ATOM 5154 C CA . THR A 1 665 ? 10.044 28.570 -22.245 1.00 97.44 665 THR A CA 1
ATOM 5155 C C . THR A 1 665 ? 10.978 29.591 -22.877 1.00 97.44 665 THR A C 1
ATOM 5157 O O . THR A 1 665 ? 11.568 29.329 -23.922 1.00 97.44 665 THR A O 1
ATOM 5160 N N . ASN A 1 666 ? 11.199 30.723 -22.209 1.00 97.69 666 ASN A N 1
ATOM 5161 C CA . ASN A 1 666 ? 12.116 31.751 -22.684 1.00 97.69 666 ASN A CA 1
ATOM 5162 C C . ASN A 1 666 ? 13.544 31.200 -22.839 1.00 97.69 666 ASN A C 1
ATOM 5164 O O . ASN A 1 666 ? 14.218 31.511 -23.820 1.00 97.69 666 ASN A O 1
ATOM 5168 N N . ALA A 1 667 ? 13.988 30.343 -21.913 1.00 98.19 667 ALA A N 1
ATOM 5169 C CA . ALA A 1 667 ? 15.284 29.675 -21.980 1.00 98.19 667 ALA A CA 1
ATOM 5170 C C . ALA A 1 667 ? 15.427 28.774 -23.217 1.00 98.19 667 ALA A C 1
ATOM 5172 O O . ALA A 1 667 ? 16.478 28.799 -23.857 1.00 98.19 667 ALA A O 1
ATOM 5173 N N . LEU A 1 668 ? 14.388 28.029 -23.612 1.00 98.12 668 LEU A N 1
ATOM 5174 C CA . LEU A 1 668 ? 14.414 27.203 -24.829 1.00 98.12 668 LEU A CA 1
ATOM 5175 C C . LEU A 1 668 ? 14.674 28.041 -26.086 1.00 98.12 668 LEU A C 1
ATOM 5177 O O . LEU A 1 668 ? 15.580 27.739 -26.860 1.00 98.12 668 LEU A O 1
ATOM 5181 N N . PHE A 1 669 ? 13.914 29.121 -26.272 1.00 97.00 669 PHE A N 1
ATOM 5182 C CA . PHE A 1 669 ? 14.064 29.987 -27.444 1.00 97.00 669 PHE A CA 1
ATOM 5183 C C . PHE A 1 669 ? 15.389 30.752 -27.411 1.00 97.00 669 PHE A C 1
ATOM 5185 O O . PHE A 1 669 ? 16.116 30.777 -28.405 1.00 97.00 669 PHE A O 1
ATOM 5192 N N . TRP A 1 670 ? 15.761 31.295 -26.250 1.00 97.56 670 TRP A N 1
ATOM 5193 C CA . TRP A 1 670 ? 17.006 32.040 -26.096 1.00 97.56 670 TRP A CA 1
ATOM 5194 C C . TRP A 1 670 ? 18.244 31.166 -26.336 1.00 97.56 670 TRP A C 1
ATOM 5196 O O . TRP A 1 670 ? 19.161 31.599 -27.044 1.00 97.56 670 TRP A O 1
ATOM 5206 N N . THR A 1 671 ? 18.274 29.937 -25.801 1.00 97.62 671 THR A N 1
ATOM 5207 C CA . THR A 1 671 ? 19.395 29.004 -26.021 1.00 97.62 671 THR A CA 1
ATOM 5208 C C . THR A 1 671 ? 19.492 28.583 -27.487 1.00 97.62 671 THR A C 1
ATOM 5210 O O . THR A 1 671 ? 20.595 28.520 -28.030 1.00 97.62 671 THR A O 1
ATOM 5213 N N . ALA A 1 672 ? 18.352 28.428 -28.168 1.00 96.12 672 ALA A N 1
ATOM 5214 C CA . ALA A 1 672 ? 18.268 28.200 -29.611 1.00 96.12 672 ALA A CA 1
ATOM 5215 C C . ALA A 1 672 ? 18.606 29.430 -30.480 1.00 96.12 672 ALA A C 1
ATOM 5217 O O . ALA A 1 672 ? 18.499 29.351 -31.703 1.00 96.12 672 ALA A O 1
ATOM 5218 N N . LYS A 1 673 ? 18.980 30.570 -29.878 1.00 94.94 673 LYS A N 1
ATOM 5219 C CA . LYS A 1 673 ? 19.207 31.858 -30.563 1.00 94.94 673 LYS A CA 1
ATOM 5220 C C . LYS A 1 673 ? 17.989 32.335 -31.372 1.00 94.94 673 LYS A C 1
ATOM 5222 O O . LYS A 1 673 ? 18.146 32.973 -32.408 1.00 94.94 673 LYS A O 1
ATOM 5227 N N . ARG A 1 674 ? 16.783 32.040 -30.880 1.00 93.56 674 ARG A N 1
ATOM 5228 C CA . ARG A 1 674 ? 15.504 32.537 -31.402 1.00 93.56 674 ARG A CA 1
ATOM 5229 C C . ARG A 1 674 ? 14.941 33.620 -30.480 1.00 93.56 674 ARG A C 1
ATOM 5231 O O . ARG A 1 674 ? 15.270 33.659 -29.292 1.00 93.56 674 ARG A O 1
ATOM 5238 N N . ASP A 1 675 ? 14.078 34.472 -31.024 1.00 88.81 675 ASP A N 1
ATOM 5239 C CA . ASP A 1 675 ? 13.375 35.480 -30.232 1.00 88.81 675 ASP A CA 1
ATOM 5240 C C . ASP A 1 675 ? 12.460 34.825 -29.195 1.00 88.81 675 ASP A C 1
ATOM 5242 O O . ASP A 1 675 ? 11.808 33.808 -29.454 1.00 88.81 675 ASP A O 1
ATOM 5246 N N . VAL A 1 676 ? 12.421 35.417 -28.003 1.00 88.25 676 VAL A N 1
ATOM 5247 C CA . VAL A 1 676 ? 11.569 34.945 -26.911 1.00 88.25 676 VAL A CA 1
ATOM 5248 C C . VAL A 1 676 ? 10.105 35.289 -27.233 1.00 88.25 676 VAL A C 1
ATOM 5250 O O . VAL A 1 676 ? 9.818 36.444 -27.554 1.00 88.25 676 VAL A O 1
ATOM 5253 N N . PRO A 1 677 ? 9.162 34.332 -27.145 1.00 82.94 677 PRO A N 1
ATOM 5254 C CA . PRO A 1 677 ? 7.754 34.581 -27.454 1.00 82.94 677 PRO A CA 1
ATOM 5255 C C . PRO A 1 677 ? 7.133 35.677 -26.573 1.00 82.94 677 PRO A C 1
ATOM 5257 O O . PRO A 1 677 ? 7.384 35.731 -25.374 1.00 82.94 677 PRO A O 1
ATOM 5260 N N . GLY A 1 678 ? 6.272 36.533 -27.134 1.00 72.12 678 GLY A N 1
ATOM 5261 C CA . GLY A 1 678 ? 5.666 37.666 -26.410 1.00 72.12 678 GLY A CA 1
ATOM 5262 C C . GLY A 1 678 ? 4.468 37.340 -25.502 1.00 72.12 678 GLY A C 1
ATOM 5263 O O . GLY A 1 678 ? 4.024 38.226 -24.777 1.00 72.12 678 GLY A O 1
ATOM 5264 N N . LYS A 1 679 ? 3.937 36.111 -25.545 1.00 54.06 679 LYS A N 1
ATOM 5265 C CA . LYS A 1 679 ? 2.792 35.653 -24.737 1.00 54.06 679 LYS A CA 1
ATOM 5266 C C . LYS A 1 679 ? 3.212 34.571 -23.774 1.00 54.06 679 LYS A C 1
ATOM 5268 O O . LYS A 1 679 ? 3.953 33.677 -24.245 1.00 54.06 679 LYS A O 1
#

Solvent-accessible surface area (backbone atoms only — not comparable to full-atom values): 37947 Å² total; per-residue (Å²): 139,90,88,84,88,88,83,92,78,84,91,80,90,83,87,79,87,71,74,84,78,64,47,81,63,51,53,53,50,54,57,69,68,36,58,71,56,37,66,30,67,64,29,63,76,65,40,39,30,56,52,28,18,54,32,34,43,47,48,74,47,100,36,70,43,50,104,82,68,57,50,58,53,42,52,59,71,64,38,83,57,42,56,57,70,37,33,37,45,11,34,40,65,48,42,58,70,47,57,42,91,54,59,53,78,78,42,46,67,54,51,52,52,48,53,75,69,69,60,83,51,66,42,56,49,52,47,35,38,31,28,56,35,67,66,43,44,52,48,52,52,52,56,59,68,40,87,83,54,55,60,75,58,42,34,55,51,34,47,51,48,26,40,42,53,50,76,84,47,45,64,56,25,54,48,33,40,75,69,40,93,42,69,67,42,16,47,34,15,47,59,21,40,57,63,60,53,51,68,65,53,56,54,54,45,65,71,46,48,86,77,46,59,71,70,57,28,54,55,50,47,56,59,35,44,24,24,70,73,46,32,41,52,54,51,49,32,33,75,69,69,77,37,64,64,88,78,55,59,67,81,68,50,47,69,49,57,75,67,72,45,71,67,51,49,51,52,42,39,74,75,69,38,89,68,67,81,78,49,73,66,59,44,52,51,50,44,56,50,50,57,55,60,51,67,76,55,84,40,48,38,71,61,6,47,56,50,37,57,75,74,42,23,47,30,23,21,48,73,88,44,62,23,78,72,40,68,58,47,66,82,45,68,42,80,41,61,66,58,50,41,47,49,50,55,40,34,45,79,70,62,56,80,93,58,38,20,31,41,33,34,29,74,68,58,38,53,44,68,19,31,76,55,80,86,60,92,62,36,46,32,30,42,34,72,57,94,70,34,79,44,78,48,77,43,41,53,89,48,47,70,44,77,42,80,43,82,56,44,83,58,66,66,63,74,64,73,86,49,53,74,63,54,51,24,7,29,48,39,32,62,40,50,94,75,73,70,79,80,82,89,81,85,89,84,87,84,89,85,84,90,80,84,86,83,87,85,86,84,84,74,80,80,57,47,34,34,32,43,32,22,35,20,77,94,45,42,23,60,61,52,50,54,53,47,46,56,52,43,54,74,76,44,70,43,43,78,49,62,20,52,48,77,47,56,59,38,58,53,49,58,74,48,69,80,74,40,57,31,41,34,36,28,20,35,60,21,51,39,55,68,71,61,40,51,49,51,50,53,48,63,73,63,22,55,21,34,41,34,33,35,47,34,50,47,18,33,65,78,51,49,58,49,14,54,74,60,65,31,38,35,81,69,57,60,56,73,97,67,76,62,21,42,42,42,75,33,83,65,16,77,76,33,68,41,44,66,91,41,57,78,55,75,34,83,34,62,56,51,37,50,90,64,46,42,91,73,49,49,59,28,24,36,33,32,45,92,99,45,74,34,76,31,26,34,38,32,73,41,82,92,14,29,36,36,37,29,54,48,61,35,66,68,37,68,71,37,65,31,49,49,47,28,55,52,19,39,54,27,48,28,60,74,41,80,56,76,96,120

Radius of gyration: 32.86 Å; Cα contacts (8 Å, |Δi|>4): 1072; chains: 1; bounding box: 66×88×92 Å

Foldseek 3Di:
DPDDDDDDDDDDDDDDDDPPPQDPVNVVVCCLQPLVNQQDPCNQPPNLLVQLLVQLCQCVDPDPPPPVRDRPLLSSLPRPSHPNLSNLNSNLVNCVLHADPADPPSCVVSLVVCVVVVDPRPSSLLVCVSRVNPVSVVVLLVLLVDPPRDLVVLLVSLSSCLSNLDPVCLVSLLCCLVPPPDLSSNLSSLLSNLSNLDVVSLVSLLVCLLVDDDPSNLSSLLSLLQFLVSLLVVLVCCVVVVDPPVVDDLLSLAVSVVVVDPSSVVSCCVRPNPSYDDDPVNLVVVLVVLVVLLVPDAAALVLLVVLCVQQPQLQEADLNGGHPLHYHLPPPPLLDPSVVSCCQQCVLPDDDPQNWWKFWQFQSRGTDIAGWDDDCSFKTWGWAADPSHTDIDIGGPVRTPDIGTDSDGSRDHPSCVPDDSRSVNHNSNNSNDNRPDRDDDDDDDDDDDDDDDDDDDDDDDDQAAEEEEFEADPVQPSVVLVVVLQVVDVVPHSHDYDYQYDPDLQDGPRLVCLVPGQEYEDPAAARAHDDPSVVSVVCSQQVQGFYEYEARSCHRYVVCNCSNVQRVQFAFPDFDDQDDWKWKDFDPLQVPDQLQVVADTDTANQTGTDGPGGHPQKDQGMWIDDVPDIDRAWIWGRHPNFIYIYGNGRRPVLSVDPNSSLSSQSSSQVRSVHHRDPD

Sequence (679 aa):
DTLFAQSPVRETTPESRIDDSASLDDLKRKWVETKSLWGSKLMRDFLAERIARRAADADFGKGTPDRRGTSRCAILLNVRSAPQDKILKGFEAALDGRATAVTPEWLQPALDRLVGSGSSDENLFRLRVRFNDGDALKEAHARLADPKRPDADKVKLIQLLGQVRRPESLPVLLGLFREGKTDAVRGAALTAAQSFGDPKVSEELLATFPKLTGGLRQQALSILLSRPATALAVLQQVENKKLDPKSIPVEQLRPVLDFKDAQIEALVIKHYGKIGQVTPGEKLARIAWLRTELGKGSGSATHGKELFVKNCSACHTLFGEGGKVGPDLTTADRKNRDYLLTHIVDPSLYIRPEFMAYNVTTLDGRRLTGLVEGPTDSQVTLVNVIENKPVKTTIGKKDIEEMLPSAVSLMPEKLLDTLSYQEIRDLFAYLQLPDGKAPPVKDPASPRREPGGGPAPAKDSPAKLKVLLISGSLEYKSDDSLAAYQKYLEANFPVECSRAFRKTDEDLPGLEALDTCDVAVFFTRRLKITGEQLDRVKKYATSGKPIVAIRTASHGFQNWLAMDKEVLGGDYQNHYGAGPKCEVKVTKDGEKHPVLAGVKPWTSTSSLYKNPNPAKDITVLMTGSIPDHTEPVTWVREYKGGRVFYTSLGDPDDFKEEGFRRMLTNALFWTAKRDVPGK